Protein 1GXM (pdb70)

Secondary structure (DSSP, 8-state):
-BTTB---TT-HHHHHHHHHTTSS-GGGHHHHHHT--TTS---S---TTT--------SPEE-GGGTTHHHHHHHHHHHHHH--HHHHHHHHHHHHHHHHH--TTS--BSEES--SGGGGSEE-GGGHHHHHHHHHHHHHTT-TTS-STTS-HHHHHHHHHHHHHHHHHHHHHS-EETTEE----SEE-TTT--B---STT--SSEETTTHHHHHHHHTTS---HHHHHHHHHHHHHHT-TTTSEEEEEE-GGGTTT--EEEEEEEEEEESEE-TTT--B-EE-TT--EES-GGGS-HHHHHHS--EESHHHHHHHHHHHHT--/-PPPTTTT-BTTB---TT-HHHHHHHHHTTSS-GGGHHHHHHT--TTSS-SS---TTT-------SSPEE-GGGTTHHHHHHHHHHHHHH--HHHHHHHHHHHHHHHHH--TTS--BSEES--SGGGGSEE-GGGHHHHHHHHHHHHHTT-TTS-STTS-HHHHHHHHHHHHHHHHHHHHHS-EETTEE----SEE-TTT--B---STT--SSEETTTHHHHHHHHHTS---HHHHHHHHHHHHHHT-TTTSEEEEEE-GGGTTT--EEEEEEEEEEESEE-TTT--B-B--TT--BBS-GGGS-HHHHHHS--EESHHHHHHHHHHHTT--

Solvent-accessible surface area: 25830 Å² total; per-residue (Å²): 90,112,65,105,77,9,61,52,97,32,0,24,0,2,75,50,0,65,103,1,48,102,118,28,73,76,91,54,3,60,9,0,37,20,33,18,7,86,44,0,0,0,33,77,105,56,83,8,102,80,47,51,99,26,82,28,26,123,113,11,0,0,4,18,90,19,4,0,2,11,7,1,0,3,0,2,33,18,17,81,88,64,47,68,76,82,19,60,75,3,0,81,96,0,1,59,4,0,20,69,7,19,42,98,23,0,0,1,4,9,42,64,71,76,135,39,61,77,14,32,35,0,5,1,24,59,38,0,0,1,19,0,0,0,0,0,6,6,1,18,76,103,48,30,0,0,65,34,96,0,9,53,104,124,30,28,87,91,7,139,72,1,4,78,68,0,9,58,0,0,30,118,3,8,33,108,8,83,59,86,42,0,0,1,0,9,4,0,4,8,122,42,55,32,10,5,32,20,99,49,16,6,4,24,1,0,1,0,26,15,0,16,1,0,0,0,0,0,0,2,12,72,0,69,88,99,11,34,108,1,0,91,21,0,0,59,5,0,49,18,102,115,4,24,48,101,22,80,30,30,48,77,94,80,3,62,103,51,0,25,31,106,149,106,79,18,70,1,4,35,43,7,2,2,26,20,77,6,127,9,0,4,0,18,136,83,10,9,25,10,38,69,4,75,105,8,48,107,86,16,18,73,48,26,49,0,3,13,93,43,0,56,57,0,16,90,8,0,114,110,19,45,6,104,131,169,127,96,178,20,57,89,33,105,64,104,67,8,28,51,104,30,0,21,0,3,83,51,0,65,92,0,46,97,113,26,68,64,97,87,2,73,18,0,39,23,37,19,5,92,45,0,0,0,32,115,62,19,76,1,88,87,49,52,124,19,79,31,29,126,124,20,0,1,4,44,76,19,1,0,1,11,4,1,0,2,0,1,27,15,22,83,92,63,46,70,59,89,20,44,63,4,0,89,96,0,0,60,5,1,29,76,8,22,41,99,26,0,0,1,4,15,31,62,69,81,128,37,59,79,11,31,36,0,6,0,19,47,39,0,0,1,18,0,0,0,1,0,7,6,2,19,78,100,47,29,0,0,65,37,78,0,9,57,106,101,27,28,85,84,2,140,70,2,5,79,71,0,10,59,0,0,30,115,3,9,35,116,25,80,63,97,34,4,0,1,0,10,6,0,4,8,127,40,55,32,9,7,36,20,98,54,13,6,10,27,1,0,2,0,26,12,0,15,1,0,0,0,0,0,1,2,13,71,0,68,88,103,10,39,108,2,0,90,21,0,0,54,14,0,52,29,98,209,5,33,50,110,12,74,18,31,35,72,97,82,5,62,100,51,0,22,26,100,129,104,76,25,80,1,3,35,38,6,1,1,22,17,76,19,130,8,0,5,0,15,137,79,11,8,20,12,39,65,4,76,111,8,49,110,88,16,18,74,48,26,46,0,3,10,100,45,0,56,54,0,24,90,6,0,114,80,6,39,7,90

Sequence (656 aa):
MTGRMLTLDGNPAANWLNNARTKWSASRADVVLSYQQNNGGWPKNLDYNSVGNGGGGNESGTIDNGATITEMVFLAEVYKSGGNTKYRDAVRKAANFLVNSQYSTGALPQFYPLKGGYSDHATFNDNGMAYALTVLDFAANKRAPFDTDVFSDNDRTRFKTAVTKGTDYILKAQWKQNGVLTVWCAQHGALDYQPKKARAYELESLSGSESVGVLAFLMTQPQTAEIEQAVRAGVAWFNSPRTYLEGYTYDSSLAATNPIVPRAGSKMWYRFYDLNTNRGFFSDRDGSKFYDITQMSLERRTGYSWGGNYGTSIINFAQKVGYLGLVPRGSHMTGRMLTLDGNPAANWLNNARTKWSASRADVVLSYQQNNGGWPKNLDYNSVGNGGGGNESGTIDNGATITEMVFLAEVYKSGGNTKYRDAVRKAANFLVNSQYSTGALPQFYPLKGGYSDHATFNDNGMAYALTVLDFAANKRAPFDTDVFSDNDRTRFKTAVTKGTDYILKAQWKQNGVLTVWCAQHGALDYQPKKARAYELESLSGSESVGVLAFLMTQPQTAEIEQAVRAGVAWFNSPRTYLEGYTYDSSLAATNPIVPRAGSKMWYRFYDLNTNRGFFSDRDGSKFYDITQMSLERRTGYSWGGNYGTSIINFAQKVGYL

CATH classification: 1.50.10.20

Organism: Cellvibrio japonicus (NCBI:txid155077)

B-factor: mean 15.2, std 7.1, range [5.95, 46.82]

Nearest PDB structures (foldseek):
  1gxn-assembly1_A  TM=9.942E-01  e=9.693E-61  Cellvibrio japonicus
  1gxo-assembly1_A  TM=9.937E-01  e=5.136E-59  Cellvibrio japonicus
  1r76-assembly1_A  TM=8.063E-01  e=4.158E-24  Niveispirillum irakense
  5jtw-assembly2_E  TM=4.139E-01  e=9.858E-03  Homo sapiens
  7b2m-assembly1_B  TM=4.832E-01  e=9.677E-02  Homo sapiens

Radius of gyration: 29.23 Å; Cα contacts (8 Å, |Δi|>4): 1360; chains: 2; bounding box: 51×93×78 Å

InterPro domains:
  IPR001919 Carbohydrate-binding type-2 domain [PF00553] (32-124)
  IPR001919 Carbohydrate-binding type-2 domain [PS51173] (26-127)
  IPR001919 Carbohydrate-binding type-2 domain [SM00637] (31-124)
  IPR005084 Carbohydrate binding module family 6 [PF03422] (188-291)
  IPR005084 Carbohydrate binding module family 6 [PS51175] (164-291)
  IPR008965 CBM2/CBM3, carbohydrate-binding domain superfamily [SSF49384] (28-121)
  IPR008979 Galactose-binding-like domain superfamily [SSF49785] (171-291)
  IPR012291 CBM2, carbohydrate-binding domain superfamily [G3DSA:2.60.40.290] (30-128)
  IPR012669 Pectic acid lyase [PF09492] (361-640)
  IPR012669 Pectic acid lyase [TIGR02474] (361-639)
  IPR018366 Carbohydrate-binding type-2, conserved site [PS00561] (94-107)

Structure (mmCIF, N/CA/C/O backbone):
data_1GXM
#
_entry.id   1GXM
#
_cell.length_a   47.670
_cell.length_b   106.113
_cell.length_c   55.365
_cell.angle_alpha   90.00
_cell.angle_beta   91.95
_cell.angle_gamma   90.00
#
_symmetry.space_group_name_H-M   'P 1 21 1'
#
loop_
_entity.id
_entity.type
_entity.pdbx_description
1 polymer 'PECTATE LYASE'
2 non-polymer GLYCEROL
3 water water
#
loop_
_atom_site.group_PDB
_atom_site.id
_atom_site.type_symbol
_atom_site.label_atom_id
_atom_site.label_alt_id
_atom_site.label_comp_id
_atom_site.label_asym_id
_atom_site.label_entity_id
_atom_site.label_seq_id
_atom_site.pdbx_PDB_ins_code
_atom_site.Cartn_x
_atom_site.Cartn_y
_atom_site.Cartn_z
_atom_site.occupancy
_atom_site.B_iso_or_equiv
_atom_site.auth_seq_id
_atom_site.auth_comp_id
_atom_site.auth_asym_id
_atom_site.auth_atom_id
_atom_site.pdbx_PDB_model_num
ATOM 1 N N . MET A 1 9 ? 43.664 58.597 71.732 1.00 37.69 326 MET A N 1
ATOM 2 C CA . MET A 1 9 ? 44.478 57.863 70.734 1.00 37.77 326 MET A CA 1
ATOM 3 C C . MET A 1 9 ? 45.625 57.173 71.411 1.00 36.90 326 MET A C 1
ATOM 4 O O . MET A 1 9 ? 45.887 57.345 72.608 1.00 37.27 326 MET A O 1
ATOM 9 N N . THR A 1 10 ? 46.280 56.334 70.634 1.00 35.67 327 THR A N 1
ATOM 10 C CA . THR A 1 10 ? 47.550 55.798 71.056 1.00 34.63 327 THR A CA 1
ATOM 11 C C . THR A 1 10 ? 48.534 55.799 69.927 1.00 32.96 327 THR A C 1
ATOM 12 O O . THR A 1 10 ? 48.414 55.044 68.947 1.00 32.17 327 THR A O 1
ATOM 16 N N . GLY A 1 11 ? 49.548 56.629 70.118 1.00 31.25 328 GLY A N 1
ATOM 17 C CA . GLY A 1 11 ? 50.390 57.034 69.028 1.00 29.89 328 GLY A CA 1
ATOM 18 C C . GLY A 1 11 ? 49.427 57.852 68.194 1.00 28.51 328 GLY A C 1
ATOM 19 O O . GLY A 1 11 ? 48.810 58.811 68.685 1.00 29.29 328 GLY A O 1
ATOM 20 N N . ARG A 1 12 ? 49.244 57.433 66.953 1.00 26.15 329 ARG A N 1
ATOM 21 C CA . ARG A 1 12 ? 48.263 58.059 66.086 1.00 24.17 329 ARG A CA 1
ATOM 22 C C . ARG A 1 12 ? 47.129 57.065 65.726 1.00 22.79 329 ARG A C 1
ATOM 23 O O . ARG A 1 12 ? 46.466 57.252 64.723 1.00 22.94 329 ARG A O 1
ATOM 34 N N . MET A 1 13 ? 46.901 56.026 66.535 1.00 20.51 330 MET A N 1
ATOM 35 C CA . MET A 1 13 ? 45.873 55.010 66.233 1.00 20.00 330 MET A CA 1
ATOM 36 C C . MET A 1 13 ? 44.702 55.076 67.203 1.00 19.19 330 MET A C 1
ATOM 37 O O . MET A 1 13 ? 44.871 54.976 68.408 1.00 20.08 330 MET A O 1
ATOM 42 N N . LEU A 1 14 ? 43.502 55.211 66.659 1.00 17.39 331 LEU A N 1
ATOM 43 C CA . LEU A 1 14 ? 42.291 55.245 67.464 1.00 17.16 331 LEU A CA 1
ATOM 44 C C . LEU A 1 14 ? 41.814 53.841 67.740 1.00 17.10 331 LEU A C 1
ATOM 45 O O . LEU A 1 14 ? 42.068 52.917 66.963 1.00 17.97 331 LEU A O 1
ATOM 50 N N . THR A 1 15 ? 41.085 53.683 68.837 1.00 17.47 332 THR A N 1
ATOM 51 C CA . THR A 1 15 ? 40.453 52.410 69.129 1.00 18.17 332 THR A CA 1
ATOM 52 C C . THR A 1 15 ? 39.491 52.005 68.020 1.00 17.67 332 THR A C 1
ATOM 53 O O . THR A 1 15 ? 38.856 52.846 67.389 1.00 16.67 332 THR A O 1
ATOM 57 N N . LEU A 1 16 ? 39.402 50.708 67.789 1.00 17.73 333 LEU A N 1
ATOM 58 C CA . LEU A 1 16 ? 38.414 50.160 66.882 1.00 18.29 333 LEU A CA 1
ATOM 59 C C . LEU A 1 16 ? 37.130 49.807 67.627 1.00 19.15 333 LEU A C 1
ATOM 60 O O . LEU A 1 16 ? 36.127 49.465 67.007 1.00 18.81 333 LEU A O 1
ATOM 65 N N . ASP A 1 17 ? 37.168 49.888 68.954 1.00 20.31 334 ASP A N 1
ATOM 66 C CA . ASP A 1 17 ? 35.988 49.631 69.770 1.00 21.14 334 ASP A CA 1
ATOM 67 C C . ASP A 1 17 ? 34.951 50.734 69.578 1.00 20.14 334 ASP A C 1
ATOM 68 O O . ASP A 1 17 ? 35.175 51.876 69.961 1.00 20.88 334 ASP A O 1
ATOM 73 N N . GLY A 1 18 ? 33.813 50.365 69.002 1.00 18.80 335 GLY A N 1
ATOM 74 C CA . GLY A 1 18 ? 32.757 51.301 68.653 1.00 18.20 335 GLY A CA 1
ATOM 75 C C . GLY A 1 18 ? 32.829 51.864 67.237 1.00 16.47 335 GLY A C 1
ATOM 76 O O . GLY A 1 18 ? 31.994 52.648 66.834 1.00 16.20 335 GLY A O 1
ATOM 77 N N . ASN A 1 19 ? 33.846 51.480 66.483 1.00 14.96 336 ASN A N 1
ATOM 78 C CA . ASN A 1 19 ? 33.992 52.005 65.137 1.00 13.72 336 ASN A CA 1
ATOM 79 C C . ASN A 1 19 ? 32.985 51.316 64.227 1.00 13.29 336 ASN A C 1
ATOM 80 O O . ASN A 1 19 ? 32.989 50.095 64.123 1.00 13.22 336 ASN A O 1
ATOM 85 N N . PRO A 1 20 ? 32.090 52.070 63.603 1.00 13.61 337 PRO A N 1
ATOM 86 C CA . PRO A 1 20 ? 31.027 51.458 62.798 1.00 14.05 337 PRO A CA 1
ATOM 87 C C . PRO A 1 20 ? 31.510 50.509 61.705 1.00 13.45 337 PRO A C 1
ATOM 88 O O . PRO A 1 20 ? 30.870 49.498 61.413 1.00 13.77 337 PRO A O 1
ATOM 92 N N . ALA A 1 21 ? 32.611 50.863 61.054 1.00 12.26 338 ALA A N 1
ATOM 93 C CA . ALA A 1 21 ? 33.156 50.028 59.990 1.00 12.19 338 ALA A CA 1
ATOM 94 C C . ALA A 1 21 ? 33.721 48.719 60.542 1.00 12.14 338 ALA A C 1
ATOM 95 O O . ALA A 1 21 ? 33.529 47.658 59.970 1.00 11.67 338 ALA A O 1
ATOM 97 N N . ALA A 1 22 ? 34.418 48.801 61.660 1.00 12.48 339 ALA A N 1
ATOM 98 C CA . ALA A 1 22 ? 34.929 47.621 62.323 1.00 12.83 339 ALA A CA 1
ATOM 99 C C . ALA A 1 22 ? 33.773 46.745 62.814 1.00 12.98 339 ALA A C 1
ATOM 100 O O . ALA A 1 22 ? 33.836 45.513 62.737 1.00 13.50 339 ALA A O 1
ATOM 102 N N . ASN A 1 23 ? 32.717 47.371 63.318 1.00 12.99 340 ASN A N 1
ATOM 103 C CA . ASN A 1 23 ? 31.554 46.622 63.776 1.00 14.23 340 ASN A CA 1
ATOM 104 C C . ASN A 1 23 ? 30.928 45.885 62.589 1.00 13.92 340 ASN A C 1
ATOM 105 O O . ASN A 1 23 ? 30.539 44.715 62.683 1.00 14.64 340 ASN A O 1
ATOM 110 N N . TRP A 1 24 ? 30.817 46.565 61.457 1.00 13.32 341 TRP A N 1
ATOM 111 C CA . TRP A 1 24 ? 30.281 45.928 60.271 1.00 12.49 341 TRP A CA 1
ATOM 112 C C . TRP A 1 24 ? 31.118 44.698 59.897 1.00 12.31 341 TRP A C 1
ATOM 113 O O . TRP A 1 24 ? 30.595 43.620 59.591 1.00 12.64 341 TRP A O 1
ATOM 124 N N . LEU A 1 25 ? 32.430 44.852 59.903 1.00 12.03 342 LEU A N 1
ATOM 125 C CA . LEU A 1 25 ? 33.309 43.784 59.438 1.00 12.77 342 LEU A CA 1
ATOM 126 C C . LEU A 1 25 ? 33.205 42.591 60.385 1.00 13.40 342 LEU A C 1
ATOM 127 O O . LEU A 1 25 ? 33.080 41.440 59.978 1.00 13.53 342 LEU A O 1
ATOM 132 N N . ASN A 1 26 ? 33.271 42.868 61.666 1.00 13.94 343 ASN A N 1
ATOM 133 C CA . ASN A 1 26 ? 33.221 41.767 62.611 1.00 14.80 343 ASN A CA 1
ATOM 134 C C . ASN A 1 26 ? 31.898 41.035 62.540 1.00 15.46 343 ASN A C 1
ATOM 135 O O . ASN A 1 26 ? 31.865 39.811 62.652 1.00 16.29 343 ASN A O 1
ATOM 140 N N . ASN A 1 27 ? 30.810 41.758 62.312 1.00 15.69 344 ASN A N 1
ATOM 141 C CA . ASN A 1 27 ? 29.515 41.117 62.091 1.00 16.34 344 ASN A CA 1
ATOM 142 C C . ASN A 1 27 ? 29.502 40.250 60.843 1.00 15.88 344 ASN A C 1
ATOM 143 O O . ASN A 1 27 ? 28.896 39.175 60.826 1.00 16.63 344 ASN A O 1
ATOM 151 N N . ALA A 1 28 ? 30.163 40.710 59.789 1.00 14.93 345 ALA A N 1
ATOM 152 C CA . ALA A 1 28 ? 30.173 39.984 58.517 1.00 14.99 345 ALA A CA 1
ATOM 153 C C . ALA A 1 28 ? 30.840 38.616 58.645 1.00 14.75 345 ALA A C 1
ATOM 154 O O . ALA A 1 28 ? 30.595 37.716 57.862 1.00 15.38 345 ALA A O 1
ATOM 156 N N . ARG A 1 29 ? 31.727 38.482 59.621 1.00 14.96 346 ARG A N 1
ATOM 157 C CA . ARG A 1 29 ? 32.429 37.225 59.844 1.00 15.14 346 ARG A CA 1
ATOM 158 C C . ARG A 1 29 ? 31.484 36.048 60.029 1.00 15.89 346 ARG A C 1
ATOM 159 O O . ARG A 1 29 ? 31.825 34.918 59.649 1.00 16.43 346 ARG A O 1
ATOM 167 N N . THR A 1 30 ? 30.313 36.333 60.583 1.00 15.81 347 THR A N 1
ATOM 168 C CA . THR A 1 30 ? 29.262 35.343 60.787 1.00 17.36 347 THR A CA 1
ATOM 169 C C . THR A 1 30 ? 27.950 35.756 60.143 1.00 17.90 347 THR A C 1
ATOM 170 O O . THR A 1 30 ? 26.882 35.511 60.689 1.00 18.41 347 THR A O 1
ATOM 174 N N . LYS A 1 31 ? 28.017 36.381 58.967 1.00 17.79 348 LYS A N 1
ATOM 175 C CA . LYS A 1 31 ? 26.803 36.883 58.320 1.00 18.61 348 LYS A CA 1
ATOM 176 C C . LYS A 1 31 ? 25.818 35.751 58.057 1.00 17.94 348 LYS A C 1
ATOM 177 O O . LYS A 1 31 ? 24.618 35.927 58.234 1.00 18.74 348 LYS A O 1
ATOM 187 N N . TRP A 1 32 ? 26.338 34.619 57.601 1.00 17.08 349 TRP A N 1
ATOM 188 C CA . TRP A 1 32 ? 25.519 33.440 57.349 1.00 17.63 349 TRP A CA 1
ATOM 189 C C . TRP A 1 32 ? 26.049 32.317 58.201 1.00 18.72 349 TRP A C 1
ATOM 190 O O . TRP A 1 32 ? 27.183 32.345 58.662 1.00 18.17 349 TRP A O 1
ATOM 201 N N . SER A 1 33 ? 25.226 31.300 58.377 1.00 19.52 350 SER A N 1
ATOM 202 C CA . SER A 1 33 ? 25.661 30.097 59.060 1.00 21.16 350 SER A CA 1
ATOM 203 C C . SER A 1 33 ? 26.806 29.483 58.268 1.00 21.96 350 SER A C 1
ATOM 204 O O . SER A 1 33 ? 26.858 29.563 57.039 1.00 21.01 350 SER A O 1
ATOM 207 N N . ALA A 1 34 ? 27.761 28.883 58.956 1.00 22.79 351 ALA A N 1
ATOM 208 C CA . ALA A 1 34 ? 28.870 28.227 58.262 1.00 23.65 351 ALA A CA 1
ATOM 209 C C . ALA A 1 34 ? 28.387 27.142 57.287 1.00 24.03 351 ALA A C 1
ATOM 210 O O . ALA A 1 34 ? 29.097 26.781 56.341 1.00 24.36 351 ALA A O 1
ATOM 212 N N . SER A 1 35 ? 27.179 26.642 57.505 1.00 24.03 352 SER A N 1
ATOM 213 C CA . SER A 1 35 ? 26.548 25.666 56.613 1.00 24.58 352 SER A CA 1
ATOM 214 C C . SER A 1 35 ? 26.322 26.219 55.198 1.00 23.64 352 SER A C 1
ATOM 215 O O . SER A 1 35 ? 26.086 25.459 54.258 1.00 24.87 352 SER A O 1
ATOM 218 N N . ARG A 1 36 ? 26.386 27.545 55.067 1.00 21.65 353 ARG A N 1
ATOM 219 C CA . ARG A 1 36 ? 26.177 28.224 53.785 1.00 19.81 353 ARG A CA 1
ATOM 220 C C . ARG A 1 36 ? 27.468 28.547 53.075 1.00 18.13 353 ARG A C 1
ATOM 221 O O . ARG A 1 36 ? 27.427 29.106 52.005 1.00 16.30 353 ARG A O 1
ATOM 229 N N . ALA A 1 37 ? 28.610 28.196 53.640 1.00 16.35 354 ALA A N 1
ATOM 230 C CA . ALA A 1 37 ? 29.888 28.568 53.054 1.00 16.60 354 ALA A CA 1
ATOM 231 C C . ALA A 1 37 ? 30.042 28.086 51.626 1.00 15.36 354 ALA A C 1
ATOM 232 O O . ALA A 1 37 ? 30.576 28.798 50.788 1.00 14.91 354 ALA A O 1
ATOM 234 N N . ASP A 1 38 ? 29.645 26.843 51.352 1.00 15.10 355 ASP A N 1
ATOM 235 C CA . ASP A 1 38 ? 29.804 26.303 50.000 1.00 15.16 355 ASP A CA 1
ATOM 236 C C . ASP A 1 38 ? 28.866 26.999 49.030 1.00 13.97 355 ASP A C 1
ATOM 237 O O . ASP A 1 38 ? 29.226 27.233 47.880 1.00 13.63 355 ASP A O 1
ATOM 242 N N . VAL A 1 39 ? 27.664 27.310 49.486 1.00 13.18 356 VAL A N 1
ATOM 243 C CA . VAL A 1 39 ? 26.725 28.062 48.664 1.00 13.35 356 VAL A CA 1
ATOM 244 C C . VAL A 1 39 ? 27.332 29.421 48.330 1.00 13.21 356 VAL A C 1
ATOM 245 O O . VAL A 1 39 ? 27.440 29.783 47.165 1.00 13.30 356 VAL A O 1
ATOM 249 N N . VAL A 1 40 ? 27.766 30.150 49.345 1.00 12.68 357 VAL A N 1
ATOM 250 C CA . VAL A 1 40 ? 28.392 31.451 49.101 1.00 12.53 357 VAL A CA 1
ATOM 251 C C . VAL A 1 40 ? 29.551 31.329 48.142 1.00 12.88 357 VAL A C 1
ATOM 252 O O . VAL A 1 40 ? 29.668 32.073 47.184 1.00 13.18 357 VAL A O 1
ATOM 256 N N . LEU A 1 41 ? 30.411 30.362 48.399 1.00 11.70 358 LEU A N 1
ATOM 257 C CA . LEU A 1 41 ? 31.587 30.151 47.585 1.00 12.49 358 LEU A CA 1
ATOM 258 C C . LEU A 1 41 ? 31.199 29.964 46.110 1.00 11.90 358 LEU A C 1
ATOM 259 O O . LEU A 1 41 ? 31.854 30.459 45.194 1.00 12.14 358 LEU A O 1
ATOM 264 N N . SER A 1 42 ? 30.122 29.221 45.906 1.00 12.29 359 SER A N 1
ATOM 265 C CA . SER A 1 42 ? 29.722 28.778 44.580 1.00 11.87 359 SER A CA 1
ATOM 266 C C . SER A 1 42 ? 29.187 29.897 43.694 1.00 11.87 359 SER A C 1
ATOM 267 O O . SER A 1 42 ? 29.061 29.684 42.498 1.00 12.90 359 SER A O 1
ATOM 270 N N . TYR A 1 43 ? 28.917 31.072 44.261 1.00 11.42 360 TYR A N 1
ATOM 271 C CA . TYR A 1 43 ? 28.483 32.222 43.462 1.00 11.46 360 TYR A CA 1
ATOM 272 C C . TYR A 1 43 ? 29.587 33.221 43.166 1.00 11.28 360 TYR A C 1
ATOM 273 O O . TYR A 1 43 ? 29.357 34.196 42.482 1.00 11.11 360 TYR A O 1
ATOM 282 N N . GLN A 1 44 ? 30.789 32.985 43.665 1.00 11.12 361 GLN A N 1
ATOM 283 C CA . GLN A 1 44 ? 31.895 33.855 43.339 1.00 10.81 361 GLN A CA 1
ATOM 284 C C . GLN A 1 44 ? 32.142 33.818 41.846 1.00 10.65 361 GLN A C 1
ATOM 285 O O . GLN A 1 44 ? 32.196 32.756 41.227 1.00 11.74 361 GLN A O 1
ATOM 291 N N . GLN A 1 45 ? 32.267 34.975 41.246 1.00 10.92 362 GLN A N 1
ATOM 292 C CA . GLN A 1 45 ? 32.543 35.093 39.832 1.00 11.24 362 GLN A CA 1
ATOM 293 C C . GLN A 1 45 ? 34.003 34.801 39.575 1.00 11.33 362 GLN A C 1
ATOM 294 O O . GLN A 1 45 ? 34.829 34.792 40.486 1.00 11.50 362 GLN A O 1
ATOM 300 N N . ASN A 1 46 ? 34.325 34.569 38.312 1.00 11.63 363 ASN A N 1
ATOM 301 C CA . ASN A 1 46 ? 35.697 34.265 37.914 1.00 12.30 363 ASN A CA 1
ATOM 302 C C . ASN A 1 46 ? 36.655 35.357 38.321 1.00 12.43 363 ASN A C 1
ATOM 303 O O . ASN A 1 46 ? 37.803 35.104 38.691 1.00 12.19 363 ASN A O 1
ATOM 308 N N . ASN A 1 47 ? 36.175 36.597 38.280 1.00 12.04 364 ASN A N 1
ATOM 309 C CA . ASN A 1 47 ? 37.017 37.742 38.629 1.00 11.87 364 ASN A CA 1
ATOM 310 C C . ASN A 1 47 ? 37.301 37.903 40.120 1.00 12.10 364 ASN A C 1
ATOM 311 O O . ASN A 1 47 ? 38.102 38.728 40.497 1.00 11.23 364 ASN A O 1
ATOM 316 N N . GLY A 1 48 ? 36.636 37.104 40.937 1.00 11.00 365 GLY A N 1
ATOM 317 C CA . GLY A 1 48 ? 36.779 37.119 42.381 1.00 10.89 365 GLY A CA 1
ATOM 318 C C . GLY A 1 48 ? 35.720 37.885 43.138 1.00 10.93 365 GLY A C 1
ATOM 319 O O . GLY A 1 48 ? 35.641 37.790 44.351 1.00 10.98 365 GLY A O 1
ATOM 320 N N . GLY A 1 49 ? 34.937 38.681 42.426 1.00 10.47 366 GLY A N 1
ATOM 321 C CA . GLY A 1 49 ? 33.832 39.398 43.041 1.00 10.23 366 GLY A CA 1
ATOM 322 C C . GLY A 1 49 ? 32.581 38.545 43.085 1.00 10.43 366 GLY A C 1
ATOM 323 O O . GLY A 1 49 ? 32.499 37.486 42.465 1.00 11.51 366 GLY A O 1
ATOM 324 N N . TRP A 1 50 ? 31.577 39.042 43.780 1.00 10.50 367 TRP A N 1
ATOM 325 C CA . TRP A 1 50 ? 30.263 38.443 43.789 1.00 10.47 367 TRP A CA 1
ATOM 326 C C . TRP A 1 50 ? 29.240 39.364 43.167 1.00 10.73 367 TRP A C 1
ATOM 327 O O . TRP A 1 50 ? 29.380 40.583 43.216 1.00 10.04 367 TRP A O 1
ATOM 338 N N . PRO A 1 51 ? 28.185 38.778 42.625 1.00 11.23 368 PRO A N 1
ATOM 339 C CA . PRO A 1 51 ? 27.030 39.567 42.203 1.00 12.62 368 PRO A CA 1
ATOM 340 C C . PRO A 1 51 ? 26.256 39.933 43.461 1.00 13.24 368 PRO A C 1
ATOM 341 O O . PRO A 1 51 ? 26.460 39.340 44.524 1.00 13.85 368 PRO A O 1
ATOM 345 N N . LYS A 1 52 ? 25.366 40.902 43.356 1.00 13.94 369 LYS A N 1
ATOM 346 C CA . LYS A 1 52 ? 24.552 41.269 44.510 1.00 14.84 369 LYS A CA 1
ATOM 347 C C . LYS A 1 52 ? 23.238 40.508 44.568 1.00 15.34 369 LYS A C 1
ATOM 348 O O . LYS A 1 52 ? 22.830 39.869 43.595 1.00 15.20 369 LYS A O 1
ATOM 354 N N . ASN A 1 53 ? 22.611 40.574 45.735 1.00 16.96 370 ASN A N 1
ATOM 355 C CA . ASN A 1 53 ? 21.205 40.209 45.935 1.00 18.46 370 ASN A CA 1
ATOM 356 C C . ASN A 1 53 ? 20.905 38.718 45.833 1.00 19.53 370 ASN A C 1
ATOM 357 O O . ASN A 1 53 ? 19.760 38.331 45.630 1.00 20.96 370 ASN A O 1
ATOM 362 N N . LEU A 1 54 ? 21.918 37.879 45.980 1.00 19.92 371 LEU A N 1
ATOM 363 C CA . LEU A 1 54 ? 21.688 36.436 46.008 1.00 20.67 371 LEU A CA 1
ATOM 364 C C . LEU A 1 54 ? 21.208 36.012 47.394 1.00 20.96 371 LEU A C 1
ATOM 365 O O . LEU A 1 54 ? 21.770 36.426 48.404 1.00 21.04 371 LEU A O 1
ATOM 370 N N . ASP A 1 55 ? 20.173 35.177 47.422 1.00 21.23 372 ASP A N 1
ATOM 371 C CA . ASP A 1 55 ? 19.570 34.728 48.679 1.00 21.52 372 ASP A CA 1
ATOM 372 C C . ASP A 1 55 ? 20.275 33.461 49.159 1.00 20.09 372 ASP A C 1
ATOM 373 O O . ASP A 1 55 ? 19.767 32.357 48.987 1.00 19.32 372 ASP A O 1
ATOM 378 N N . TYR A 1 56 ? 21.447 33.625 49.772 1.00 18.93 373 TYR A N 1
ATOM 379 C CA . TYR A 1 56 ? 22.288 32.471 50.110 1.00 18.38 373 TYR A CA 1
ATOM 380 C C . TYR A 1 56 ? 21.648 31.534 51.102 1.00 18.76 373 TYR A C 1
ATOM 381 O O . TYR A 1 56 ? 21.996 30.369 51.129 1.00 18.87 373 TYR A O 1
ATOM 390 N N . ASN A 1 57 ? 20.742 32.047 51.920 1.00 19.58 374 ASN A N 1
ATOM 391 C CA . ASN A 1 57 ? 20.038 31.221 52.889 1.00 19.92 374 ASN A CA 1
ATOM 392 C C . ASN A 1 57 ? 18.984 30.318 52.279 1.00 20.66 374 ASN A C 1
ATOM 393 O O . ASN A 1 57 ? 18.537 29.376 52.935 1.00 21.26 374 ASN A O 1
ATOM 398 N N . SER A 1 58 ? 18.587 30.582 51.036 1.00 20.55 375 SER A N 1
ATOM 399 C CA . SER A 1 58 ? 17.577 29.743 50.381 1.00 21.08 375 SER A CA 1
ATOM 400 C C . SER A 1 58 ? 18.084 28.955 49.166 1.00 20.39 375 SER A C 1
ATOM 401 O O . SER A 1 58 ? 17.641 27.835 48.925 1.00 21.54 375 SER A O 1
ATOM 404 N N . VAL A 1 59 ? 19.023 29.517 48.418 1.00 18.80 376 VAL A N 1
ATOM 405 C CA . VAL A 1 59 ? 19.425 28.905 47.163 1.00 18.14 376 VAL A CA 1
ATOM 406 C C . VAL A 1 59 ? 20.436 27.781 47.351 1.00 17.52 376 VAL A C 1
ATOM 407 O O . VAL A 1 59 ? 21.192 27.746 48.321 1.00 18.25 376 VAL A O 1
ATOM 411 N N . GLY A 1 60 ? 20.444 26.875 46.381 1.00 16.89 377 GLY A N 1
ATOM 412 C CA . GLY A 1 60 ? 21.457 25.864 46.247 1.00 16.52 377 GLY A CA 1
ATOM 413 C C . GLY A 1 60 ? 22.679 26.476 45.589 1.00 15.66 377 GLY A C 1
ATOM 414 O O . GLY A 1 60 ? 22.728 27.669 45.276 1.00 14.89 377 GLY A O 1
ATOM 415 N N . ASN A 1 61 ? 23.687 25.643 45.387 1.00 15.15 378 ASN A N 1
ATOM 416 C CA . ASN A 1 61 ? 24.940 26.116 44.836 1.00 14.67 378 ASN A CA 1
ATOM 417 C C . ASN A 1 61 ? 24.738 26.705 43.458 1.00 14.56 378 ASN A C 1
ATOM 418 O O . ASN A 1 61 ? 23.902 26.246 42.676 1.00 14.89 378 ASN A O 1
ATOM 423 N N . GLY A 1 62 ? 25.555 27.698 43.165 1.00 14.58 379 GLY A N 1
ATOM 424 C CA . GLY A 1 62 ? 25.585 28.335 41.871 1.00 14.47 379 GLY A CA 1
ATOM 425 C C . GLY A 1 62 ? 26.611 27.699 40.966 1.00 14.48 379 GLY A C 1
ATOM 426 O O . GLY A 1 62 ? 27.160 26.627 41.239 1.00 14.97 379 GLY A O 1
ATOM 427 N N . GLY A 1 63 ? 26.861 28.364 39.858 1.00 13.98 380 GLY A N 1
ATOM 428 C CA . GLY A 1 63 ? 27.818 27.912 38.869 1.00 14.26 380 GLY A CA 1
ATOM 429 C C . GLY A 1 63 ? 28.884 28.945 38.594 1.00 13.77 380 GLY A C 1
ATOM 430 O O . GLY A 1 63 ? 29.476 28.983 37.513 1.00 14.36 380 GLY A O 1
ATOM 431 N N . GLY A 1 64 ? 29.163 29.756 39.609 1.00 14.13 381 GLY A N 1
ATOM 432 C CA . GLY A 1 64 ? 30.136 30.799 39.482 1.00 13.70 381 GLY A CA 1
ATOM 433 C C . GLY A 1 64 ? 29.577 31.842 38.543 1.00 13.06 381 GLY A C 1
ATOM 434 O O . GLY A 1 64 ? 28.453 32.308 38.701 1.00 14.83 381 GLY A O 1
ATOM 435 N N . GLY A 1 65 ? 30.360 32.185 37.549 1.00 12.79 382 GLY A N 1
ATOM 436 C CA . GLY A 1 65 ? 29.923 33.126 36.545 1.00 12.27 382 GLY A CA 1
ATOM 437 C C . GLY A 1 65 ? 31.024 34.026 36.077 1.00 12.22 382 GLY A C 1
ATOM 438 O O . GLY A 1 65 ? 32.105 34.063 36.662 1.00 12.33 382 GLY A O 1
ATOM 439 N N . ASN A 1 66 ? 30.748 34.796 35.038 1.00 12.73 383 ASN A N 1
ATOM 440 C CA . ASN A 1 66 ? 31.746 35.657 34.442 1.00 13.57 383 ASN A CA 1
ATOM 441 C C . ASN A 1 66 ? 31.288 37.101 34.395 1.00 13.57 383 ASN A C 1
ATOM 442 O O . ASN A 1 66 ? 31.743 37.886 33.556 1.00 15.36 383 ASN A O 1
ATOM 447 N N . GLU A 1 67 ? 30.373 37.437 35.289 1.00 13.87 384 GLU A N 1
ATOM 448 C CA . GLU A 1 67 ? 29.820 38.779 35.317 1.00 13.84 384 GLU A CA 1
ATOM 449 C C . GLU A 1 67 ? 30.703 39.668 36.167 1.00 13.33 384 GLU A C 1
ATOM 450 O O . GLU A 1 67 ? 31.614 39.218 36.867 1.00 12.80 384 GLU A O 1
ATOM 456 N N . SER A 1 68 ? 30.452 40.961 36.072 1.00 12.66 385 SER A N 1
ATOM 457 C CA . SER A 1 68 ? 31.123 41.898 36.949 1.00 12.13 385 SER A CA 1
ATOM 458 C C . SER A 1 68 ? 30.776 41.593 38.398 1.00 11.29 385 SER A C 1
ATOM 459 O O . SER A 1 68 ? 29.673 41.167 38.722 1.00 12.79 385 SER A O 1
ATOM 462 N N . GLY A 1 69 ? 31.765 41.763 39.255 1.00 10.81 386 GLY A N 1
ATOM 463 C CA . GLY A 1 69 ? 31.544 41.777 40.682 1.00 11.03 386 GLY A CA 1
ATOM 464 C C . GLY A 1 69 ? 31.039 43.135 41.107 1.00 9.86 386 GLY A C 1
ATOM 465 O O . GLY A 1 69 ? 31.152 44.103 40.383 1.00 10.55 386 GLY A O 1
ATOM 466 N N . THR A 1 70 ? 30.485 43.184 42.298 1.00 10.01 387 THR A N 1
ATOM 467 C CA . THR A 1 70 ? 29.983 44.420 42.830 1.00 9.91 387 THR A CA 1
ATOM 468 C C . THR A 1 70 ? 30.229 44.534 44.309 1.00 10.00 387 THR A C 1
ATOM 469 O O . THR A 1 70 ? 30.356 43.547 45.016 1.00 10.46 387 THR A O 1
ATOM 473 N N . ILE A 1 71 ? 30.318 45.782 44.761 1.00 9.47 388 ILE A N 1
ATOM 474 C CA . ILE A 1 71 ? 30.344 46.097 46.184 1.00 9.90 388 ILE A CA 1
ATOM 475 C C . ILE A 1 71 ? 29.050 46.780 46.627 1.00 9.93 388 ILE A C 1
ATOM 476 O O . ILE A 1 71 ? 28.966 47.316 47.728 1.00 11.99 388 ILE A O 1
ATOM 481 N N . ASP A 1 72 ? 28.032 46.729 45.789 1.00 10.61 389 ASP A N 1
ATOM 482 C CA . ASP A 1 72 ? 26.730 47.234 46.182 1.00 10.92 389 ASP A CA 1
ATOM 483 C C . ASP A 1 72 ? 26.028 46.245 47.096 1.00 11.95 389 ASP A C 1
ATOM 484 O O . ASP A 1 72 ? 26.225 45.040 47.008 1.00 11.59 389 ASP A O 1
ATOM 489 N N . ASN A 1 73 ? 25.193 46.775 47.980 1.00 13.06 390 ASN A N 1
ATOM 490 C CA . ASN A 1 73 ? 24.389 45.929 48.868 1.00 14.31 390 ASN A CA 1
ATOM 491 C C . ASN A 1 73 ? 25.229 44.891 49.618 1.00 13.51 390 ASN A C 1
ATOM 492 O O . ASN A 1 73 ? 24.806 43.743 49.779 1.00 14.33 390 ASN A O 1
ATOM 497 N N . GLY A 1 74 ? 26.417 45.308 50.046 1.00 12.49 391 GLY A N 1
ATOM 498 C CA . GLY A 1 74 ? 27.322 44.484 50.835 1.00 12.61 391 GLY A CA 1
ATOM 499 C C . GLY A 1 74 ? 28.004 43.384 50.060 1.00 12.23 391 GLY A C 1
ATOM 500 O O . GLY A 1 74 ? 28.738 42.589 50.631 1.00 12.66 391 GLY A O 1
ATOM 501 N N . ALA A 1 75 ? 27.768 43.307 48.762 1.00 11.00 392 ALA A N 1
ATOM 502 C CA . ALA A 1 75 ? 28.334 42.228 47.977 1.00 10.82 392 ALA A CA 1
ATOM 503 C C . ALA A 1 75 ? 29.854 42.310 47.957 1.00 10.67 392 ALA A C 1
ATOM 504 O O . ALA A 1 75 ? 30.441 43.385 48.068 1.00 10.64 392 ALA A O 1
ATOM 506 N N . THR A 1 76 ? 30.448 41.127 47.812 1.00 10.89 393 THR A N 1
ATOM 507 C CA . THR A 1 76 ? 31.875 40.883 47.734 1.00 11.09 393 THR A CA 1
ATOM 508 C C . THR A 1 76 ? 32.530 41.080 49.088 1.00 11.09 393 THR A C 1
ATOM 509 O O . THR A 1 76 ? 33.155 40.162 49.628 1.00 11.47 393 THR A O 1
ATOM 513 N N . ILE A 1 77 ? 32.369 42.263 49.653 1.00 11.23 394 ILE A N 1
ATOM 514 C CA . ILE A 1 77 ? 33.006 42.587 50.914 1.00 11.77 394 ILE A CA 1
ATOM 515 C C . ILE A 1 77 ? 32.481 41.715 52.047 1.00 11.88 394 ILE A C 1
ATOM 516 O O . ILE A 1 77 ? 33.257 41.283 52.899 1.00 13.23 394 ILE A O 1
ATOM 521 N N . THR A 1 78 ? 31.198 41.404 52.041 1.00 11.48 395 THR A N 1
ATOM 522 C CA . THR A 1 78 ? 30.636 40.575 53.095 1.00 11.86 395 THR A CA 1
ATOM 523 C C . THR A 1 78 ? 31.060 39.132 52.885 1.00 12.45 395 THR A C 1
ATOM 524 O O . THR A 1 78 ? 31.538 38.486 53.802 1.00 12.98 395 THR A O 1
ATOM 528 N N . GLU A 1 79 ? 30.875 38.630 51.673 1.00 12.28 396 GLU A N 1
ATOM 529 C CA . GLU A 1 79 ? 31.236 37.250 51.354 1.00 12.63 396 GLU A CA 1
ATOM 530 C C . GLU A 1 79 ? 32.691 36.962 51.671 1.00 13.04 396 GLU A C 1
ATOM 531 O O . GLU A 1 79 ? 33.023 35.901 52.215 1.00 12.92 396 GLU A O 1
ATOM 537 N N . MET A 1 80 ? 33.579 37.888 51.362 1.00 12.98 397 MET A N 1
ATOM 538 C CA . MET A 1 80 ? 35.005 37.606 51.541 1.00 13.65 397 MET A CA 1
ATOM 539 C C . MET A 1 80 ? 35.381 37.579 53.019 1.00 13.37 397 MET A C 1
ATOM 540 O O . MET A 1 80 ? 36.241 36.786 53.416 1.00 14.16 397 MET A O 1
ATOM 548 N N . VAL A 1 81 ? 34.744 38.418 53.833 1.00 12.82 398 VAL A N 1
ATOM 549 C CA . VAL A 1 81 ? 35.043 38.444 55.253 1.00 12.89 398 VAL A CA 1
ATOM 550 C C . VAL A 1 81 ? 34.528 37.140 55.855 1.00 12.71 398 VAL A C 1
ATOM 551 O O . VAL A 1 81 ? 35.211 36.468 56.626 1.00 13.50 398 VAL A O 1
ATOM 555 N N . PHE A 1 82 ? 33.303 36.785 55.495 1.00 12.30 399 PHE A N 1
ATOM 556 C CA . PHE A 1 82 ? 32.696 35.539 55.914 1.00 13.16 399 PHE A CA 1
ATOM 557 C C . PHE A 1 82 ? 33.547 34.334 55.562 1.00 12.78 399 PHE A C 1
ATOM 558 O O . PHE A 1 82 ? 33.846 33.498 56.422 1.00 13.24 399 PHE A O 1
ATOM 566 N N . LEU A 1 83 ? 34.000 34.242 54.326 1.00 12.81 400 LEU A N 1
ATOM 567 C CA . LEU A 1 83 ? 34.760 33.058 53.932 1.00 13.14 400 LEU A CA 1
ATOM 568 C C . LEU A 1 83 ? 36.149 33.073 54.552 1.00 13.40 400 LEU A C 1
ATOM 569 O O . LEU A 1 83 ? 36.739 32.027 54.775 1.00 13.77 400 LEU A O 1
ATOM 574 N N . ALA A 1 84 ? 36.680 34.246 54.867 1.00 13.49 401 ALA A N 1
ATOM 575 C CA . ALA A 1 84 ? 37.959 34.307 55.561 1.00 13.86 401 ALA A CA 1
ATOM 576 C C . ALA A 1 84 ? 37.814 33.713 56.943 1.00 14.19 401 ALA A C 1
ATOM 577 O O . ALA A 1 84 ? 38.711 33.017 57.433 1.00 14.24 401 ALA A O 1
ATOM 579 N N . GLU A 1 85 ? 36.692 34.013 57.584 1.00 14.05 402 GLU A N 1
ATOM 580 C CA . GLU A 1 85 ? 36.388 33.476 58.903 1.00 15.50 402 GLU A CA 1
ATOM 581 C C . GLU A 1 85 ? 36.197 31.968 58.807 1.00 15.31 402 GLU A C 1
ATOM 582 O O . GLU A 1 85 ? 36.694 31.231 59.623 1.00 15.63 402 GLU A O 1
ATOM 588 N N . VAL A 1 86 ? 35.492 31.506 57.789 1.00 15.11 403 VAL A N 1
ATOM 589 C CA . VAL A 1 86 ? 35.325 30.072 57.583 1.00 15.84 403 VAL A CA 1
ATOM 590 C C . VAL A 1 86 ? 36.667 29.399 57.389 1.00 15.85 403 VAL A C 1
ATOM 591 O O . VAL A 1 86 ? 36.895 28.323 57.946 1.00 16.57 403 VAL A O 1
ATOM 595 N N . TYR A 1 87 ? 37.558 30.005 56.618 1.00 16.23 404 TYR A N 1
ATOM 596 C CA . TYR A 1 87 ? 38.898 29.479 56.450 1.00 16.28 404 TYR A CA 1
ATOM 597 C C . TYR A 1 87 ? 39.645 29.423 57.781 1.00 17.16 404 TYR A C 1
ATOM 598 O O . TYR A 1 87 ? 40.307 28.423 58.104 1.00 17.10 404 TYR A O 1
ATOM 607 N N . LYS A 1 88 ? 39.530 30.489 58.557 1.00 17.37 405 LYS A N 1
ATOM 608 C CA . LYS A 1 88 ? 40.181 30.580 59.853 1.00 18.58 405 LYS A CA 1
ATOM 609 C C . LYS A 1 88 ? 39.659 29.487 60.771 1.00 19.38 405 LYS A C 1
ATOM 610 O O . LYS A 1 88 ? 40.446 28.856 61.486 1.00 19.93 405 LYS A O 1
ATOM 616 N N . SER A 1 89 ? 38.351 29.225 60.738 1.00 20.29 406 SER A N 1
ATOM 617 C CA . SER A 1 89 ? 37.736 28.222 61.626 1.00 21.02 406 SER A CA 1
ATOM 618 C C . SER A 1 89 ? 38.042 26.783 61.229 1.00 20.81 406 SER A C 1
ATOM 619 O O . SER A 1 89 ? 38.335 25.948 62.086 1.00 21.02 406 SER A O 1
ATOM 623 N N . GLY A 1 90 ? 37.905 26.478 59.945 1.00 20.51 407 GLY A N 1
ATOM 624 C CA . GLY A 1 90 ? 37.911 25.105 59.466 1.00 20.42 407 GLY A CA 1
ATOM 625 C C . GLY A 1 90 ? 39.120 24.666 58.663 1.00 20.26 407 GLY A C 1
ATOM 626 O O . GLY A 1 90 ? 39.315 23.467 58.441 1.00 21.83 407 GLY A O 1
ATOM 627 N N . GLY A 1 91 ? 39.918 25.613 58.197 1.00 20.09 408 GLY A N 1
ATOM 628 C CA . GLY A 1 91 ? 41.163 25.332 57.501 1.00 19.74 408 GLY A CA 1
ATOM 629 C C . GLY A 1 91 ? 41.059 24.831 56.074 1.00 19.41 408 GLY A C 1
ATOM 630 O O . GLY A 1 91 ? 42.057 24.427 55.487 1.00 20.21 408 GLY A O 1
ATOM 631 N N . ASN A 1 92 ? 39.869 24.888 55.497 1.00 18.65 409 ASN A N 1
ATOM 632 C CA . ASN A 1 92 ? 39.686 24.407 54.130 1.00 17.97 409 ASN A CA 1
ATOM 633 C C . ASN A 1 92 ? 40.182 25.429 53.121 1.00 17.71 409 ASN A C 1
ATOM 634 O O . ASN A 1 92 ? 39.592 26.496 52.982 1.00 17.65 409 ASN A O 1
ATOM 639 N N . THR A 1 93 ? 41.271 25.119 52.423 1.00 17.81 410 THR A N 1
ATOM 640 C CA . THR A 1 93 ? 41.926 26.094 51.556 1.00 18.19 410 THR A CA 1
ATOM 641 C C . THR A 1 93 ? 41.112 26.539 50.347 1.00 16.93 410 THR A C 1
ATOM 642 O O . THR A 1 93 ? 41.487 27.523 49.710 1.00 16.61 410 THR A O 1
ATOM 646 N N . LYS A 1 94 ? 40.022 25.844 50.011 1.00 15.72 411 LYS A N 1
ATOM 647 C CA . LYS A 1 94 ? 39.162 26.344 48.930 1.00 15.37 411 LYS A CA 1
ATOM 648 C C . LYS A 1 94 ? 38.611 27.729 49.309 1.00 15.07 411 LYS A C 1
ATOM 649 O O . LYS A 1 94 ? 38.388 28.589 48.459 1.00 15.30 411 LYS A O 1
ATOM 655 N N . TYR A 1 95 ? 38.439 27.955 50.597 1.00 14.86 412 TYR A N 1
ATOM 656 C CA . TYR A 1 95 ? 37.946 29.258 51.064 1.00 14.61 412 TYR A CA 1
ATOM 657 C C . TYR A 1 95 ? 39.044 30.296 51.075 1.00 14.69 412 TYR A C 1
ATOM 658 O O . TYR A 1 95 ? 38.810 31.450 50.742 1.00 15.08 412 TYR A O 1
ATOM 667 N N . ARG A 1 96 ? 40.243 29.903 51.479 1.00 14.93 413 ARG A N 1
ATOM 668 C CA . ARG A 1 96 ? 41.428 30.748 51.343 1.00 14.88 413 ARG A CA 1
ATOM 669 C C . ARG A 1 96 ? 41.577 31.229 49.911 1.00 14.51 413 ARG A C 1
ATOM 670 O O . ARG A 1 96 ? 41.837 32.405 49.657 1.00 14.52 413 ARG A O 1
ATOM 678 N N . ASP A 1 97 ? 41.421 30.317 48.968 1.00 14.13 414 ASP A N 1
ATOM 679 C CA . ASP A 1 97 ? 41.583 30.647 47.558 1.00 14.42 414 ASP A CA 1
ATOM 680 C C . ASP A 1 97 ? 40.562 31.703 47.157 1.00 13.68 414 ASP A C 1
ATOM 681 O O . ASP A 1 97 ? 40.860 32.611 46.405 1.00 14.29 414 ASP A O 1
ATOM 686 N N . ALA A 1 98 ? 39.351 31.551 47.642 1.00 12.75 415 ALA A N 1
ATOM 687 C CA . ALA A 1 98 ? 38.281 32.479 47.286 1.00 12.30 415 ALA A CA 1
ATOM 688 C C . ALA A 1 98 ? 38.542 33.854 47.862 1.00 12.08 415 ALA A C 1
ATOM 689 O O . ALA A 1 98 ? 38.351 34.857 47.200 1.00 11.87 415 ALA A O 1
ATOM 691 N N . VAL A 1 99 ? 38.973 33.897 49.110 1.00 11.61 416 VAL A N 1
ATOM 692 C CA . VAL A 1 99 ? 39.302 35.161 49.742 1.00 12.07 416 VAL A CA 1
ATOM 693 C C . VAL A 1 99 ? 40.418 35.861 48.987 1.00 12.35 416 VAL A C 1
ATOM 694 O O . VAL A 1 99 ? 40.372 37.060 48.793 1.00 11.97 416 VAL A O 1
ATOM 698 N N . ARG A 1 100 ? 41.440 35.127 48.565 1.00 11.60 417 ARG A N 1
ATOM 699 C CA . ARG A 1 100 ? 42.504 35.720 47.769 1.00 12.31 417 ARG A CA 1
ATOM 700 C C . ARG A 1 100 ? 41.996 36.301 46.454 1.00 11.91 417 ARG A C 1
ATOM 701 O O . ARG A 1 100 ? 42.446 37.354 46.018 1.00 12.51 417 ARG A O 1
ATOM 709 N N . LYS A 1 101 ? 41.080 35.593 45.798 1.00 12.15 418 LYS A N 1
ATOM 710 C CA . LYS A 1 101 ? 40.520 36.090 44.538 1.00 11.37 418 LYS A CA 1
ATOM 711 C C . LYS A 1 101 ? 39.682 37.346 44.771 1.00 10.61 418 LYS A C 1
ATOM 712 O O . LYS A 1 101 ? 39.720 38.255 43.971 1.00 11.06 418 LYS A O 1
ATOM 718 N N . ALA A 1 102 ? 38.996 37.374 45.900 1.00 10.55 419 ALA A N 1
ATOM 719 C CA . ALA A 1 102 ? 38.145 38.524 46.256 1.00 10.65 419 ALA A CA 1
ATOM 720 C C . ALA A 1 102 ? 38.969 39.759 46.565 1.00 11.18 419 ALA A C 1
ATOM 721 O O . ALA A 1 102 ? 38.615 40.842 46.146 1.00 11.90 419 ALA A O 1
ATOM 723 N N . ALA A 1 103 ? 40.071 39.588 47.295 1.00 11.83 420 ALA A N 1
ATOM 724 C CA . ALA A 1 103 ? 40.946 40.717 47.590 1.00 11.37 420 ALA A CA 1
ATOM 725 C C . ALA A 1 103 ? 41.575 41.234 46.309 1.00 11.35 420 ALA A C 1
ATOM 726 O O . ALA A 1 103 ? 41.678 42.438 46.099 1.00 12.07 420 ALA A O 1
ATOM 728 N N . ASN A 1 104 ? 41.994 40.309 45.452 1.00 11.16 421 ASN A N 1
ATOM 729 C CA . ASN A 1 104 ? 42.555 40.664 44.168 1.00 12.30 421 ASN A CA 1
ATOM 730 C C . ASN A 1 104 ? 41.544 41.449 43.356 1.00 11.47 421 ASN A C 1
ATOM 731 O O . ASN A 1 104 ? 41.883 42.420 42.703 1.00 12.57 421 ASN A O 1
ATOM 736 N N . PHE A 1 105 ? 40.294 40.991 43.373 1.00 11.55 422 PHE A N 1
ATOM 737 C CA . PHE A 1 105 ? 39.214 41.679 42.690 1.00 10.82 422 PHE A CA 1
ATOM 738 C C . PHE A 1 105 ? 39.098 43.133 43.169 1.00 10.56 422 PHE A C 1
ATOM 739 O O . PHE A 1 105 ? 39.047 44.062 42.370 1.00 11.01 422 PHE A O 1
ATOM 747 N N . LEU A 1 106 ? 39.065 43.314 44.482 1.00 10.74 423 LEU A N 1
ATOM 748 C CA . LEU A 1 106 ? 38.922 44.660 45.018 1.00 10.56 423 LEU A CA 1
ATOM 749 C C . LEU A 1 106 ? 40.061 45.553 44.570 1.00 10.80 423 LEU A C 1
ATOM 750 O O . LEU A 1 106 ? 39.851 46.668 44.116 1.00 11.17 423 LEU A O 1
ATOM 755 N N . VAL A 1 107 ? 41.292 45.045 44.660 1.00 11.87 424 VAL A N 1
ATOM 756 C CA . VAL A 1 107 ? 42.423 45.848 44.237 1.00 12.44 424 VAL A CA 1
ATOM 757 C C . VAL A 1 107 ? 42.424 46.078 42.726 1.00 11.85 424 VAL A C 1
ATOM 758 O O . VAL A 1 107 ? 42.672 47.185 42.258 1.00 12.19 424 VAL A O 1
ATOM 762 N N . ASN A 1 108 ? 42.098 45.043 41.956 1.00 12.37 425 ASN A N 1
ATOM 763 C CA . ASN A 1 108 ? 42.015 45.186 40.504 1.00 12.67 425 ASN A CA 1
ATOM 764 C C . ASN A 1 108 ? 41.006 46.226 40.074 1.00 11.64 425 ASN A C 1
ATOM 765 O O . ASN A 1 108 ? 41.190 46.908 39.066 1.00 12.49 425 ASN A O 1
ATOM 770 N N . SER A 1 109 ? 39.934 46.359 40.867 1.00 11.45 426 SER A N 1
ATOM 771 C CA . SER A 1 109 ? 38.886 47.329 40.553 1.00 10.92 426 SER A CA 1
ATOM 772 C C . SER A 1 109 ? 39.289 48.761 40.802 1.00 10.60 426 SER A C 1
ATOM 773 O O . SER A 1 109 ? 38.635 49.670 40.335 1.00 11.50 426 SER A O 1
ATOM 776 N N . GLN A 1 110 ? 40.365 48.957 41.548 1.00 10.89 427 GLN A N 1
ATOM 777 C CA . GLN A 1 110 ? 40.729 50.271 42.008 1.00 11.38 427 GLN A CA 1
ATOM 778 C C . GLN A 1 110 ? 41.339 51.112 40.899 1.00 11.51 427 GLN A C 1
ATOM 779 O O . GLN A 1 110 ? 42.248 50.680 40.200 1.00 12.98 427 GLN A O 1
ATOM 785 N N . TYR A 1 111 ? 40.840 52.315 40.732 1.00 11.65 428 TYR A N 1
ATOM 786 C CA . TYR A 1 111 ? 41.423 53.236 39.802 1.00 11.59 428 TYR A CA 1
ATOM 787 C C . TYR A 1 111 ? 42.775 53.732 40.301 1.00 12.45 428 TYR A C 1
ATOM 788 O O . TYR A 1 111 ? 43.074 53.629 41.472 1.00 12.02 428 TYR A O 1
ATOM 797 N N . SER A 1 112 ? 43.531 54.370 39.416 1.00 12.92 429 SER A N 1
ATOM 798 C CA . SER A 1 112 ? 44.836 54.929 39.763 1.00 14.01 429 SER A CA 1
ATOM 799 C C . SER A 1 112 ? 44.732 55.942 40.895 1.00 13.30 429 SER A C 1
ATOM 800 O O . SER A 1 112 ? 45.671 56.112 41.663 1.00 14.20 429 SER A O 1
ATOM 803 N N . THR A 1 113 ? 43.577 56.581 41.003 1.00 12.34 430 THR A N 1
ATOM 804 C CA . THR A 1 113 ? 43.328 57.584 42.030 1.00 11.47 430 THR A CA 1
ATOM 805 C C . THR A 1 113 ? 42.979 57.006 43.394 1.00 10.87 430 THR A C 1
ATOM 806 O O . THR A 1 113 ? 42.879 57.727 44.363 1.00 11.81 430 THR A O 1
ATOM 810 N N . GLY A 1 114 ? 42.709 55.719 43.445 1.00 10.16 431 GLY A N 1
ATOM 811 C CA . GLY A 1 114 ? 42.256 55.060 44.655 1.00 10.01 431 GLY A CA 1
ATOM 812 C C . GLY A 1 114 ? 40.761 54.797 44.705 1.00 9.93 431 GLY A C 1
ATOM 813 O O . GLY A 1 114 ? 40.319 54.055 45.559 1.00 9.51 431 GLY A O 1
ATOM 814 N N . ALA A 1 115 ? 39.993 55.398 43.815 1.00 9.75 432 ALA A N 1
ATOM 815 C CA . ALA A 1 115 ? 38.554 55.197 43.782 1.00 9.33 432 ALA A CA 1
ATOM 816 C C . ALA A 1 115 ? 38.229 53.727 43.583 1.00 9.33 432 ALA A C 1
ATOM 817 O O . ALA A 1 115 ? 38.890 53.032 42.811 1.00 9.59 432 ALA A O 1
ATOM 819 N N . LEU A 1 116 ? 37.167 53.269 44.231 1.00 9.43 433 LEU A N 1
ATOM 820 C CA . LEU A 1 116 ? 36.580 51.958 43.971 1.00 9.65 433 LEU A CA 1
ATOM 821 C C . LEU A 1 116 ? 35.220 52.127 43.328 1.00 9.03 433 LEU A C 1
ATOM 822 O O . LEU A 1 116 ? 34.362 52.824 43.869 1.00 9.59 433 LEU A O 1
ATOM 827 N N . PRO A 1 117 ? 35.004 51.480 42.193 1.00 8.95 434 PRO A N 1
ATOM 828 C CA . PRO A 1 117 ? 33.720 51.535 41.505 1.00 9.23 434 PRO A CA 1
ATOM 829 C C . PRO A 1 117 ? 32.725 50.595 42.130 1.00 8.98 434 PRO A C 1
ATOM 830 O O . PRO A 1 117 ? 33.059 49.694 42.883 1.00 9.74 434 PRO A O 1
ATOM 834 N N . GLN A 1 118 ? 31.466 50.807 41.810 1.00 8.89 435 GLN A N 1
ATOM 835 C CA . GLN A 1 118 ? 30.403 49.959 42.298 1.00 8.94 435 GLN A CA 1
ATOM 836 C C . GLN A 1 118 ? 30.429 48.565 41.682 1.00 9.11 435 GLN A C 1
ATOM 837 O O . GLN A 1 118 ? 30.152 47.595 42.355 1.00 9.02 435 GLN A O 1
ATOM 843 N N . PHE A 1 119 ? 30.682 48.503 40.387 1.00 8.97 436 PHE A N 1
ATOM 844 C CA . PHE A 1 119 ? 30.781 47.263 39.644 1.00 8.91 436 PHE A CA 1
ATOM 845 C C . PHE A 1 119 ? 32.099 47.262 38.901 1.00 9.13 436 PHE A C 1
ATOM 846 O O . PHE A 1 119 ? 32.525 48.296 38.377 1.00 9.90 436 PHE A O 1
ATOM 854 N N . TYR A 1 120 ? 32.694 46.083 38.787 1.00 9.99 437 TYR A N 1
ATOM 855 C CA . TYR A 1 120 ? 33.944 45.935 38.075 1.00 10.46 437 TYR A CA 1
ATOM 856 C C . TYR A 1 120 ? 34.013 44.532 37.489 1.00 11.31 437 TYR A C 1
ATOM 857 O O . TYR A 1 120 ? 33.699 43.602 38.205 1.00 11.05 437 TYR A O 1
ATOM 866 N N . PRO A 1 121 ? 34.462 44.328 36.239 1.00 11.13 438 PRO A N 1
ATOM 867 C CA . PRO A 1 121 ? 34.800 45.349 35.254 1.00 12.03 438 PRO A CA 1
ATOM 868 C C . PRO A 1 121 ? 33.702 46.384 35.093 1.00 11.59 438 PRO A C 1
ATOM 869 O O . PRO A 1 121 ? 32.524 46.116 35.324 1.00 11.57 438 PRO A O 1
ATOM 873 N N . LEU A 1 122 ? 34.123 47.564 34.696 1.00 12.09 439 LEU A N 1
ATOM 874 C CA . LEU A 1 122 ? 33.232 48.700 34.599 1.00 12.46 439 LEU A CA 1
ATOM 875 C C . LEU A 1 122 ? 32.096 48.437 33.653 1.00 13.57 439 LEU A C 1
ATOM 876 O O . LEU A 1 122 ? 32.283 47.912 32.553 1.00 14.12 439 LEU A O 1
ATOM 881 N N . LYS A 1 123 ? 30.903 48.795 34.095 1.00 14.29 440 LYS A N 1
ATOM 882 C CA . LYS A 1 123 ? 29.692 48.605 33.321 1.00 15.49 440 LYS A CA 1
ATOM 883 C C . LYS A 1 123 ? 29.206 49.878 32.643 1.00 15.29 440 LYS A C 1
ATOM 884 O O . LYS A 1 123 ? 28.306 49.822 31.803 1.00 16.67 440 LYS A O 1
ATOM 894 N N . GLY A 1 124 ? 29.818 51.007 32.976 1.00 14.19 441 GLY A N 1
ATOM 895 C CA . GLY A 1 124 ? 29.399 52.283 32.439 1.00 14.23 441 GLY A CA 1
ATOM 896 C C . GLY A 1 124 ? 28.343 52.912 33.319 1.00 13.53 441 GLY A C 1
ATOM 897 O O . GLY A 1 124 ? 27.704 52.267 34.145 1.00 14.87 441 GLY A O 1
ATOM 898 N N . GLY A 1 125 ? 28.149 54.199 33.112 1.00 12.29 442 GLY A N 1
ATOM 899 C CA . GLY A 1 125 ? 27.227 54.976 33.897 1.00 11.78 442 GLY A CA 1
ATOM 900 C C . GLY A 1 125 ? 27.726 55.178 35.307 1.00 10.49 442 GLY A C 1
ATOM 901 O O . GLY A 1 125 ? 28.920 55.054 35.598 1.00 11.13 442 GLY A O 1
ATOM 902 N N . TYR A 1 126 ? 26.791 55.453 36.210 1.00 10.15 443 TYR A N 1
ATOM 903 C CA . TYR A 1 126 ? 27.170 55.909 37.532 1.00 9.70 443 TYR A CA 1
ATOM 904 C C . TYR A 1 126 ? 27.866 54.835 38.341 1.00 8.78 443 TYR A C 1
ATOM 905 O O . TYR A 1 126 ? 28.574 55.131 39.258 1.00 8.88 443 TYR A O 1
ATOM 914 N N . SER A 1 127 ? 27.667 53.578 37.977 1.00 8.83 444 SER A N 1
ATOM 915 C CA . SER A 1 127 ? 28.361 52.483 38.625 1.00 9.93 444 SER A CA 1
ATOM 916 C C . SER A 1 127 ? 29.875 52.581 38.548 1.00 9.02 444 SER A C 1
ATOM 917 O O . SER A 1 127 ? 30.550 51.979 39.348 1.00 9.75 444 SER A O 1
ATOM 921 N N . ASP A 1 128 ? 30.393 53.319 37.577 1.00 8.71 445 ASP A N 1
ATOM 922 C CA . ASP A 1 128 ? 31.842 53.476 37.426 1.00 8.76 445 ASP A CA 1
ATOM 923 C C . ASP A 1 128 ? 32.423 54.454 38.439 1.00 9.37 445 ASP A C 1
ATOM 924 O O . ASP A 1 128 ? 33.635 54.496 38.634 1.00 9.69 445 ASP A O 1
ATOM 929 N N . HIS A 1 129 ? 31.577 55.299 39.025 1.00 9.51 446 HIS A N 1
ATOM 930 C CA . HIS A 1 129 ? 32.059 56.316 39.933 1.00 8.99 446 HIS A CA 1
ATOM 931 C C . HIS A 1 129 ? 32.647 55.704 41.189 1.00 8.37 446 HIS A C 1
ATOM 932 O O . HIS A 1 129 ? 32.329 54.571 41.539 1.00 8.91 446 HIS A O 1
ATOM 939 N N . ALA A 1 130 ? 33.505 56.458 41.867 1.00 8.70 447 ALA A N 1
ATOM 940 C CA . ALA A 1 130 ? 33.892 56.133 43.231 1.00 8.47 447 ALA A CA 1
ATOM 941 C C . ALA A 1 130 ? 32.600 56.057 44.038 1.00 8.29 447 ALA A C 1
ATOM 942 O O . ALA A 1 130 ? 31.855 57.033 44.139 1.00 9.57 447 ALA A O 1
ATOM 944 N N . THR A 1 131 ? 32.325 54.889 44.603 1.00 8.20 448 THR A N 1
ATOM 945 C CA . THR A 1 131 ? 31.000 54.600 45.152 1.00 8.71 448 THR A CA 1
ATOM 946 C C . THR A 1 131 ? 31.049 54.458 46.643 1.00 8.50 448 THR A C 1
ATOM 947 O O . THR A 1 131 ? 31.408 53.429 47.177 1.00 8.99 448 THR A O 1
ATOM 951 N N . PHE A 1 132 ? 30.655 55.519 47.324 1.00 8.10 449 PHE A N 1
ATOM 952 C CA . PHE A 1 132 ? 30.488 55.456 48.760 1.00 8.52 449 PHE A CA 1
ATOM 953 C C . PHE A 1 132 ? 29.145 54.891 49.149 1.00 8.80 449 PHE A C 1
ATOM 954 O O . PHE A 1 132 ? 28.988 54.382 50.236 1.00 9.46 449 PHE A O 1
ATOM 962 N N . ASN A 1 133 ? 28.201 54.930 48.226 1.00 9.34 450 ASN A N 1
ATOM 963 C CA . ASN A 1 133 ? 26.876 54.387 48.397 1.00 9.88 450 ASN A CA 1
ATOM 964 C C . ASN A 1 133 ? 26.891 53.025 49.029 1.00 10.36 450 ASN A C 1
ATOM 965 O O . ASN A 1 133 ? 27.680 52.169 48.665 1.00 10.11 450 ASN A O 1
ATOM 970 N N . ASP A 1 134 ? 25.978 52.831 49.975 1.00 10.63 451 ASP A N 1
ATOM 971 C CA . ASP A 1 134 ? 25.845 51.576 50.709 1.00 11.31 451 ASP A CA 1
ATOM 972 C C . ASP A 1 134 ? 27.143 51.149 51.370 1.00 10.24 451 ASP A C 1
ATOM 973 O O . ASP A 1 134 ? 27.449 49.973 51.492 1.00 10.66 451 ASP A O 1
ATOM 981 N N . ASN A 1 135 ? 27.909 52.128 51.812 1.00 9.31 452 ASN A N 1
ATOM 982 C CA . ASN A 1 135 ? 29.191 51.920 52.462 1.00 8.98 452 ASN A CA 1
ATOM 983 C C . ASN A 1 135 ? 30.187 51.140 51.615 1.00 9.23 452 ASN A C 1
ATOM 984 O O . ASN A 1 135 ? 31.126 50.580 52.144 1.00 10.36 452 ASN A O 1
ATOM 989 N N . GLY A 1 136 ? 30.017 51.153 50.302 1.00 9.36 453 GLY A N 1
ATOM 990 C CA . GLY A 1 136 ? 30.807 50.279 49.458 1.00 8.85 453 GLY A CA 1
ATOM 991 C C . GLY A 1 136 ? 32.300 50.550 49.534 1.00 9.45 453 GLY A C 1
ATOM 992 O O . GLY A 1 136 ? 33.089 49.718 49.960 1.00 9.61 453 GLY A O 1
ATOM 993 N N . MET A 1 137 ? 32.707 51.734 49.106 1.00 8.81 454 MET A N 1
ATOM 994 C CA . MET A 1 137 ? 34.120 52.022 49.079 1.00 9.13 454 MET A CA 1
ATOM 995 C C . MET A 1 137 ? 34.718 52.012 50.481 1.00 8.61 454 MET A C 1
ATOM 996 O O . MET A 1 137 ? 35.798 51.479 50.693 1.00 9.41 454 MET A O 1
ATOM 1001 N N . ALA A 1 138 ? 34.047 52.636 51.435 1.00 8.52 455 ALA A N 1
ATOM 1002 C CA . ALA A 1 138 ? 34.604 52.735 52.764 1.00 8.60 455 ALA A CA 1
ATOM 1003 C C . ALA A 1 138 ? 34.772 51.365 53.389 1.00 8.74 455 ALA A C 1
ATOM 1004 O O . ALA A 1 138 ? 35.782 51.095 54.027 1.00 9.69 455 ALA A O 1
ATOM 1006 N N . TYR A 1 139 ? 33.801 50.480 53.224 1.00 9.20 456 TYR A N 1
ATOM 1007 C CA . TYR A 1 139 ? 33.880 49.195 53.902 1.00 9.45 456 TYR A CA 1
ATOM 1008 C C . TYR A 1 139 ? 34.787 48.260 53.121 1.00 9.71 456 TYR A C 1
ATOM 1009 O O . TYR A 1 139 ? 35.440 47.435 53.722 1.00 9.95 456 TYR A O 1
ATOM 1018 N N . ALA A 1 140 ? 34.869 48.415 51.804 1.00 9.04 457 ALA A N 1
ATOM 1019 C CA . ALA A 1 140 ? 35.862 47.667 51.019 1.00 8.99 457 ALA A CA 1
ATOM 1020 C C . ALA A 1 140 ? 37.273 48.019 51.471 1.00 9.46 457 ALA A C 1
ATOM 1021 O O . ALA A 1 140 ? 38.123 47.153 51.622 1.00 9.78 457 ALA A O 1
ATOM 1023 N N . LEU A 1 141 ? 37.527 49.302 51.667 1.00 9.15 458 LEU A N 1
ATOM 1024 C CA . LEU A 1 141 ? 38.830 49.727 52.149 1.00 9.69 458 LEU A CA 1
ATOM 1025 C C . LEU A 1 141 ? 39.086 49.211 53.542 1.00 9.81 458 LEU A C 1
ATOM 1026 O O . LEU A 1 141 ? 40.213 48.909 53.892 1.00 11.06 458 LEU A O 1
ATOM 1031 N N . THR A 1 142 ? 38.048 49.138 54.361 1.00 9.87 459 THR A N 1
ATOM 1032 C CA . THR A 1 142 ? 38.170 48.608 55.711 1.00 10.03 459 THR A CA 1
ATOM 1033 C C . THR A 1 142 ? 38.592 47.144 55.653 1.00 10.41 459 THR A C 1
ATOM 1034 O O . THR A 1 142 ? 39.481 46.710 56.386 1.00 10.88 459 THR A O 1
ATOM 1038 N N . VAL A 1 143 ? 37.970 46.376 54.772 1.00 10.17 460 VAL A N 1
ATOM 1039 C CA . VAL A 1 143 ? 38.346 44.970 54.608 1.00 10.52 460 VAL A CA 1
ATOM 1040 C C . VAL A 1 143 ? 39.819 44.886 54.218 1.00 10.78 460 VAL A C 1
ATOM 1041 O O . VAL A 1 143 ? 40.592 44.107 54.801 1.00 11.37 460 VAL A O 1
ATOM 1045 N N . LEU A 1 144 ? 40.206 45.654 53.214 1.00 10.96 461 LEU A N 1
ATOM 1046 C CA . LEU A 1 144 ? 41.598 45.620 52.752 1.00 11.48 461 LEU A CA 1
ATOM 1047 C C . LEU A 1 144 ? 42.548 46.055 53.857 1.00 11.98 461 LEU A C 1
ATOM 1048 O O . LEU A 1 144 ? 43.635 45.520 53.984 1.00 12.41 461 LEU A O 1
ATOM 1053 N N . ASP A 1 145 ? 42.141 47.032 54.651 1.00 11.85 462 ASP A N 1
ATOM 1054 C CA . ASP A 1 145 ? 42.961 47.487 55.767 1.00 12.51 462 ASP A CA 1
ATOM 1055 C C . ASP A 1 145 ? 43.089 46.425 56.841 1.00 12.19 462 ASP A C 1
ATOM 1056 O O . ASP A 1 145 ? 44.158 46.236 57.386 1.00 12.15 462 ASP A O 1
ATOM 1061 N N . PHE A 1 146 ? 42.012 45.728 57.154 1.00 12.00 463 PHE A N 1
ATOM 1062 C CA . PHE A 1 146 ? 42.099 44.638 58.101 1.00 12.71 463 PHE A CA 1
ATOM 1063 C C . PHE A 1 146 ? 43.035 43.554 57.546 1.00 13.06 463 PHE A C 1
ATOM 1064 O O 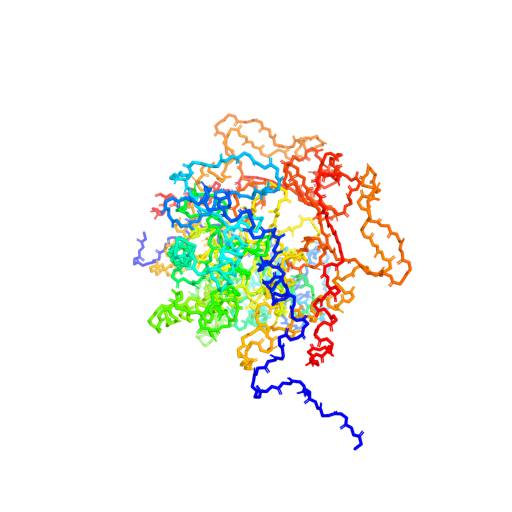. PHE A 1 146 ? 43.869 43.012 58.276 1.00 14.06 463 PHE A O 1
ATOM 1072 N N . ALA A 1 147 ? 42.931 43.264 56.250 1.00 13.13 464 ALA A N 1
ATOM 1073 C CA . ALA A 1 147 ? 43.790 42.266 55.628 1.00 14.05 464 ALA A CA 1
ATOM 1074 C C . ALA A 1 147 ? 45.234 42.744 55.720 1.00 14.12 464 ALA A C 1
ATOM 1075 O O . ALA A 1 147 ? 46.134 41.989 56.123 1.00 14.82 464 ALA A O 1
ATOM 1077 N N . ALA A 1 148 ? 45.468 44.009 55.388 1.00 14.07 465 ALA A N 1
ATOM 1078 C CA . ALA A 1 148 ? 46.826 44.569 55.370 1.00 14.51 465 ALA A CA 1
ATOM 1079 C C . ALA A 1 148 ? 47.487 44.515 56.731 1.00 15.43 465 ALA A C 1
ATOM 1080 O O . ALA A 1 148 ? 48.723 44.420 56.835 1.00 16.14 465 ALA A O 1
ATOM 1082 N N . ASN A 1 149 ? 46.669 44.618 57.770 1.00 15.15 466 ASN A N 1
ATOM 1083 C CA . ASN A 1 149 ? 47.154 44.696 59.144 1.00 15.94 466 ASN A CA 1
ATOM 1084 C C . ASN A 1 149 ? 47.049 43.391 59.902 1.00 16.25 466 ASN A C 1
ATOM 1085 O O . ASN A 1 149 ? 47.236 43.342 61.115 1.00 16.60 466 ASN A O 1
ATOM 1090 N N . LYS A 1 150 ? 46.774 42.328 59.166 1.00 16.61 467 LYS A N 1
ATOM 1091 C CA . LYS A 1 150 ? 46.679 41.001 59.752 1.00 17.93 467 LYS A CA 1
ATOM 1092 C C . LYS A 1 150 ? 45.655 40.945 60.880 1.00 17.61 467 LYS A C 1
ATOM 1093 O O . LYS A 1 150 ? 45.830 40.244 61.865 1.00 18.91 467 LYS A O 1
ATOM 1099 N N . ARG A 1 151 ? 44.566 41.691 60.751 1.00 16.69 468 ARG A N 1
ATOM 1100 C CA . ARG A 1 151 ? 43.500 41.624 61.740 1.00 16.12 468 ARG A CA 1
ATOM 1101 C C . ARG A 1 151 ? 42.571 40.500 61.398 1.00 16.27 468 ARG A C 1
ATOM 1102 O O . ARG A 1 151 ? 42.324 40.234 60.231 1.00 16.10 468 ARG A O 1
ATOM 1110 N N . ALA A 1 152 ? 42.039 39.856 62.426 1.00 16.27 469 ALA A N 1
ATOM 1111 C CA . ALA A 1 152 ? 41.045 38.812 62.275 1.00 16.77 469 ALA A CA 1
ATOM 1112 C C . ALA A 1 152 ? 39.922 39.303 61.370 1.00 16.58 469 ALA A C 1
ATOM 1113 O O . ALA A 1 152 ? 39.417 40.406 61.553 1.00 16.79 469 ALA A O 1
ATOM 1115 N N . PRO A 1 153 ? 39.448 38.481 60.445 1.00 16.35 470 PRO A N 1
ATOM 1116 C CA . PRO A 1 153 ? 39.820 37.066 60.248 1.00 16.49 470 PRO A CA 1
ATOM 1117 C C . PRO A 1 153 ? 41.014 36.800 59.340 1.00 16.93 470 PRO A C 1
ATOM 1118 O O . PRO A 1 153 ? 41.197 35.642 58.938 1.00 17.46 470 PRO A O 1
ATOM 1122 N N . PHE A 1 154 ? 41.807 37.818 59.036 1.00 16.24 471 PHE A N 1
ATOM 1123 C CA . PHE A 1 154 ? 42.899 37.719 58.067 1.00 17.00 471 PHE A CA 1
ATOM 1124 C C . PHE A 1 154 ? 44.239 37.496 58.755 1.00 17.44 471 PHE A C 1
ATOM 1125 O O . PHE A 1 154 ? 45.303 37.719 58.164 1.00 18.19 471 PHE A O 1
ATOM 1133 N N . ASP A 1 155 ? 44.175 37.024 59.993 1.00 18.75 472 ASP A N 1
ATOM 1134 C CA . ASP A 1 155 ? 45.403 36.687 60.754 1.00 19.55 472 ASP A CA 1
ATOM 1135 C C . ASP A 1 155 ? 45.704 35.190 60.628 1.00 20.23 472 ASP A C 1
ATOM 1136 O O . ASP A 1 155 ? 46.018 34.500 61.604 1.00 21.63 472 ASP A O 1
ATOM 1141 N N . THR A 1 156 ? 45.601 34.710 59.398 1.00 20.18 473 THR A N 1
ATOM 1142 C CA . THR A 1 156 ? 45.904 33.339 59.030 1.00 19.78 473 THR A CA 1
ATOM 1143 C C . THR A 1 156 ? 46.914 33.398 57.908 1.00 19.62 473 THR A C 1
ATOM 1144 O O . THR A 1 156 ? 47.426 34.453 57.558 1.00 21.09 473 THR A O 1
ATOM 1148 N N . ASP A 1 157 ? 47.174 32.264 57.288 1.00 18.85 474 ASP A N 1
ATOM 1149 C CA . ASP A 1 157 ? 48.093 32.245 56.161 1.00 18.69 474 ASP A CA 1
ATOM 1150 C C . ASP A 1 157 ? 47.412 32.587 54.829 1.00 18.07 474 ASP A C 1
ATOM 1151 O O . ASP A 1 157 ? 47.987 32.365 53.756 1.00 17.89 474 ASP A O 1
ATOM 1156 N N . VAL A 1 158 ? 46.201 33.144 54.897 1.00 17.64 475 VAL A N 1
ATOM 1157 C CA . VAL A 1 158 ? 45.475 33.574 53.705 1.00 16.98 475 VAL A CA 1
ATOM 1158 C C . VAL A 1 158 ? 46.315 34.519 52.859 1.00 16.85 475 VAL A C 1
ATOM 1159 O O . VAL A 1 158 ? 46.318 34.420 51.649 1.00 17.76 475 VAL A O 1
ATOM 1163 N N . PHE A 1 159 ? 47.041 35.418 53.513 1.00 15.91 476 PHE A N 1
ATOM 1164 C CA . PHE A 1 159 ? 47.853 36.394 52.828 1.00 16.69 476 PHE A CA 1
ATOM 1165 C C . PHE A 1 159 ? 49.278 36.352 53.293 1.00 17.33 476 PHE A C 1
ATOM 1166 O O . PHE A 1 159 ? 49.553 36.045 54.451 1.00 17.94 476 PHE A O 1
ATOM 1174 N N . SER A 1 160 ? 50.158 36.726 52.384 1.00 19.04 477 SER A N 1
ATOM 1175 C CA . SER A 1 160 ? 51.575 36.903 52.653 1.00 19.89 477 SER A CA 1
ATOM 1176 C C . SER A 1 160 ? 51.899 38.360 52.925 1.00 20.60 477 SER A C 1
ATOM 1177 O O . SER A 1 160 ? 51.060 39.246 52.751 1.00 19.46 477 SER A O 1
ATOM 1180 N N . ASP A 1 161 ? 53.134 38.624 53.326 1.00 20.73 478 ASP A N 1
ATOM 1181 C CA . ASP A 1 161 ? 53.618 39.991 53.473 1.00 21.41 478 ASP A CA 1
ATOM 1182 C C . ASP A 1 161 ? 53.492 40.790 52.175 1.00 21.00 478 ASP A C 1
ATOM 1183 O O . ASP A 1 161 ? 53.132 41.968 52.203 1.00 19.88 478 ASP A O 1
ATOM 1188 N N . ASN A 1 162 ? 53.811 40.160 51.050 1.00 20.93 479 ASN A N 1
ATOM 1189 C CA . ASN A 1 162 ? 53.716 40.819 49.751 1.00 21.17 479 ASN A CA 1
ATOM 1190 C C . ASN A 1 162 ? 52.272 41.194 49.405 1.00 19.88 479 ASN A C 1
ATOM 1191 O O . ASN A 1 162 ? 52.012 42.265 48.864 1.00 20.16 479 ASN A O 1
ATOM 1196 N N . ASP A 1 163 ? 51.347 40.315 49.746 1.00 18.42 480 ASP A N 1
ATOM 1197 C CA . ASP A 1 163 ? 49.928 40.599 49.566 1.00 17.59 480 ASP A CA 1
ATOM 1198 C C . ASP A 1 163 ? 49.541 41.776 50.413 1.00 17.24 480 ASP A C 1
ATOM 1199 O O . ASP A 1 163 ? 48.863 42.677 49.947 1.00 17.02 480 ASP A O 1
ATOM 1204 N N . ARG A 1 164 ? 49.948 41.750 51.673 1.00 16.47 481 ARG A N 1
ATOM 1205 C CA . ARG A 1 164 ? 49.634 42.860 52.580 1.00 16.47 481 ARG A CA 1
ATOM 1206 C C . ARG A 1 164 ? 50.207 44.176 52.102 1.00 16.51 481 ARG A C 1
ATOM 1207 O O . ARG A 1 164 ? 49.585 45.204 52.284 1.00 15.75 481 ARG A O 1
ATOM 1215 N N . THR A 1 165 ? 51.372 44.157 51.466 1.00 16.61 482 THR A N 1
ATOM 1216 C CA . THR A 1 165 ? 51.937 45.373 50.897 1.00 17.02 482 THR A CA 1
ATOM 1217 C C . THR A 1 165 ? 51.010 45.923 49.825 1.00 16.11 482 THR A C 1
ATOM 1218 O O . THR A 1 165 ? 50.804 47.121 49.738 1.00 16.45 482 THR A O 1
ATOM 1222 N N . ARG A 1 166 ? 50.512 45.037 48.978 1.00 15.36 483 ARG A N 1
ATOM 1223 C CA . ARG A 1 166 ? 49.612 45.447 47.931 1.00 14.90 483 ARG A CA 1
ATOM 1224 C C . ARG A 1 166 ? 48.331 46.015 48.518 1.00 14.31 483 ARG A C 1
ATOM 1225 O O . ARG A 1 166 ? 47.825 47.004 48.037 1.00 13.75 483 ARG A O 1
ATOM 1233 N N . PHE A 1 167 ? 47.836 45.387 49.563 1.00 13.52 484 PHE A N 1
ATOM 1234 C CA . PHE A 1 167 ? 46.624 45.881 50.227 1.00 13.10 484 PHE A CA 1
ATOM 1235 C C . PHE A 1 167 ? 46.875 47.192 50.922 1.00 13.30 484 PHE A C 1
ATOM 1236 O O . PHE A 1 167 ? 46.031 48.063 50.870 1.00 12.98 484 PHE A O 1
ATOM 1244 N N . LYS A 1 168 ? 48.030 47.353 51.566 1.00 13.39 485 LYS A N 1
ATOM 1245 C CA . LYS A 1 168 ? 48.349 48.626 52.178 1.00 13.79 485 LYS A CA 1
ATOM 1246 C C . LYS A 1 168 ? 48.375 49.732 51.132 1.00 13.82 485 LYS A C 1
ATOM 1247 O O . LYS A 1 168 ? 47.869 50.829 51.356 1.00 13.39 485 LYS A O 1
ATOM 1253 N N . THR A 1 169 ? 48.954 49.452 49.976 1.00 13.08 486 THR A N 1
ATOM 1254 C CA . THR A 1 169 ? 49.000 50.407 48.886 1.00 13.25 486 THR A CA 1
ATOM 1255 C C . THR A 1 169 ? 47.567 50.773 48.459 1.00 12.01 486 THR A C 1
ATOM 1256 O O . THR A 1 169 ? 47.244 51.929 48.285 1.00 12.60 486 THR A O 1
ATOM 1260 N N . ALA A 1 170 ? 46.701 49.780 48.312 1.00 12.16 487 ALA A N 1
ATOM 1261 C CA . ALA A 1 170 ? 45.313 50.046 47.917 1.00 11.23 487 ALA A CA 1
ATOM 1262 C C . ALA A 1 170 ? 44.599 50.884 48.980 1.00 11.19 487 ALA A C 1
ATOM 1263 O O . ALA A 1 170 ? 43.851 51.793 48.662 1.00 11.14 487 ALA A O 1
ATOM 1265 N N . VAL A 1 171 ? 44.845 50.583 50.238 1.00 10.58 488 VAL A N 1
ATOM 1266 C CA . VAL A 1 171 ? 44.237 51.349 51.329 1.00 11.58 488 VAL A CA 1
ATOM 1267 C C . VAL A 1 171 ? 44.750 52.774 51.333 1.00 11.21 488 VAL A C 1
ATOM 1268 O O . VAL A 1 171 ? 43.983 53.712 51.499 1.00 11.40 488 VAL A O 1
ATOM 1272 N N . THR A 1 172 ? 46.044 52.936 51.124 1.00 11.55 489 THR A N 1
ATOM 1273 C CA . THR A 1 172 ? 46.651 54.250 51.058 1.00 12.50 489 THR A CA 1
ATOM 1274 C C . THR A 1 172 ? 46.086 55.061 49.917 1.00 11.34 489 THR A C 1
ATOM 1275 O O . THR A 1 172 ? 45.777 56.233 50.072 1.00 10.96 489 THR A O 1
ATOM 1279 N N . LYS A 1 173 ? 45.968 54.436 48.757 1.00 10.92 490 LYS A N 1
ATOM 1280 C CA . LYS A 1 173 ? 45.382 55.106 47.606 1.00 10.98 490 LYS A CA 1
ATOM 1281 C C . LYS A 1 173 ? 43.930 55.477 47.880 1.00 9.89 490 LYS A C 1
ATOM 1282 O O . LYS A 1 173 ? 43.499 56.532 47.504 1.00 10.26 490 LYS A O 1
ATOM 1288 N N . GLY A 1 174 ? 43.186 54.578 48.505 1.00 10.04 491 GLY A N 1
ATOM 1289 C CA . GLY A 1 174 ? 41.793 54.848 48.823 1.00 10.23 491 GLY A CA 1
ATOM 1290 C C . GLY A 1 174 ? 41.658 55.998 49.787 1.00 10.23 491 GLY A C 1
ATOM 1291 O O . GLY A 1 174 ? 40.768 56.854 49.673 1.00 9.65 491 GLY A O 1
ATOM 1292 N N . THR A 1 175 ? 42.565 56.032 50.754 1.00 9.98 492 THR A N 1
ATOM 1293 C CA . THR A 1 175 ? 42.577 57.122 51.708 1.00 10.01 492 THR A CA 1
ATOM 1294 C C . THR A 1 175 ? 42.880 58.435 51.024 1.00 9.66 492 THR A C 1
ATOM 1295 O O . THR A 1 175 ? 42.250 59.447 51.294 1.00 9.85 492 THR A O 1
ATOM 1299 N N . ASP A 1 176 ? 43.887 58.428 50.159 1.00 9.89 493 ASP A N 1
ATOM 1300 C CA . ASP A 1 176 ? 44.240 59.593 49.388 1.00 10.99 493 ASP A CA 1
ATOM 1301 C C . ASP A 1 176 ? 43.024 60.084 48.608 1.00 9.72 493 ASP A C 1
ATOM 1302 O O . ASP A 1 176 ? 42.743 61.276 48.569 1.00 10.48 493 ASP A O 1
ATOM 1307 N N . TYR A 1 177 ? 42.330 59.152 47.941 1.00 9.60 494 TYR A N 1
ATOM 1308 C CA . TYR A 1 177 ? 41.122 59.509 47.213 1.00 9.41 494 TYR A CA 1
ATOM 1309 C C . TYR A 1 177 ? 40.103 60.232 48.102 1.00 9.08 494 TYR A C 1
ATOM 1310 O O . TYR A 1 177 ? 39.562 61.274 47.759 1.00 8.93 494 TYR A O 1
ATOM 1319 N N . ILE A 1 178 ? 39.824 59.623 49.237 1.00 8.75 495 ILE A N 1
ATOM 1320 C CA . ILE A 1 178 ? 38.844 60.149 50.169 1.00 8.81 495 ILE A CA 1
ATOM 1321 C C . ILE A 1 178 ? 39.213 61.561 50.613 1.00 8.97 495 ILE A C 1
ATOM 1322 O O . ILE A 1 178 ? 38.389 62.448 50.639 1.00 8.82 495 ILE A O 1
ATOM 1327 N N . LEU A 1 179 ? 40.482 61.769 50.901 1.00 8.58 496 LEU A N 1
ATOM 1328 C CA . LEU A 1 179 ? 40.932 63.074 51.344 1.00 9.47 496 LEU A CA 1
ATOM 1329 C C . LEU A 1 179 ? 40.792 64.114 50.234 1.00 9.85 496 LEU A C 1
ATOM 1330 O O . LEU A 1 179 ? 40.375 65.236 50.493 1.00 11.98 496 LEU A O 1
ATOM 1335 N N . LYS A 1 180 ? 41.115 63.735 48.997 1.00 10.46 497 LYS A N 1
ATOM 1336 C CA . LYS A 1 180 ? 40.984 64.644 47.860 1.00 11.26 497 LYS A CA 1
ATOM 1337 C C . LYS A 1 180 ? 39.521 64.917 47.508 1.00 11.05 497 LYS A C 1
ATOM 1338 O O . LYS A 1 180 ? 39.172 65.986 47.021 1.00 13.15 497 LYS A O 1
ATOM 1344 N N . ALA A 1 181 ? 38.655 63.944 47.774 1.00 9.74 498 ALA A N 1
ATOM 1345 C CA . ALA A 1 181 ? 37.253 64.064 47.403 1.00 9.85 498 ALA A CA 1
ATOM 1346 C C . ALA A 1 181 ? 36.440 64.850 48.411 1.00 9.18 498 ALA A C 1
ATOM 1347 O O . ALA A 1 181 ? 35.358 65.335 48.097 1.00 10.00 498 ALA A O 1
ATOM 1349 N N . GLN A 1 182 ? 36.929 64.937 49.637 1.00 8.68 499 GLN A N 1
ATOM 1350 C CA . GLN A 1 182 ? 36.191 65.574 50.702 1.00 9.11 499 GLN A CA 1
ATOM 1351 C C . GLN A 1 182 ? 35.841 66.982 50.277 1.00 8.96 499 GLN A C 1
ATOM 1352 O O . GLN A 1 182 ? 36.688 67.743 49.823 1.00 9.75 499 GLN A O 1
ATOM 1358 N N . TRP A 1 183 ? 34.576 67.326 50.403 1.00 8.63 500 TRP A N 1
ATOM 1359 C CA . TRP A 1 183 ? 34.053 68.544 49.808 1.00 9.11 500 TRP A CA 1
ATOM 1360 C C . TRP A 1 183 ? 34.372 69.775 50.624 1.00 9.80 500 TRP A C 1
ATOM 1361 O O . TRP A 1 183 ? 34.142 69.817 51.821 1.00 10.19 500 TRP A O 1
ATOM 1372 N N . LYS A 1 184 ? 34.893 70.785 49.938 1.00 11.54 501 LYS A N 1
ATOM 1373 C CA . LYS A 1 184 ? 35.184 72.070 50.545 1.00 12.64 501 LYS A CA 1
ATOM 1374 C C . LYS A 1 184 ? 34.039 72.973 50.178 1.00 12.27 501 LYS A C 1
ATOM 1375 O O . LYS A 1 184 ? 33.829 73.342 49.023 1.00 13.64 501 LYS A O 1
ATOM 1381 N N . GLN A 1 185 ? 33.281 73.283 51.205 1.00 12.34 502 GLN A N 1
ATOM 1382 C CA . GLN A 1 185 ? 32.078 74.062 51.101 1.00 13.49 502 GLN A CA 1
ATOM 1383 C C . GLN A 1 185 ? 32.467 75.483 51.420 1.00 14.88 502 GLN A C 1
ATOM 1384 O O . GLN A 1 185 ? 32.633 75.827 52.580 1.00 14.51 502 GLN A O 1
ATOM 1390 N N . ASN A 1 186 ? 32.638 76.282 50.372 1.00 16.16 503 ASN A N 1
ATOM 1391 C CA . ASN A 1 186 ? 33.039 77.681 50.496 1.00 17.73 503 ASN A CA 1
ATOM 1392 C C . ASN A 1 186 ? 34.238 77.781 51.418 1.00 18.39 503 ASN A C 1
ATOM 1393 O O . ASN A 1 186 ? 34.284 78.569 52.358 1.00 19.87 503 ASN A O 1
ATOM 1398 N N . GLY A 1 187 ? 35.201 76.919 51.145 1.00 18.51 504 GLY A N 1
ATOM 1399 C CA . GLY A 1 187 ? 36.462 76.936 51.848 1.00 19.09 504 GLY A CA 1
ATOM 1400 C C . GLY A 1 187 ? 36.548 76.053 53.072 1.00 19.51 504 GLY A C 1
ATOM 1401 O O . GLY A 1 187 ? 37.628 75.933 53.613 1.00 21.41 504 GLY A O 1
ATOM 1402 N N . VAL A 1 188 ? 35.435 75.455 53.508 1.00 18.26 505 VAL A N 1
ATOM 1403 C CA . VAL A 1 188 ? 35.372 74.684 54.755 1.00 17.07 505 VAL A CA 1
ATOM 1404 C C . VAL A 1 188 ? 35.241 73.190 54.435 1.00 15.48 505 VAL A C 1
ATOM 1405 O O . VAL A 1 188 ? 34.371 72.794 53.687 1.00 13.67 505 VAL A O 1
ATOM 1409 N N . LEU A 1 189 ? 36.104 72.365 55.000 1.00 14.53 506 LEU A N 1
ATOM 1410 C CA . LEU A 1 189 ? 36.062 70.935 54.750 1.00 13.26 506 LEU A CA 1
ATOM 1411 C C . LEU A 1 189 ? 34.811 70.324 55.382 1.00 11.53 506 LEU A C 1
ATOM 1412 O O . LEU A 1 189 ? 34.521 70.588 56.546 1.00 11.85 506 LEU A O 1
ATOM 1417 N N . THR A 1 190 ? 34.085 69.496 54.625 1.00 9.54 507 THR A N 1
ATOM 1418 C CA . THR A 1 190 ? 32.836 68.897 55.098 1.00 9.13 507 THR A CA 1
ATOM 1419 C C . THR A 1 190 ? 32.890 67.393 54.958 1.00 8.75 507 THR A C 1
ATOM 1420 O O . THR A 1 190 ? 33.628 66.756 55.663 1.00 8.69 507 THR A O 1
ATOM 1424 N N . VAL A 1 191 ? 32.102 66.825 54.051 1.00 7.85 508 VAL A N 1
ATOM 1425 C CA . VAL A 1 191 ? 31.978 65.378 53.926 1.00 7.77 508 VAL A CA 1
ATOM 1426 C C . VAL A 1 191 ? 31.978 64.995 52.445 1.00 7.76 508 VAL A C 1
ATOM 1427 O O . VAL A 1 191 ? 32.666 65.636 51.656 1.00 8.59 508 VAL A O 1
ATOM 1431 N N . TRP A 1 192 ? 31.245 63.949 52.081 1.00 7.08 509 TRP A N 1
ATOM 1432 C CA . TRP A 1 192 ? 31.317 63.385 50.757 1.00 7.05 509 TRP A CA 1
ATOM 1433 C C . TRP A 1 192 ? 29.929 63.199 50.205 1.00 6.80 509 TRP A C 1
ATOM 1434 O O . TRP A 1 192 ? 28.962 63.039 50.931 1.00 8.04 509 TRP A O 1
ATOM 1445 N N . CYS A 1 193 ? 29.854 63.187 48.892 1.00 7.18 510 CYS A N 1
ATOM 1446 C CA . CYS A 1 193 ? 28.687 62.727 48.163 1.00 7.40 510 CYS A CA 1
ATOM 1447 C C . CYS A 1 193 ? 28.668 61.215 48.180 1.00 7.19 510 CYS A C 1
ATOM 1448 O O . CYS A 1 193 ? 29.664 60.567 48.402 1.00 8.06 510 CYS A O 1
ATOM 1451 N N . ALA A 1 194 ? 27.512 60.630 47.912 1.00 7.51 511 ALA A N 1
ATOM 1452 C CA . ALA A 1 194 ? 27.425 59.179 47.859 1.00 7.54 511 ALA A CA 1
ATOM 1453 C C . ALA A 1 194 ? 28.250 58.603 46.720 1.00 7.71 511 ALA A C 1
ATOM 1454 O O . ALA A 1 194 ? 28.634 57.453 46.758 1.00 7.85 511 ALA A O 1
ATOM 1456 N N . GLN A 1 195 ? 28.525 59.408 45.710 1.00 7.33 512 GLN A N 1
ATOM 1457 C CA . GLN A 1 195 ? 29.404 58.984 44.644 1.00 7.94 512 GLN A CA 1
ATOM 1458 C C . GLN A 1 195 ? 30.123 60.201 44.093 1.00 7.60 512 GLN A C 1
ATOM 1459 O O . GLN A 1 195 ? 29.565 61.294 44.057 1.00 7.95 512 GLN A O 1
ATOM 1465 N N . HIS A 1 196 ? 31.378 59.980 43.694 1.00 8.09 513 HIS A N 1
ATOM 1466 C CA . HIS A 1 196 ? 32.254 61.017 43.159 1.00 8.39 513 HIS A CA 1
ATOM 1467 C C . HIS A 1 196 ? 32.924 60.497 41.910 1.00 8.57 513 HIS A C 1
ATOM 1468 O O . HIS A 1 196 ? 33.070 59.296 41.723 1.00 8.75 513 HIS A O 1
ATOM 1475 N N . GLY A 1 197 ? 33.404 61.417 41.089 1.00 8.73 514 GLY A N 1
ATOM 1476 C CA . GLY A 1 197 ? 34.098 61.023 39.876 1.00 9.15 514 GLY A CA 1
ATOM 1477 C C . GLY A 1 197 ? 35.383 60.314 40.229 1.00 9.25 514 GLY A C 1
ATOM 1478 O O . GLY A 1 197 ? 36.171 60.786 41.034 1.00 9.30 514 GLY A O 1
ATOM 1479 N N . ALA A 1 198 ? 35.591 59.159 39.622 1.00 9.82 515 ALA A N 1
ATOM 1480 C CA . ALA A 1 198 ? 36.755 58.363 39.903 1.00 10.74 515 ALA A CA 1
ATOM 1481 C C . ALA A 1 198 ? 38.029 59.093 39.558 1.00 11.17 515 ALA A C 1
ATOM 1482 O O . ALA A 1 198 ? 39.043 58.899 40.215 1.00 11.86 515 ALA A O 1
ATOM 1484 N N . LEU A 1 199 ? 37.979 59.917 38.515 1.00 11.66 516 LEU A N 1
ATOM 1485 C CA . LEU A 1 199 ? 39.152 60.657 38.068 1.00 12.94 516 LEU A CA 1
ATOM 1486 C C . LEU A 1 199 ? 39.153 62.112 38.438 1.00 12.38 516 LEU A C 1
ATOM 1487 O O . LEU A 1 199 ? 40.216 62.711 38.589 1.00 14.32 516 LEU A O 1
ATOM 1492 N N . ASP A 1 200 ? 37.972 62.706 38.537 1.00 11.06 517 ASP A N 1
ATOM 1493 C CA . ASP A 1 200 ? 37.865 64.148 38.742 1.00 11.70 517 ASP A CA 1
ATOM 1494 C C . ASP A 1 200 ? 37.525 64.544 40.176 1.00 11.13 517 ASP A C 1
ATOM 1495 O O . ASP A 1 200 ? 37.575 65.711 40.504 1.00 11.88 517 ASP A O 1
ATOM 1500 N N . TYR A 1 201 ? 37.220 63.547 41.012 1.00 10.28 518 TYR A N 1
ATOM 1501 C CA . TYR A 1 201 ? 36.909 63.725 42.449 1.00 10.84 518 TYR A CA 1
ATOM 1502 C C . TYR A 1 201 ? 35.617 64.495 42.730 1.00 10.78 518 TYR A C 1
ATOM 1503 O O . TYR A 1 201 ? 35.287 64.741 43.888 1.00 11.13 518 TYR A O 1
ATOM 1512 N N . GLN A 1 202 ? 34.897 64.904 41.699 1.00 10.47 519 GLN A N 1
ATOM 1513 C CA . GLN A 1 202 ? 33.736 65.768 41.856 1.00 10.66 519 GLN A CA 1
ATOM 1514 C C . GLN A 1 202 ? 32.529 64.960 42.305 1.00 9.87 519 GLN A C 1
ATOM 1515 O O . GLN A 1 202 ? 32.367 63.838 41.895 1.00 9.24 519 GLN A O 1
ATOM 1521 N N . PRO A 1 203 ? 31.630 65.552 43.066 1.00 9.36 520 PRO A N 1
ATOM 1522 C CA . PRO A 1 203 ? 30.341 64.914 43.316 1.00 9.13 520 PRO A CA 1
ATOM 1523 C C . PRO A 1 203 ? 29.630 64.591 42.034 1.00 8.57 520 PRO A C 1
ATOM 1524 O O . PRO A 1 203 ? 29.653 65.349 41.081 1.00 9.83 520 PRO A O 1
ATOM 1528 N N . LYS A 1 204 ? 28.974 63.451 42.032 1.00 8.63 521 LYS A N 1
ATOM 1529 C CA . LYS A 1 204 ? 28.213 62.978 40.886 1.00 8.39 521 LYS A CA 1
ATOM 1530 C C . LYS A 1 204 ? 26.818 62.549 41.306 1.00 8.20 521 LYS A C 1
ATOM 1531 O O . LYS A 1 204 ? 26.542 62.319 42.486 1.00 8.96 521 LYS A O 1
ATOM 1537 N N . LYS A 1 205 ? 25.949 62.434 40.322 1.00 8.20 522 LYS A N 1
ATOM 1538 C CA . LYS A 1 205 ? 24.643 61.814 40.484 1.00 8.22 522 LYS A CA 1
ATOM 1539 C C . LYS A 1 205 ? 24.787 60.296 40.375 1.00 7.98 522 LYS A C 1
ATOM 1540 O O . LYS A 1 205 ? 25.786 59.773 39.886 1.00 9.41 522 LYS A O 1
ATOM 1546 N N . ALA A 1 206 ? 23.758 59.593 40.830 1.00 7.72 523 ALA A N 1
ATOM 1547 C CA . ALA A 1 206 ? 23.648 58.161 40.620 1.00 8.28 523 ALA A CA 1
ATOM 1548 C C . ALA A 1 206 ? 22.320 57.909 39.924 1.00 8.57 523 ALA A C 1
ATOM 1549 O O . ALA A 1 206 ? 22.153 58.315 38.768 1.00 9.38 523 ALA A O 1
ATOM 1551 N N . ARG A 1 207 ? 21.369 57.302 40.624 1.00 8.88 524 ARG A N 1
ATOM 1552 C CA . ARG A 1 207 ? 20.038 57.128 40.078 1.00 9.86 524 ARG A CA 1
ATOM 1553 C C . ARG A 1 207 ? 19.354 58.478 39.975 1.00 9.52 524 ARG A C 1
ATOM 1554 O O . ARG A 1 207 ? 19.883 59.492 40.412 1.00 8.87 524 ARG A O 1
ATOM 1562 N N . ALA A 1 208 ? 18.184 58.498 39.367 1.00 9.50 525 ALA A N 1
ATOM 1563 C CA . ALA A 1 208 ? 17.556 59.772 39.031 1.00 9.25 525 ALA A CA 1
ATOM 1564 C C . ALA A 1 208 ? 17.366 60.673 40.241 1.00 9.43 525 ALA A C 1
ATOM 1565 O O . ALA A 1 208 ? 17.489 61.886 40.141 1.00 9.90 525 ALA A O 1
ATOM 1567 N N . TYR A 1 209 ? 17.070 60.053 41.371 1.00 9.15 526 TYR A N 1
ATOM 1568 C CA . TYR A 1 209 ? 16.702 60.772 42.586 1.00 9.11 526 TYR A CA 1
ATOM 1569 C C . TYR A 1 209 ? 17.884 60.909 43.525 1.00 8.97 526 TYR A C 1
ATOM 1570 O O . TYR A 1 209 ? 17.710 61.290 44.674 1.00 8.58 526 TYR A O 1
ATOM 1579 N N . GLU A 1 210 ? 19.089 60.604 43.038 1.00 8.36 527 GLU A N 1
ATOM 1580 C CA . GLU A 1 210 ? 20.324 60.659 43.811 1.00 8.59 527 GLU A CA 1
ATOM 1581 C C . GLU A 1 210 ? 21.241 61.702 43.198 1.00 8.08 527 GLU A C 1
ATOM 1582 O O . GLU A 1 210 ? 21.988 61.421 42.293 1.00 8.85 527 GLU A O 1
ATOM 1588 N N . LEU A 1 211 ? 21.143 62.922 43.689 1.00 7.87 528 LEU A N 1
ATOM 1589 C CA . LEU A 1 211 ? 21.786 64.051 43.056 1.00 7.79 528 LEU A CA 1
ATOM 1590 C C . LEU A 1 211 ? 23.101 64.372 43.730 1.00 7.47 528 LEU A C 1
ATOM 1591 O O . LEU A 1 211 ? 23.418 63.896 44.799 1.00 7.94 528 LEU A O 1
ATOM 1596 N N . GLU A 1 212 ? 23.840 65.259 43.102 1.00 8.13 529 GLU A N 1
ATOM 1597 C CA . GLU A 1 212 ? 25.067 65.778 43.674 1.00 8.19 529 GLU A CA 1
ATOM 1598 C C . GLU A 1 212 ? 24.733 66.493 44.967 1.00 7.91 529 GLU A C 1
ATOM 1599 O O . GLU A 1 212 ? 23.836 67.315 45.018 1.00 8.53 529 GLU A O 1
ATOM 1605 N N . SER A 1 213 ? 25.499 66.178 45.994 1.00 7.73 530 SER A N 1
ATOM 1606 C CA . SER A 1 213 ? 25.118 66.510 47.343 1.00 7.46 530 SER A CA 1
ATOM 1607 C C . SER A 1 213 ? 26.172 66.076 48.310 1.00 7.27 530 SER A C 1
ATOM 1608 O O . SER A 1 213 ? 27.061 65.307 47.964 1.00 7.99 530 SER A O 1
ATOM 1611 N N . LEU A 1 214 ? 26.080 66.579 49.532 1.00 7.55 531 LEU A N 1
ATOM 1612 C CA . LEU A 1 214 ? 26.721 65.897 50.657 1.00 7.56 531 LEU A CA 1
ATOM 1613 C C . LEU A 1 214 ? 25.785 64.833 51.174 1.00 7.39 531 LEU A C 1
ATOM 1614 O O . LEU A 1 214 ? 24.583 65.057 51.354 1.00 8.02 531 LEU A O 1
ATOM 1619 N N . SER A 1 215 ? 26.346 63.664 51.414 1.00 7.45 532 SER A N 1
ATOM 1620 C CA . SER A 1 215 ? 25.571 62.514 51.849 1.00 7.19 532 SER A CA 1
ATOM 1621 C C . SER A 1 215 ? 25.581 62.396 53.353 1.00 7.94 532 SER A C 1
ATOM 1622 O O . SER A 1 215 ? 26.599 62.097 53.964 1.00 8.24 532 SER A O 1
ATOM 1625 N N . GLY A 1 216 ? 24.421 62.592 53.957 1.00 7.85 533 GLY A N 1
ATOM 1626 C CA . GLY A 1 216 ? 24.281 62.377 55.376 1.00 7.95 533 GLY A CA 1
ATOM 1627 C C . GLY A 1 216 ? 24.412 60.916 55.740 1.00 8.62 533 GLY A C 1
ATOM 1628 O O . GLY A 1 216 ? 24.871 60.592 56.820 1.00 9.58 533 GLY A O 1
ATOM 1629 N N . SER A 1 217 ? 23.992 60.030 54.846 1.00 8.55 534 SER A N 1
ATOM 1630 C CA . SER A 1 217 ? 23.994 58.597 55.113 1.00 9.31 534 SER A CA 1
ATOM 1631 C C . SER A 1 217 ? 25.358 57.964 54.928 1.00 9.79 534 SER A C 1
ATOM 1632 O O . SER A 1 217 ? 25.791 57.189 55.752 1.00 11.86 534 SER A O 1
ATOM 1635 N N . GLU A 1 218 ? 26.043 58.284 53.848 1.00 8.48 535 GLU A N 1
ATOM 1636 C CA . GLU A 1 218 ? 27.266 57.554 53.504 1.00 8.55 535 GLU A CA 1
ATOM 1637 C C . GLU A 1 218 ? 28.504 58.148 54.120 1.00 8.22 535 GLU A C 1
ATOM 1638 O O . GLU A 1 218 ? 29.524 57.478 54.209 1.00 9.20 535 GLU A O 1
ATOM 1644 N N . SER A 1 219 ? 28.433 59.394 54.553 1.00 7.41 536 SER A N 1
ATOM 1645 C CA . SER A 1 219 ? 29.625 60.033 55.069 1.00 7.66 536 SER A CA 1
ATOM 1646 C C . SER A 1 219 ? 30.035 59.460 56.417 1.00 7.97 536 SER A C 1
ATOM 1647 O O . SER A 1 219 ? 31.187 59.538 56.772 1.00 8.29 536 SER A O 1
ATOM 1650 N N . VAL A 1 220 ? 29.110 58.829 57.135 1.00 8.50 537 VAL A N 1
ATOM 1651 C CA . VAL A 1 220 ? 29.413 58.174 58.408 1.00 9.01 537 VAL A CA 1
ATOM 1652 C C . VAL A 1 220 ? 30.468 57.095 58.210 1.00 8.51 537 VAL A C 1
ATOM 1653 O O . VAL A 1 220 ? 31.496 57.064 58.883 1.00 9.48 537 VAL A O 1
ATOM 1657 N N . GLY A 1 221 ? 30.230 56.215 57.247 1.00 8.23 538 GLY A N 1
ATOM 1658 C CA . GLY A 1 221 ? 31.133 55.110 57.017 1.00 8.56 538 GLY A CA 1
ATOM 1659 C C . GLY A 1 221 ? 32.480 55.570 56.520 1.00 8.28 538 GLY A C 1
ATOM 1660 O O . GLY A 1 221 ? 33.499 54.940 56.795 1.00 8.37 538 GLY A O 1
ATOM 1661 N N . VAL A 1 222 ? 32.498 56.643 55.746 1.00 8.51 539 VAL A N 1
ATOM 1662 C CA . VAL A 1 222 ? 33.774 57.177 55.262 1.00 8.22 539 VAL A CA 1
ATOM 1663 C C . VAL A 1 222 ? 34.593 57.652 56.460 1.00 8.21 539 VAL A C 1
ATOM 1664 O O . VAL A 1 222 ? 35.775 57.365 56.588 1.00 8.54 539 VAL A O 1
ATOM 1668 N N . LEU A 1 223 ? 33.959 58.400 57.350 1.00 8.43 540 LEU A N 1
ATOM 1669 C CA . LEU A 1 223 ? 34.627 58.830 58.573 1.00 8.58 540 LEU A CA 1
ATOM 1670 C C . LEU A 1 223 ? 35.088 57.654 59.420 1.00 8.44 540 LEU A C 1
ATOM 1671 O O . LEU A 1 223 ? 36.185 57.642 59.948 1.00 9.51 540 LEU A O 1
ATOM 1676 N N . ALA A 1 224 ? 34.244 56.651 59.535 1.00 8.44 541 ALA A N 1
ATOM 1677 C CA . ALA A 1 224 ? 34.588 55.476 60.311 1.00 9.24 541 ALA A CA 1
ATOM 1678 C C . ALA A 1 224 ? 35.825 54.812 59.700 1.00 9.41 541 ALA A C 1
ATOM 1679 O O . ALA A 1 224 ? 36.752 54.434 60.414 1.00 9.96 541 ALA A O 1
ATOM 1681 N N . PHE A 1 225 ? 35.859 54.665 58.383 1.00 9.32 542 PHE A N 1
ATOM 1682 C CA . PHE A 1 225 ? 37.053 54.131 57.742 1.00 9.42 542 PHE A CA 1
ATOM 1683 C C . PHE A 1 225 ? 38.282 54.990 58.032 1.00 9.99 542 PHE A C 1
ATOM 1684 O O . PHE A 1 225 ? 39.337 54.472 58.376 1.00 10.28 542 PHE A O 1
ATOM 1692 N N . LEU A 1 226 ? 38.165 56.294 57.873 1.00 9.69 543 LEU A N 1
ATOM 1693 C CA . LEU A 1 226 ? 39.306 57.166 58.145 1.00 10.16 543 LEU A CA 1
ATOM 1694 C C . LEU A 1 226 ? 39.804 57.018 59.553 1.00 10.60 543 LEU A C 1
ATOM 1695 O O . LEU A 1 226 ? 41.006 57.103 59.786 1.00 10.79 543 LEU A O 1
ATOM 1700 N N . MET A 1 227 ? 38.899 56.773 60.485 1.00 10.48 544 MET A N 1
ATOM 1701 C CA . MET A 1 227 ? 39.237 56.613 61.873 1.00 10.97 544 MET A CA 1
ATOM 1702 C C . MET A 1 227 ? 39.953 55.289 62.167 1.00 11.81 544 MET A C 1
ATOM 1703 O O . MET A 1 227 ? 40.467 55.132 63.270 1.00 12.84 544 MET A O 1
ATOM 1708 N N . THR A 1 228 ? 39.999 54.366 61.209 1.00 11.44 545 THR A N 1
ATOM 1709 C CA . THR A 1 228 ? 40.797 53.152 61.365 1.00 12.30 545 THR A CA 1
ATOM 1710 C C . THR A 1 228 ? 42.255 53.402 60.956 1.00 12.57 545 THR A C 1
ATOM 1711 O O . THR A 1 228 ? 43.112 52.563 61.214 1.00 13.98 545 THR A O 1
ATOM 1715 N N . GLN A 1 229 ? 42.517 54.505 60.270 1.00 13.19 546 GLN A N 1
ATOM 1716 C CA . GLN A 1 229 ? 43.833 54.775 59.700 1.00 13.59 546 GLN A CA 1
ATOM 1717 C C . GLN A 1 229 ? 44.745 55.479 60.679 1.00 14.87 546 GLN A C 1
ATOM 1718 O O . GLN A 1 229 ? 44.283 56.100 61.638 1.00 14.56 546 GLN A O 1
ATOM 1724 N N . PRO A 1 230 ? 46.059 55.359 60.458 1.00 15.86 547 PRO A N 1
ATOM 1725 C CA . PRO A 1 230 ? 46.986 56.199 61.206 1.00 16.44 547 PRO A CA 1
ATOM 1726 C C . PRO A 1 230 ? 46.554 57.642 61.073 1.00 15.79 547 PRO A C 1
ATOM 1727 O O . PRO A 1 230 ? 46.356 58.125 59.959 1.00 16.59 547 PRO A O 1
ATOM 1731 N N . GLN A 1 231 ? 46.376 58.290 62.211 1.00 15.81 548 GLN A N 1
ATOM 1732 C CA . GLN A 1 231 ? 45.846 59.645 62.253 1.00 15.49 548 GLN A CA 1
ATOM 1733 C C . GLN A 1 231 ? 46.943 60.674 61.994 1.00 15.45 548 GLN A C 1
ATOM 1734 O O . GLN A 1 231 ? 47.406 61.347 62.887 1.00 17.04 548 GLN A O 1
ATOM 1740 N N . THR A 1 232 ? 47.300 60.815 60.740 1.00 15.29 549 THR A N 1
ATOM 1741 C CA . THR A 1 232 ? 48.224 61.852 60.333 1.00 15.24 549 THR A CA 1
ATOM 1742 C C . THR A 1 232 ? 47.565 63.201 60.603 1.00 14.94 549 THR A C 1
ATOM 1743 O O . THR A 1 232 ? 46.346 63.289 60.818 1.00 14.36 549 THR A O 1
ATOM 1747 N N . ALA A 1 233 ? 48.343 64.268 60.558 1.00 14.99 550 ALA A N 1
ATOM 1748 C CA . ALA A 1 233 ? 47.775 65.605 60.718 1.00 15.02 550 ALA A CA 1
ATOM 1749 C C . ALA A 1 233 ? 46.576 65.818 59.799 1.00 14.49 550 ALA A C 1
ATOM 1750 O O . ALA A 1 233 ? 45.529 66.313 60.206 1.00 14.38 550 ALA A O 1
ATOM 1752 N N . GLU A 1 234 ? 46.755 65.460 58.542 1.00 14.07 551 GLU A N 1
ATOM 1753 C CA . GLU A 1 234 ? 45.711 65.680 57.547 1.00 14.51 551 GLU A CA 1
ATOM 1754 C C . GLU A 1 234 ? 44.496 64.817 57.803 1.00 13.46 551 GLU A C 1
ATOM 1755 O O . GLU A 1 234 ? 43.362 65.272 57.635 1.00 13.60 551 GLU A O 1
ATOM 1761 N N . ILE A 1 235 ? 44.706 63.572 58.190 1.00 12.09 552 ILE A N 1
ATOM 1762 C CA . ILE A 1 235 ? 43.581 62.672 58.428 1.00 11.74 552 ILE A CA 1
ATOM 1763 C C . ILE A 1 23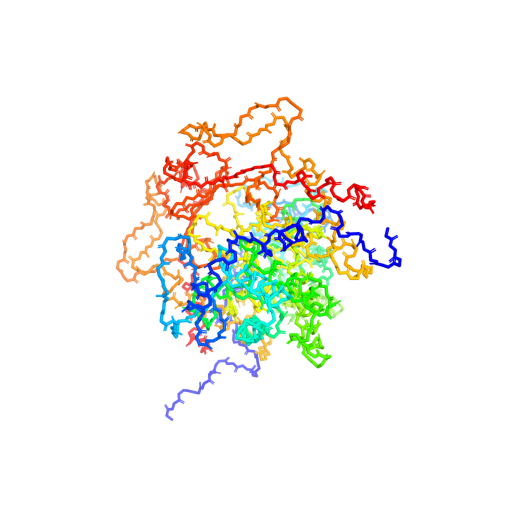5 ? 42.809 63.098 59.646 1.00 11.21 552 ILE A C 1
ATOM 1764 O O . ILE A 1 235 ? 41.583 63.126 59.605 1.00 10.68 552 ILE A O 1
ATOM 1769 N N . GLU A 1 236 ? 43.498 63.489 60.713 1.00 11.17 553 GLU A N 1
ATOM 1770 C CA . GLU A 1 236 ? 42.817 63.985 61.885 1.00 11.63 553 GLU A CA 1
ATOM 1771 C C . GLU A 1 236 ? 41.981 65.213 61.531 1.00 11.77 553 GLU A C 1
ATOM 1772 O O . GLU A 1 236 ? 40.834 65.330 61.942 1.00 11.59 553 GLU A O 1
ATOM 1778 N N . GLN A 1 237 ? 42.554 66.124 60.768 1.00 11.80 554 GLN A N 1
ATOM 1779 C CA . GLN A 1 237 ? 41.830 67.297 60.331 1.00 12.79 554 GLN A CA 1
ATOM 1780 C C . GLN A 1 237 ? 40.582 66.913 59.519 1.00 12.01 554 GLN A C 1
ATOM 1781 O O . GLN A 1 237 ? 39.508 67.468 59.719 1.00 12.00 554 GLN A O 1
ATOM 1787 N N . ALA A 1 238 ? 40.739 65.971 58.611 1.00 11.45 555 ALA A N 1
ATOM 1788 C CA . ALA A 1 238 ? 39.625 65.530 57.767 1.00 11.36 555 ALA A CA 1
ATOM 1789 C C . ALA A 1 238 ? 38.509 64.943 58.608 1.00 10.85 555 ALA A C 1
ATOM 1790 O O . ALA A 1 238 ? 37.338 65.205 58.385 1.00 10.59 555 ALA A O 1
ATOM 1792 N N . VAL A 1 239 ? 38.869 64.088 59.548 1.00 10.51 556 VAL A N 1
ATOM 1793 C CA . VAL A 1 239 ? 37.896 63.432 60.377 1.00 10.33 556 VAL A CA 1
ATOM 1794 C C . VAL A 1 239 ? 37.221 64.447 61.271 1.00 9.88 556 VAL A C 1
ATOM 1795 O O . VAL A 1 239 ? 36.018 64.453 61.397 1.00 10.51 556 VAL A O 1
ATOM 1799 N N . ARG A 1 240 ? 37.995 65.290 61.918 1.00 10.36 557 ARG A N 1
ATOM 1800 C CA . ARG A 1 240 ? 37.410 66.298 62.793 1.00 10.52 557 ARG A CA 1
ATOM 1801 C C . ARG A 1 240 ? 36.477 67.195 62.011 1.00 9.85 557 ARG A C 1
ATOM 1802 O O . ARG A 1 240 ? 35.415 67.565 62.508 1.00 10.72 557 ARG A O 1
ATOM 1810 N N . ALA A 1 241 ? 36.819 67.532 60.775 1.00 9.90 558 ALA A N 1
ATOM 1811 C CA . ALA A 1 241 ? 35.945 68.387 59.981 1.00 10.09 558 ALA A CA 1
ATOM 1812 C C . ALA A 1 241 ? 34.661 67.652 59.635 1.00 9.70 558 ALA A C 1
ATOM 1813 O O . ALA A 1 241 ? 33.584 68.219 59.688 1.00 9.53 558 ALA A O 1
ATOM 1815 N N . GLY A 1 242 ? 34.748 66.388 59.269 1.00 9.61 559 GLY A N 1
ATOM 1816 C CA . GLY A 1 242 ? 33.544 65.640 58.934 1.00 9.06 559 GLY A CA 1
ATOM 1817 C C . GLY A 1 242 ? 32.629 65.444 60.133 1.00 8.68 559 GLY A C 1
ATOM 1818 O O . GLY A 1 242 ? 31.403 65.554 60.051 1.00 9.38 559 GLY A O 1
ATOM 1819 N N . VAL A 1 243 ? 33.222 65.154 61.271 1.00 9.53 560 VAL A N 1
ATOM 1820 C CA . VAL A 1 243 ? 32.456 64.986 62.489 1.00 10.37 560 VAL A CA 1
ATOM 1821 C C . VAL A 1 243 ? 31.822 66.317 62.893 1.00 9.85 560 VAL A C 1
ATOM 1822 O O . VAL A 1 243 ? 30.667 66.364 63.299 1.00 10.87 560 VAL A O 1
ATOM 1826 N N . ALA A 1 244 ? 32.563 67.405 62.752 1.00 9.57 561 ALA A N 1
ATOM 1827 C CA . ALA A 1 244 ? 32.030 68.728 63.049 1.00 10.31 561 ALA A CA 1
ATOM 1828 C C . ALA A 1 244 ? 30.834 69.040 62.152 1.00 10.13 561 ALA A C 1
ATOM 1829 O O . ALA A 1 244 ? 29.875 69.653 62.568 1.00 11.15 561 ALA A O 1
ATOM 1831 N N . TRP A 1 245 ? 30.912 68.629 60.894 1.00 9.02 562 TRP A N 1
ATOM 1832 C CA . TRP A 1 245 ? 29.806 68.827 59.977 1.00 8.90 562 TRP A CA 1
ATOM 1833 C C . TRP A 1 245 ? 28.585 68.079 60.467 1.00 8.68 562 TRP A C 1
ATOM 1834 O O . TRP A 1 245 ? 27.503 68.635 60.506 1.00 9.45 562 TRP A O 1
ATOM 1845 N N . PHE A 1 246 ? 28.752 66.836 60.863 1.00 8.44 563 PHE A N 1
ATOM 1846 C CA . PHE A 1 246 ? 27.624 66.051 61.343 1.00 8.43 563 PHE A CA 1
ATOM 1847 C C . PHE A 1 246 ? 27.035 66.676 62.593 1.00 8.79 563 PHE A C 1
ATOM 1848 O O . PHE A 1 246 ? 25.826 66.651 62.811 1.00 9.71 563 PHE A O 1
ATOM 1856 N N . ASN A 1 247 ? 27.914 67.238 63.414 1.00 9.89 564 ASN A N 1
ATOM 1857 C CA . ASN A 1 247 ? 27.544 67.781 64.713 1.00 10.17 564 ASN A CA 1
ATOM 1858 C C . ASN A 1 247 ? 27.187 69.243 64.680 1.00 11.53 564 ASN A C 1
ATOM 1859 O O . ASN A 1 247 ? 27.099 69.866 65.733 1.00 12.26 564 ASN A O 1
ATOM 1864 N N . SER A 1 248 ? 26.982 69.799 63.494 1.00 11.42 565 SER A N 1
ATOM 1865 C CA . SER A 1 248 ? 26.675 71.209 63.357 1.00 12.34 565 SER A CA 1
ATOM 1866 C C . SER A 1 248 ? 25.183 71.412 63.241 1.00 12.07 565 SER A C 1
ATOM 1867 O O . SER A 1 248 ? 24.506 70.679 62.540 1.00 11.35 565 SER A O 1
ATOM 1870 N N . PRO A 1 249 ? 24.670 72.440 63.894 1.00 13.22 566 PRO A N 1
ATOM 1871 C CA . PRO A 1 249 ? 23.249 72.746 63.784 1.00 13.92 566 PRO A CA 1
ATOM 1872 C C . PRO A 1 249 ? 22.887 73.281 62.397 1.00 13.74 566 PRO A C 1
ATOM 1873 O O . PRO A 1 249 ? 21.709 73.397 62.083 1.00 14.27 566 PRO A O 1
ATOM 1877 N N . ARG A 1 250 ? 23.881 73.594 61.581 1.00 13.51 567 ARG A N 1
ATOM 1878 C CA . ARG A 1 250 ? 23.592 73.930 60.188 1.00 13.77 567 ARG A CA 1
ATOM 1879 C C . ARG A 1 250 ? 23.428 72.658 59.342 1.00 12.16 567 ARG A C 1
ATOM 1880 O O . ARG A 1 250 ? 23.104 72.736 58.165 1.00 12.82 567 ARG A O 1
ATOM 1888 N N . THR A 1 251 ? 23.668 71.502 59.953 1.00 10.88 568 THR A N 1
ATOM 1889 C CA . THR A 1 251 ? 23.527 70.203 59.303 1.00 10.18 568 THR A CA 1
ATOM 1890 C C . THR A 1 251 ? 22.363 69.434 59.877 1.00 9.08 568 THR A C 1
ATOM 1891 O O . THR A 1 251 ? 21.452 69.091 59.157 1.00 10.89 568 THR A O 1
ATOM 1895 N N . TYR A 1 252 ? 22.357 69.155 61.175 1.00 9.83 569 TYR A N 1
ATOM 1896 C CA . TYR A 1 252 ? 21.231 68.427 61.700 1.00 10.33 569 TYR A CA 1
ATOM 1897 C C . TYR A 1 252 ? 20.051 69.344 61.846 1.00 9.88 569 TYR A C 1
ATOM 1898 O O . TYR A 1 252 ? 20.186 70.555 61.940 1.00 9.90 569 TYR A O 1
ATOM 1907 N N . LEU A 1 253 ? 18.886 68.721 61.852 1.00 9.82 570 LEU A N 1
ATOM 1908 C CA . LEU A 1 253 ? 17.615 69.389 62.049 1.00 9.81 570 LEU A CA 1
ATOM 1909 C C . LEU A 1 253 ? 17.191 69.010 63.456 1.00 9.91 570 LEU A C 1
ATOM 1910 O O . LEU A 1 253 ? 16.807 67.876 63.729 1.00 9.80 570 LEU A O 1
ATOM 1915 N N . GLU A 1 254 ? 17.283 69.969 64.362 1.00 11.25 571 GLU A N 1
ATOM 1916 C CA . GLU A 1 254 ? 17.029 69.703 65.754 1.00 12.03 571 GLU A CA 1
ATOM 1917 C C . GLU A 1 254 ? 15.546 69.816 66.056 1.00 11.72 571 GLU A C 1
ATOM 1918 O O . GLU A 1 254 ? 14.877 70.686 65.541 1.00 13.66 571 GLU A O 1
ATOM 1924 N N . GLY A 1 255 ? 15.070 68.885 66.860 1.00 11.67 572 GLY A N 1
ATOM 1925 C CA . GLY A 1 255 ? 13.670 68.815 67.245 1.00 11.78 572 GLY A CA 1
ATOM 1926 C C . GLY A 1 255 ? 12.802 67.975 66.328 1.00 11.58 572 GLY A C 1
ATOM 1927 O O . GLY A 1 255 ? 11.585 68.019 66.421 1.00 12.67 572 GLY A O 1
ATOM 1928 N N . TYR A 1 256 ? 13.430 67.202 65.438 1.00 11.06 573 TYR A N 1
ATOM 1929 C CA . TYR A 1 256 ? 12.722 66.394 64.449 1.00 10.81 573 TYR A CA 1
ATOM 1930 C C . TYR A 1 256 ? 13.356 65.024 64.350 1.00 9.90 573 TYR A C 1
ATOM 1931 O O . TYR A 1 256 ? 14.507 64.828 64.706 1.00 10.07 573 TYR A O 1
ATOM 1940 N N . THR A 1 257 ? 12.594 64.102 63.810 1.00 9.65 574 THR A N 1
ATOM 1941 C CA . THR A 1 257 ? 13.080 62.788 63.485 1.00 9.87 574 THR A CA 1
ATOM 1942 C C . THR A 1 257 ? 12.435 62.341 62.188 1.00 9.46 574 THR A C 1
ATOM 1943 O O . THR A 1 257 ? 11.395 62.853 61.786 1.00 10.02 574 THR A O 1
ATOM 1947 N N . TYR A 1 258 ? 13.045 61.349 61.571 1.00 8.99 575 TYR A N 1
ATOM 1948 C CA . TYR A 1 258 ? 12.523 60.757 60.356 1.00 9.13 575 TYR A CA 1
ATOM 1949 C C . TYR A 1 258 ? 11.809 59.467 60.720 1.00 10.67 575 TYR A C 1
ATOM 1950 O O . TYR A 1 258 ? 12.400 58.544 61.255 1.00 10.48 575 TYR A O 1
ATOM 1959 N N . ASP A 1 259 ? 10.521 59.421 60.439 1.00 12.71 576 ASP A N 1
ATOM 1960 C CA . ASP A 1 259 ? 9.706 58.276 60.767 1.00 14.38 576 ASP A CA 1
ATOM 1961 C C . ASP A 1 259 ? 9.118 57.743 59.475 1.00 15.41 576 ASP A C 1
ATOM 1962 O O . ASP A 1 259 ? 8.151 58.288 58.954 1.00 15.24 576 ASP A O 1
ATOM 1967 N N . SER A 1 260 ? 9.728 56.704 58.930 1.00 16.82 577 SER A N 1
ATOM 1968 C CA . SER A 1 260 ? 9.314 56.191 57.631 1.00 18.67 577 SER A CA 1
ATOM 1969 C C . SER A 1 260 ? 7.870 55.679 57.660 1.00 18.53 577 SER A C 1
ATOM 1970 O O . SER A 1 260 ? 7.218 55.641 56.626 1.00 18.97 577 SER A O 1
ATOM 1973 N N . SER A 1 261 ? 7.378 55.316 58.844 1.00 18.80 578 SER A N 1
ATOM 1974 C CA . SER A 1 261 ? 5.979 54.876 59.003 1.00 18.92 578 SER A CA 1
ATOM 1975 C C . SER A 1 261 ? 4.969 55.984 58.703 1.00 17.75 578 SER A C 1
ATOM 1976 O O . SER A 1 261 ? 3.782 55.720 58.457 1.00 18.41 578 SER A O 1
ATOM 1979 N N . LEU A 1 262 ? 5.434 57.224 58.724 1.00 15.60 579 LEU A N 1
ATOM 1980 C CA . LEU A 1 262 ? 4.620 58.397 58.509 1.00 14.41 579 LEU A CA 1
ATOM 1981 C C . LEU A 1 262 ? 4.876 58.975 57.125 1.00 13.56 579 LEU A C 1
ATOM 1982 O O . LEU A 1 262 ? 4.394 60.041 56.816 1.00 12.50 579 LEU A O 1
ATOM 1987 N N . ALA A 1 263 ? 5.600 58.233 56.292 1.00 13.73 580 ALA A N 1
ATOM 1988 C CA . ALA A 1 263 ? 5.989 58.761 54.983 1.00 14.18 580 ALA A CA 1
ATOM 1989 C C . ALA A 1 263 ? 4.853 59.014 54.000 1.00 14.94 580 ALA A C 1
ATOM 1990 O O . ALA A 1 263 ? 5.037 59.764 53.053 1.00 14.89 580 ALA A O 1
ATOM 1992 N N . ALA A 1 264 ? 3.692 58.408 54.208 1.00 15.32 581 ALA A N 1
ATOM 1993 C CA . ALA A 1 264 ? 2.560 58.604 53.297 1.00 16.06 581 ALA A CA 1
ATOM 1994 C C . ALA A 1 264 ? 2.341 60.081 53.055 1.00 15.08 581 ALA A C 1
ATOM 1995 O O . ALA A 1 264 ? 2.031 60.486 51.944 1.00 15.54 581 ALA A O 1
ATOM 1997 N N . THR A 1 265 ? 2.472 60.900 54.097 1.00 14.05 582 THR A N 1
ATOM 1998 C CA . THR A 1 265 ? 2.300 62.327 53.909 1.00 15.04 582 THR A CA 1
ATOM 1999 C C . THR A 1 265 ? 3.566 63.090 54.224 1.00 13.41 582 THR A C 1
ATOM 2000 O O . THR A 1 265 ? 3.984 63.910 53.429 1.00 14.37 582 THR A O 1
ATOM 2004 N N . ASN A 1 266 ? 4.179 62.836 55.377 1.00 12.39 583 ASN A N 1
ATOM 2005 C CA . ASN A 1 266 ? 5.430 63.510 55.716 1.00 11.74 583 ASN A CA 1
ATOM 2006 C C . ASN A 1 266 ? 6.132 62.769 56.840 1.00 11.02 583 ASN A C 1
ATOM 2007 O O . ASN A 1 266 ? 5.673 62.789 57.973 1.00 11.55 583 ASN A O 1
ATOM 2012 N N . PRO A 1 267 ? 7.265 62.137 56.548 1.00 10.21 584 PRO A N 1
ATOM 2013 C CA . PRO A 1 267 ? 8.009 61.390 57.566 1.00 10.33 584 PRO A CA 1
ATOM 2014 C C . PRO A 1 267 ? 8.871 62.255 58.452 1.00 10.53 584 PRO A C 1
ATOM 2015 O O . PRO A 1 267 ? 9.462 61.734 59.399 1.00 11.63 584 PRO A O 1
ATOM 2019 N N . ILE A 1 268 ? 8.971 63.539 58.162 1.00 10.25 585 ILE A N 1
ATOM 2020 C CA . ILE A 1 268 ? 9.813 64.418 58.961 1.00 10.53 585 ILE A CA 1
ATOM 2021 C C . ILE A 1 268 ? 8.920 65.040 59.998 1.00 11.35 585 ILE A C 1
ATOM 2022 O O . ILE A 1 268 ? 8.101 65.918 59.704 1.00 12.42 585 ILE A O 1
ATOM 2027 N N . VAL A 1 269 ? 9.050 64.535 61.209 1.00 11.27 586 VAL A N 1
ATOM 2028 C CA . VAL A 1 269 ? 8.092 64.870 62.254 1.00 12.19 586 VAL A CA 1
ATOM 2029 C C . VAL A 1 269 ? 8.775 65.363 63.508 1.00 12.45 586 VAL A C 1
ATOM 2030 O O . VAL A 1 269 ? 9.900 65.001 63.784 1.00 11.49 586 VAL A O 1
ATOM 2034 N N . PRO A 1 270 ? 8.118 66.218 64.268 1.00 13.29 587 PRO A N 1
ATOM 2035 C CA . PRO A 1 270 ? 8.685 66.669 65.528 1.00 14.19 587 PRO A CA 1
ATOM 2036 C C . PRO A 1 270 ? 8.944 65.541 66.508 1.00 14.18 587 PRO A C 1
ATOM 2037 O O . PRO A 1 270 ? 8.180 64.576 66.629 1.00 15.14 587 PRO A O 1
ATOM 2041 N N . ARG A 1 271 ? 10.068 65.679 67.181 1.00 13.96 588 ARG A N 1
ATOM 2042 C CA . ARG A 1 271 ? 10.442 64.812 68.287 1.00 14.31 588 ARG A CA 1
ATOM 2043 C C . ARG A 1 271 ? 11.369 65.627 69.178 1.00 14.67 588 ARG A C 1
ATOM 2044 O O . ARG A 1 271 ? 12.506 65.945 68.814 1.00 13.23 588 ARG A O 1
ATOM 2052 N N . ALA A 1 272 ? 10.867 65.997 70.348 1.00 15.94 589 ALA A N 1
ATOM 2053 C CA . ALA A 1 272 ? 11.587 66.864 71.258 1.00 16.50 589 ALA A CA 1
ATOM 2054 C C . ALA A 1 272 ? 12.949 66.292 71.583 1.00 16.24 589 ALA A C 1
ATOM 2055 O O . ALA A 1 272 ? 13.086 65.125 71.942 1.00 16.49 589 ALA A O 1
ATOM 2057 N N . GLY A 1 273 ? 13.962 67.145 71.448 1.00 15.71 590 GLY A N 1
ATOM 2058 C CA . GLY A 1 273 ? 15.316 66.799 71.840 1.00 16.82 590 GLY A CA 1
ATOM 2059 C C . GLY A 1 273 ? 15.994 65.797 70.934 1.00 17.71 590 GLY A C 1
ATOM 2060 O O . GLY A 1 273 ? 16.990 65.188 71.337 1.00 21.16 590 GLY A O 1
ATOM 2061 N N . SER A 1 274 ? 15.432 65.598 69.744 1.00 16.39 591 SER A N 1
ATOM 2062 C CA . SER A 1 274 ? 15.956 64.683 68.730 1.00 16.45 591 SER A CA 1
ATOM 2063 C C . SER A 1 274 ? 16.661 65.514 67.675 1.00 15.02 591 SER A C 1
ATOM 2064 O O . SER A 1 274 ? 16.412 66.691 67.522 1.00 16.62 591 SER A O 1
ATOM 2067 N N . LYS A 1 275 ? 17.573 64.881 66.958 1.00 13.00 592 LYS A N 1
ATOM 2068 C CA . LYS A 1 275 ? 18.209 65.486 65.800 1.00 13.07 592 LYS A CA 1
ATOM 2069 C C . LYS A 1 275 ? 18.043 64.543 64.631 1.00 12.20 592 LYS A C 1
ATOM 2070 O O . LYS A 1 275 ? 18.202 63.334 64.769 1.00 13.65 592 LYS A O 1
ATOM 2076 N N . MET A 1 276 ? 17.747 65.116 63.485 1.00 10.19 593 MET A N 1
ATOM 2077 C CA . MET A 1 276 ? 17.598 64.386 62.235 1.00 9.40 593 MET A CA 1
ATOM 2078 C C . MET A 1 276 ? 18.662 64.877 61.276 1.00 9.05 593 MET A C 1
ATOM 2079 O O . MET A 1 276 ? 19.003 66.055 61.233 1.00 10.22 593 MET A O 1
ATOM 2084 N N . TRP A 1 277 ? 19.141 63.959 60.462 1.00 7.98 594 TRP A N 1
ATOM 2085 C CA . TRP A 1 277 ? 20.010 64.306 59.354 1.00 8.21 594 TRP A CA 1
ATOM 2086 C C . TRP A 1 277 ? 19.296 64.003 58.065 1.00 8.45 594 TRP A C 1
ATOM 2087 O O . TRP A 1 277 ? 18.538 63.046 57.962 1.00 9.04 594 TRP A O 1
ATOM 2098 N N . TYR A 1 278 ? 19.535 64.841 57.068 1.00 7.86 595 TYR A N 1
ATOM 2099 C CA . TYR A 1 278 ? 19.056 64.570 55.738 1.00 7.49 595 TYR A CA 1
ATOM 2100 C C . TYR A 1 278 ? 19.965 63.592 55.015 1.00 7.39 595 TYR A C 1
ATOM 2101 O O . TYR A 1 278 ? 21.169 63.523 55.262 1.00 7.71 595 TYR A O 1
ATOM 2110 N N . ARG A 1 279 ? 19.386 62.848 54.092 1.00 7.56 596 ARG A N 1
ATOM 2111 C CA . ARG A 1 279 ? 20.185 62.005 53.228 1.00 7.22 596 ARG A CA 1
ATOM 2112 C C . ARG A 1 279 ? 21.026 62.813 52.242 1.00 7.35 596 ARG A C 1
ATOM 2113 O O . ARG A 1 279 ? 22.146 62.403 51.909 1.00 7.43 596 ARG A O 1
ATOM 2121 N N . PHE A 1 280 ? 20.476 63.930 51.790 1.00 7.06 597 PHE A N 1
ATOM 2122 C CA . PHE A 1 280 ? 21.112 64.786 50.796 1.00 6.80 597 PHE A CA 1
ATOM 2123 C C . PHE A 1 280 ? 21.127 66.215 51.278 1.00 6.54 597 PHE A C 1
ATOM 2124 O O . PHE A 1 280 ? 20.089 66.752 51.643 1.00 7.28 597 PHE A O 1
ATOM 2132 N N . TYR A 1 281 ? 22.297 66.830 51.234 1.00 6.92 598 TYR A N 1
ATOM 2133 C CA . TYR A 1 281 ? 22.451 68.244 51.509 1.00 7.05 598 TYR A CA 1
ATOM 2134 C C . TYR A 1 281 ? 23.029 68.942 50.300 1.00 7.32 598 TYR A C 1
ATOM 2135 O O . TYR A 1 281 ? 23.921 68.434 49.632 1.00 7.42 598 TYR A O 1
ATOM 2144 N N . ASP A 1 282 ? 22.561 70.148 50.053 1.00 7.44 599 ASP A N 1
ATOM 2145 C CA . ASP A 1 282 ? 23.113 70.933 48.969 1.00 8.22 599 ASP A CA 1
ATOM 2146 C C . ASP A 1 282 ? 24.592 71.217 49.229 1.00 8.70 599 ASP A C 1
ATOM 2147 O O . ASP A 1 282 ? 24.969 71.634 50.328 1.00 8.89 599 ASP A O 1
ATOM 2152 N N . LEU A 1 283 ? 25.418 71.034 48.204 1.00 8.68 600 LEU A N 1
ATOM 2153 C CA . LEU A 1 283 ? 26.856 71.154 48.330 1.00 8.97 600 LEU A CA 1
ATOM 2154 C C . LEU A 1 283 ? 27.280 72.503 48.874 1.00 9.65 600 LEU A C 1
ATOM 2155 O O . LEU A 1 283 ? 28.222 72.584 49.623 1.00 10.44 600 LEU A O 1
ATOM 2160 N N . ASN A 1 284 ? 26.592 73.553 48.472 1.00 10.34 601 ASN A N 1
ATOM 2161 C CA . ASN A 1 284 ? 27.022 74.896 48.813 1.00 11.48 601 ASN A CA 1
ATOM 2162 C C . ASN A 1 284 ? 26.242 75.519 49.961 1.00 11.28 601 ASN A C 1
ATOM 2163 O O . ASN A 1 284 ? 26.847 76.223 50.763 1.00 13.72 601 ASN A O 1
ATOM 2168 N N . THR A 1 285 ? 24.938 75.309 50.052 1.00 10.68 602 THR A N 1
ATOM 2169 C CA . THR A 1 285 ? 24.150 75.928 51.122 1.00 10.76 602 THR A CA 1
ATOM 2170 C C . THR A 1 285 ? 24.011 75.056 52.350 1.00 9.81 602 THR A C 1
ATOM 2171 O O . THR A 1 285 ? 23.547 75.509 53.403 1.00 10.56 602 THR A O 1
ATOM 2175 N N . ASN A 1 286 ? 24.295 73.774 52.201 1.00 9.63 603 ASN A N 1
ATOM 2176 C CA . ASN A 1 286 ? 24.116 72.812 53.277 1.00 9.56 603 ASN A CA 1
ATOM 2177 C C . ASN A 1 286 ? 22.649 72.620 53.652 1.00 9.02 603 ASN A C 1
ATOM 2178 O O . ASN A 1 286 ? 22.351 72.171 54.746 1.00 10.36 603 ASN A O 1
ATOM 2183 N N . ARG A 1 287 ? 21.746 72.933 52.734 1.00 9.68 604 ARG A N 1
ATOM 2184 C CA . ARG A 1 287 ? 20.322 72.720 52.944 1.00 10.36 604 ARG A CA 1
ATOM 2185 C C . ARG A 1 287 ? 19.940 71.309 52.567 1.00 9.18 604 ARG A C 1
ATOM 2186 O O . ARG A 1 287 ? 20.273 70.833 51.480 1.00 9.43 604 ARG A O 1
ATOM 2194 N N . GLY A 1 288 ? 19.203 70.644 53.436 1.00 8.82 605 GLY A N 1
ATOM 2195 C CA . GLY A 1 288 ? 18.690 69.330 53.106 1.00 8.45 605 GLY A CA 1
ATOM 2196 C C . GLY A 1 288 ? 17.723 69.424 51.948 1.00 8.00 605 GLY A C 1
ATOM 2197 O O . GLY A 1 288 ? 16.930 70.363 51.869 1.00 8.74 605 GLY A O 1
ATOM 2198 N N . PHE A 1 289 ? 17.745 68.447 51.058 1.00 7.58 606 PHE A N 1
ATOM 2199 C CA . PHE A 1 289 ? 16.883 68.497 49.897 1.00 7.69 606 PHE A CA 1
ATOM 2200 C C . PHE A 1 289 ? 16.401 67.131 49.483 1.00 7.63 606 PHE A C 1
ATOM 2201 O O . PHE A 1 289 ? 16.820 66.101 49.989 1.00 7.72 606 PHE A O 1
ATOM 2209 N N . PHE A 1 290 ? 15.439 67.184 48.579 1.00 7.49 607 PHE A N 1
ATOM 2210 C CA . PHE A 1 290 ? 14.767 66.015 48.068 1.00 7.55 607 PHE A CA 1
ATOM 2211 C C . PHE A 1 290 ? 14.826 65.984 46.562 1.00 7.58 607 PHE A C 1
ATOM 2212 O O . PHE A 1 290 ? 15.044 66.986 45.908 1.00 7.84 607 PHE A O 1
ATOM 2220 N N . SER A 1 291 ? 14.575 64.806 46.035 1.00 7.83 608 SER A N 1
ATOM 2221 C CA . SER A 1 291 ? 14.527 64.602 44.600 1.00 7.86 608 SER A CA 1
ATOM 2222 C C . SER A 1 291 ? 13.388 63.643 44.272 1.00 8.55 608 SER A C 1
ATOM 2223 O O . SER A 1 291 ? 12.551 63.329 45.122 1.00 8.92 608 SER A O 1
ATOM 2226 N N . ASP A 1 292 ? 13.335 63.194 43.036 1.00 9.18 609 ASP A N 1
ATOM 2227 C CA . ASP A 1 292 ? 12.244 62.358 42.607 1.00 9.81 609 ASP A CA 1
ATOM 2228 C C . ASP A 1 292 ? 12.676 61.680 41.331 1.00 9.82 609 ASP A C 1
ATOM 2229 O O . ASP A 1 292 ? 13.787 61.883 40.874 1.00 10.01 609 ASP A O 1
ATOM 2234 N N . ARG A 1 293 ? 11.787 60.888 40.745 1.00 10.88 610 ARG A N 1
ATOM 2235 C CA . ARG A 1 293 ? 12.164 60.110 39.575 1.00 12.27 610 ARG A CA 1
ATOM 2236 C C . ARG A 1 293 ? 12.464 60.958 38.368 1.00 11.40 610 ARG A C 1
ATOM 2237 O O . ARG A 1 293 ? 13.163 60.487 37.476 1.00 11.75 610 ARG A O 1
ATOM 2245 N N . ASP A 1 294 ? 11.996 62.209 38.360 1.00 10.56 611 ASP A N 1
ATOM 2246 C CA . ASP A 1 294 ? 12.323 63.138 37.280 1.00 11.43 611 ASP A CA 1
ATOM 2247 C C . ASP A 1 294 ? 13.676 63.816 37.455 1.00 10.59 611 ASP A C 1
ATOM 2248 O O . ASP A 1 294 ? 14.067 64.608 36.628 1.00 12.03 611 ASP A O 1
ATOM 2253 N N . GLY A 1 295 ? 14.383 63.522 38.532 1.00 10.36 612 GLY A N 1
ATOM 2254 C CA . GLY A 1 295 ? 15.661 64.123 38.799 1.00 10.42 612 GLY A CA 1
ATOM 2255 C C . GLY A 1 295 ? 15.591 65.557 39.268 1.00 10.01 612 GLY A C 1
ATOM 2256 O O . GLY A 1 295 ? 16.606 66.214 39.301 1.00 10.35 612 GLY A O 1
ATOM 2257 N N . SER A 1 296 ? 14.408 66.039 39.638 1.00 9.10 613 SER A N 1
ATOM 2258 C CA . SER A 1 296 ? 14.243 67.396 40.139 1.00 9.42 613 SER A CA 1
ATOM 2259 C C . SER A 1 296 ? 14.811 67.525 41.542 1.00 8.86 613 SER A C 1
ATOM 2260 O O . SER A 1 296 ? 15.114 66.539 42.200 1.00 10.16 613 SER A O 1
ATOM 2263 N N . LYS A 1 297 ? 14.941 68.749 41.994 1.00 8.21 614 LYS A N 1
ATOM 2264 C CA . LYS A 1 297 ? 15.511 69.041 43.287 1.00 8.52 614 LYS A CA 1
ATOM 2265 C C . LYS A 1 297 ? 14.610 70.058 43.954 1.00 8.99 614 LYS A C 1
ATOM 2266 O O . LYS A 1 297 ? 14.264 71.073 43.364 1.00 9.70 614 LYS A O 1
ATOM 2272 N N . PHE A 1 298 ? 14.195 69.774 45.178 1.00 9.01 615 PHE A N 1
ATOM 2273 C CA . PHE A 1 298 ? 13.223 70.607 45.847 1.00 9.26 615 PHE A CA 1
ATOM 2274 C C . PHE A 1 298 ? 13.356 70.430 47.338 1.00 9.60 615 PHE A C 1
ATOM 2275 O O . PHE A 1 298 ? 14.087 69.578 47.810 1.00 9.63 615 PHE A O 1
ATOM 2283 N N . TYR A 1 299 ? 12.678 71.287 48.083 1.00 10.19 616 TYR A N 1
ATOM 2284 C CA . TYR A 1 299 ? 12.957 71.465 49.496 1.00 11.45 616 TYR A CA 1
ATOM 2285 C C . TYR A 1 299 ? 11.807 71.138 50.430 1.00 12.30 616 TYR A C 1
ATOM 2286 O O . TYR A 1 299 ? 11.984 71.249 51.641 1.00 14.78 616 TYR A O 1
ATOM 2295 N N . ASP A 1 300 ? 10.681 70.704 49.883 1.00 12.37 617 ASP A N 1
ATOM 2296 C CA . ASP A 1 300 ? 9.507 70.331 50.656 1.00 13.32 617 ASP A CA 1
ATOM 2297 C C . ASP A 1 300 ? 9.146 68.906 50.260 1.00 12.26 617 ASP A C 1
ATOM 2298 O O . ASP A 1 300 ? 8.757 68.632 49.143 1.00 12.76 617 ASP A O 1
ATOM 2303 N N . ILE A 1 301 ? 9.279 67.987 51.205 1.00 12.04 618 ILE A N 1
ATOM 2304 C CA . ILE A 1 301 ? 9.125 66.581 50.881 1.00 11.62 618 ILE A CA 1
ATOM 2305 C C . ILE A 1 301 ? 7.692 66.225 50.463 1.00 12.47 618 ILE A C 1
ATOM 2306 O O . ILE A 1 301 ? 7.455 65.201 49.814 1.00 12.39 618 ILE A O 1
ATOM 2311 N N . THR A 1 302 ? 6.742 67.084 50.804 1.00 13.77 619 THR A N 1
ATOM 2312 C CA . THR A 1 302 ? 5.348 66.851 50.434 1.00 15.50 619 THR A CA 1
ATOM 2313 C C . THR A 1 302 ? 5.105 67.073 48.945 1.00 15.95 619 THR A C 1
ATOM 2314 O O . THR A 1 302 ? 4.082 66.650 48.433 1.00 17.43 619 THR A O 1
ATOM 2318 N N . GLN A 1 303 ? 6.067 67.688 48.262 1.00 15.41 620 GLN A N 1
ATOM 2319 C CA . GLN A 1 303 ? 6.027 67.879 46.805 1.00 16.19 620 GLN A CA 1
ATOM 2320 C C . GLN A 1 303 ? 6.455 66.628 46.036 1.00 15.03 620 GLN A C 1
ATOM 2321 O O . GLN A 1 303 ? 6.333 66.570 44.811 1.00 16.19 620 GLN A O 1
ATOM 2331 N N . MET A 1 304 ? 7.008 65.651 46.745 1.00 13.06 621 MET A N 1
ATOM 2332 C CA . MET A 1 304 ? 7.525 64.446 46.127 1.00 11.96 621 MET A CA 1
ATOM 2333 C C . MET A 1 304 ? 6.419 63.492 45.730 1.00 11.79 621 MET A C 1
ATOM 2334 O O . MET A 1 304 ? 5.375 63.456 46.372 1.00 12.36 621 MET A O 1
ATOM 2339 N N . SER A 1 305 ? 6.659 62.674 44.716 1.00 11.76 622 SER A N 1
ATOM 2340 C CA . SER A 1 305 ? 5.761 61.576 44.407 1.00 11.95 622 SER A CA 1
ATOM 2341 C C . SER A 1 305 ? 5.600 60.677 45.620 1.00 11.86 622 SER A C 1
ATOM 2342 O O . SER A 1 305 ? 6.526 60.458 46.392 1.00 11.93 622 SER A O 1
ATOM 2345 N N . LEU A 1 306 ? 4.399 60.154 45.785 1.00 11.97 623 LEU A N 1
ATOM 2346 C CA . LEU A 1 306 ? 4.108 59.265 46.885 1.00 11.39 623 LEU A CA 1
ATOM 2347 C C . LEU A 1 306 ? 5.067 58.085 46.891 1.00 11.17 623 LEU A C 1
ATOM 2348 O O . LEU A 1 306 ? 5.593 57.675 47.923 1.00 11.20 623 LEU A O 1
ATOM 2353 N N . GLU A 1 307 ? 5.317 57.524 45.718 1.00 11.58 624 GLU A N 1
ATOM 2354 C CA . GLU A 1 307 ? 6.144 56.342 45.629 1.00 12.10 624 GLU A CA 1
ATOM 2355 C C . GLU A 1 307 ? 7.585 56.602 46.105 1.00 11.24 624 GLU A C 1
ATOM 2356 O O . GLU A 1 307 ? 8.184 55.751 46.738 1.00 11.87 624 GLU A O 1
ATOM 2362 N N . ARG A 1 308 ? 8.146 57.747 45.749 1.00 10.77 625 ARG A N 1
ATOM 2363 C CA . ARG A 1 308 ? 9.514 58.034 46.182 1.00 10.37 625 ARG A CA 1
ATOM 2364 C C . ARG A 1 308 ? 9.564 58.441 47.651 1.00 10.33 625 ARG A C 1
ATOM 2365 O O . ARG A 1 308 ? 10.550 58.198 48.306 1.00 9.95 625 ARG A O 1
ATOM 2373 N N . ARG A 1 309 ? 8.522 59.076 48.165 1.00 10.56 626 ARG A N 1
ATOM 2374 C CA . ARG A 1 309 ? 8.546 59.486 49.563 1.00 10.79 626 ARG A CA 1
ATOM 2375 C C . ARG A 1 309 ? 8.439 58.275 50.469 1.00 10.58 626 ARG A C 1
ATOM 2376 O O . ARG A 1 309 ? 9.058 58.227 51.523 1.00 11.79 626 ARG A O 1
ATOM 2384 N N . THR A 1 310 ? 7.670 57.279 50.041 1.00 11.01 627 THR A N 1
ATOM 2385 C CA . THR A 1 310 ? 7.485 56.075 50.852 1.00 12.63 627 THR A CA 1
ATOM 2386 C C . THR A 1 310 ? 8.546 55.007 50.543 1.00 13.18 627 THR A C 1
ATOM 2387 O O . THR A 1 310 ? 8.859 54.178 51.390 1.00 15.28 627 THR A O 1
ATOM 2391 N N . GLY A 1 311 ? 9.118 55.034 49.340 1.00 13.75 628 GLY A N 1
ATOM 2392 C CA . GLY A 1 311 ? 9.981 53.964 48.875 1.00 13.91 628 GLY A CA 1
ATOM 2393 C C . GLY A 1 311 ? 11.461 54.165 49.097 1.00 13.84 628 GLY A C 1
ATOM 2394 O O . GLY A 1 311 ? 12.249 53.293 48.844 1.00 15.27 628 GLY A O 1
ATOM 2395 N N . TYR A 1 312 ? 11.832 55.341 49.572 1.00 12.92 629 TYR A N 1
ATOM 2396 C CA . TYR A 1 312 ? 13.234 55.688 49.780 1.00 11.80 629 TYR A CA 1
ATOM 2397 C C . TYR A 1 312 ? 13.299 56.556 51.017 1.00 11.54 629 TYR A C 1
ATOM 2398 O O . TYR A 1 312 ? 12.400 57.371 51.242 1.00 11.29 629 TYR A O 1
ATOM 2407 N N . SER A 1 313 ? 14.330 56.370 51.836 1.00 10.80 630 SER A N 1
ATOM 2408 C CA . SER A 1 313 ? 14.480 57.165 53.048 1.00 11.57 630 SER A CA 1
ATOM 2409 C C . SER A 1 313 ? 15.222 58.445 52.737 1.00 10.17 630 SER A C 1
ATOM 2410 O O . SER A 1 313 ? 16.329 58.415 52.205 1.00 12.43 630 SER A O 1
ATOM 2413 N N . TRP A 1 314 ? 14.655 59.572 53.106 1.00 7.81 631 TRP A N 1
ATOM 2414 C CA . TRP A 1 314 ? 15.209 60.888 52.783 1.00 8.12 631 TRP A CA 1
ATOM 2415 C C . TRP A 1 314 ? 15.924 61.543 53.953 1.00 7.83 631 TRP A C 1
ATOM 2416 O O . TRP A 1 314 ? 16.432 62.640 53.827 1.00 8.22 631 TRP A O 1
ATOM 2427 N N . GLY A 1 315 ? 15.966 60.851 55.087 1.00 7.37 632 GLY A N 1
ATOM 2428 C CA . GLY A 1 315 ? 16.613 61.346 56.271 1.00 8.06 632 GLY A CA 1
ATOM 2429 C C . GLY A 1 315 ? 16.700 60.225 57.262 1.00 7.76 632 GLY A C 1
ATOM 2430 O O . GLY A 1 315 ? 16.148 59.153 57.062 1.00 8.28 632 GLY A O 1
ATOM 2431 N N . GLY A 1 316 ? 17.363 60.502 58.361 1.00 7.78 633 GLY A N 1
ATOM 2432 C CA . GLY A 1 316 ? 17.527 59.513 59.382 1.00 8.09 633 GLY A CA 1
ATOM 2433 C C . GLY A 1 316 ? 18.458 59.959 60.472 1.00 8.24 633 GLY A C 1
ATOM 2434 O O . GLY A 1 316 ? 18.917 61.072 60.528 1.00 8.90 633 GLY A O 1
ATOM 2435 N N . ASN A 1 317 ? 18.741 59.022 61.352 1.00 9.00 634 ASN A N 1
ATOM 2436 C CA . ASN A 1 317 ? 19.540 59.256 62.522 1.00 10.31 634 ASN A CA 1
ATOM 2437 C C . ASN A 1 317 ? 21.021 58.995 62.242 1.00 10.95 634 ASN A C 1
ATOM 2438 O O . ASN A 1 317 ? 21.732 58.415 63.048 1.00 13.75 634 ASN A O 1
ATOM 2446 N N . TYR A 1 318 ? 21.496 59.475 61.107 1.00 9.45 635 TYR A N 1
ATOM 2447 C CA . TYR A 1 318 ? 22.792 59.049 60.602 1.00 9.17 635 TYR A CA 1
ATOM 2448 C C . TYR A 1 318 ? 23.947 59.477 61.473 1.00 9.54 635 TYR A C 1
ATOM 2449 O O . TYR A 1 318 ? 24.901 58.747 61.621 1.00 10.42 635 TYR A O 1
ATOM 2458 N N . GLY A 1 319 ? 23.872 60.677 62.007 1.00 9.90 636 GLY A N 1
ATOM 2459 C CA . GLY A 1 319 ? 24.999 61.257 62.723 1.00 10.62 636 GLY A CA 1
ATOM 2460 C C . GLY A 1 319 ? 25.271 60.702 64.111 1.00 10.40 636 GLY A C 1
ATOM 2461 O O . GLY A 1 319 ? 26.389 60.789 64.591 1.00 10.42 636 GLY A O 1
ATOM 2462 N N . THR A 1 320 ? 24.259 60.165 64.769 1.00 10.72 637 THR A N 1
ATOM 2463 C CA . THR A 1 320 ? 24.389 59.738 66.164 1.00 11.61 637 THR A CA 1
ATOM 2464 C C . THR A 1 320 ? 25.584 58.857 66.375 1.00 12.05 637 THR A C 1
ATOM 2465 O O . THR A 1 320 ? 26.403 59.095 67.259 1.00 13.24 637 THR A O 1
ATOM 2469 N N . SER A 1 321 ? 25.708 57.841 65.553 1.00 12.93 638 SER A N 1
ATOM 2470 C CA . SER A 1 321 ? 26.732 56.836 65.773 1.00 13.92 638 SER A CA 1
ATOM 2471 C C . SER A 1 321 ? 28.140 57.450 65.652 1.00 13.09 638 SER A C 1
ATOM 2472 O O . SER A 1 321 ? 29.009 57.221 66.494 1.00 13.54 638 SER A O 1
ATOM 2475 N N . ILE A 1 322 ? 28.368 58.236 64.615 1.00 12.46 639 ILE A N 1
ATOM 2476 C CA . ILE A 1 322 ? 29.708 58.765 64.413 1.00 12.07 639 ILE A CA 1
ATOM 2477 C C . ILE A 1 322 ? 30.032 59.858 65.400 1.00 11.92 639 ILE A C 1
ATOM 2478 O O . ILE A 1 322 ? 31.165 59.990 65.817 1.00 12.14 639 ILE A O 1
ATOM 2483 N N . ILE A 1 323 ? 29.035 60.638 65.789 1.00 11.43 640 ILE A N 1
ATOM 2484 C CA . ILE A 1 323 ? 29.245 61.709 66.766 1.00 12.02 640 ILE A CA 1
ATOM 2485 C C . ILE A 1 323 ? 29.595 61.113 68.113 1.00 12.78 640 ILE A C 1
ATOM 2486 O O . ILE A 1 323 ? 30.540 61.554 68.767 1.00 12.75 640 ILE A O 1
ATOM 2491 N N . ASN A 1 324 ? 28.876 60.078 68.509 1.00 12.82 641 ASN A N 1
ATOM 2492 C CA . ASN A 1 324 ? 29.129 59.469 69.804 1.00 13.76 641 ASN A CA 1
ATOM 2493 C C . ASN A 1 324 ? 30.479 58.788 69.814 1.00 13.28 641 ASN A C 1
ATOM 2494 O O . ASN A 1 324 ? 31.194 58.831 70.806 1.00 14.81 641 ASN A O 1
ATOM 2499 N N . PHE A 1 325 ? 30.846 58.167 68.701 1.00 12.73 642 PHE A N 1
ATOM 2500 C CA . PHE A 1 325 ? 32.154 57.527 68.589 1.00 12.24 642 PHE A CA 1
ATOM 2501 C C . PHE A 1 325 ? 33.245 58.578 68.610 1.00 12.62 642 PHE A C 1
ATOM 2502 O O . PHE A 1 325 ? 34.240 58.421 69.330 1.00 13.68 642 PHE A O 1
ATOM 2510 N N . ALA A 1 326 ? 33.067 59.659 67.860 1.00 12.53 643 ALA A N 1
ATOM 2511 C CA . ALA A 1 326 ? 34.026 60.754 67.894 1.00 13.60 643 ALA A CA 1
ATOM 2512 C C . ALA A 1 326 ? 34.198 61.304 69.303 1.00 15.34 643 ALA A C 1
ATOM 2513 O O . ALA A 1 326 ? 35.298 61.616 69.712 1.00 15.48 643 ALA A O 1
ATOM 2515 N N . GLN A 1 327 ? 33.104 61.418 70.042 1.00 16.39 644 GLN A N 1
ATOM 2516 C CA . GLN A 1 327 ? 33.159 61.928 71.412 1.00 18.03 644 GLN A CA 1
ATOM 2517 C C . GLN A 1 327 ? 34.024 60.994 72.257 1.00 18.97 644 GLN A C 1
ATOM 2518 O O . GLN A 1 327 ? 34.869 61.440 73.027 1.00 19.44 644 GLN A O 1
ATOM 2524 N N . LYS A 1 328 ? 33.789 59.697 72.112 1.00 19.59 645 LYS A N 1
ATOM 2525 C CA . LYS A 1 328 ? 34.505 58.657 72.848 1.00 20.86 645 LYS A CA 1
ATOM 2526 C C . LYS A 1 328 ? 36.022 58.801 72.651 1.00 21.02 645 LYS A C 1
ATOM 2527 O O . LYS A 1 328 ? 36.799 58.670 73.605 1.00 21.86 645 LYS A O 1
ATOM 2533 N N . VAL A 1 329 ? 36.452 59.080 71.421 1.00 20.40 646 VAL A N 1
ATOM 2534 C CA . VAL A 1 329 ? 37.885 59.143 71.100 1.00 20.74 646 VAL A CA 1
ATOM 2535 C C . VAL A 1 329 ? 38.477 60.553 71.170 1.00 20.96 646 VAL A C 1
ATOM 2536 O O . VAL A 1 329 ? 39.660 60.739 70.863 1.00 22.47 646 VAL A O 1
ATOM 2540 N N . GLY A 1 330 ? 37.679 61.543 71.556 1.00 21.02 647 GLY A N 1
ATOM 2541 C CA . GLY A 1 330 ? 38.160 62.911 71.744 1.00 21.35 647 GLY A CA 1
ATOM 2542 C C . GLY A 1 330 ? 38.188 63.788 70.496 1.00 21.83 647 GLY A C 1
ATOM 2543 O O . GLY A 1 330 ? 38.879 64.804 70.446 1.00 21.98 647 GLY A O 1
ATOM 2544 N N . TYR A 1 331 ? 37.429 63.400 69.478 1.00 21.91 648 TYR A N 1
ATOM 2545 C CA . TYR A 1 331 ? 37.364 64.132 68.210 1.00 22.74 648 TYR A CA 1
ATOM 2546 C C . TYR A 1 331 ? 36.164 65.065 68.079 1.00 24.74 648 TYR A C 1
ATOM 2547 O O . TYR A 1 331 ? 35.927 65.639 67.007 1.00 24.93 648 TYR A O 1
ATOM 2556 N N . LEU A 1 332 ? 35.416 65.198 69.171 1.00 27.18 649 LEU A N 1
ATOM 2557 C CA . LEU A 1 332 ? 34.271 66.106 69.261 1.00 29.11 649 LEU A CA 1
ATOM 2558 C C . LEU A 1 332 ? 34.551 67.214 70.279 1.00 30.40 649 LEU A C 1
ATOM 2559 O O . LEU A 1 332 ? 35.605 67.314 70.901 1.00 31.27 649 LEU A O 1
ATOM 2565 N N . GLY B 1 1 ? 44.763 76.387 -4.744 1.00 40.87 318 GLY B N 1
ATOM 2566 C CA . GLY B 1 1 ? 43.298 76.202 -4.954 1.00 40.71 318 GLY B CA 1
ATOM 2567 C C . GLY B 1 1 ? 42.474 76.371 -3.687 1.00 40.61 318 GLY B C 1
ATOM 2568 O O . GLY B 1 1 ? 41.329 76.808 -3.755 1.00 40.95 318 GLY B O 1
ATOM 2569 N N . LEU B 1 2 ? 43.052 76.017 -2.538 1.00 40.15 319 LEU B N 1
ATOM 2570 C CA . LEU B 1 2 ? 42.340 76.026 -1.252 1.00 39.58 319 LEU B CA 1
ATOM 2571 C C . LEU B 1 2 ? 42.600 77.269 -0.397 1.00 39.02 319 LEU B C 1
ATOM 2572 O O . LEU B 1 2 ? 43.735 77.747 -0.293 1.00 38.53 319 LEU B O 1
ATOM 2577 N N . VAL B 1 3 ? 41.527 77.778 0.214 1.00 38.29 320 VAL B N 1
ATOM 2578 C CA . VAL B 1 3 ? 41.624 78.877 1.180 1.00 37.81 320 VAL B CA 1
ATOM 2579 C C . VAL B 1 3 ? 42.434 78.348 2.364 1.00 37.25 320 VAL B C 1
ATOM 2580 O O . VAL B 1 3 ? 42.088 77.292 2.910 1.00 37.12 320 VAL B O 1
ATOM 2584 N N . PRO B 1 4 ? 43.502 79.050 2.762 1.00 36.61 321 PRO B N 1
ATOM 2585 C CA . PRO B 1 4 ? 44.370 78.547 3.836 1.00 36.24 321 PRO B CA 1
ATOM 2586 C C . PRO B 1 4 ? 43.657 78.466 5.176 1.00 35.86 321 PRO B C 1
ATOM 2587 O O . PRO B 1 4 ? 42.774 79.283 5.476 1.00 35.66 321 PRO B O 1
ATOM 2591 N N . ARG B 1 5 ? 44.040 77.472 5.970 1.00 35.39 322 ARG B N 1
ATOM 2592 C CA . ARG B 1 5 ? 43.447 77.292 7.288 1.00 35.13 322 ARG B CA 1
ATOM 2593 C C . ARG B 1 5 ? 43.779 78.522 8.134 1.00 34.15 322 ARG B C 1
ATOM 2594 O O . ARG B 1 5 ? 44.916 79.036 8.097 1.00 34.32 322 ARG B O 1
ATOM 2602 N N . GLY B 1 6 ? 42.774 79.000 8.868 1.00 32.76 323 GLY B N 1
ATOM 2603 C CA . GLY B 1 6 ? 42.918 80.153 9.743 1.00 31.36 323 GLY B CA 1
ATOM 2604 C C . GLY B 1 6 ? 43.395 81.377 8.986 1.00 29.99 323 GLY B C 1
ATOM 2605 O O . GLY B 1 6 ? 44.356 82.024 9.402 1.00 29.76 323 GLY B O 1
ATOM 2606 N N . SER B 1 7 ? 42.703 81.693 7.890 1.00 28.60 324 SER B N 1
ATOM 2607 C CA . SER B 1 7 ? 43.129 82.724 6.926 1.00 27.71 324 SER B CA 1
ATOM 2608 C C . SER B 1 7 ? 43.060 84.165 7.440 1.00 26.63 324 SER B C 1
ATOM 2609 O O . SER B 1 7 ? 43.614 85.072 6.816 1.00 26.11 324 SER B O 1
ATOM 2612 N N . HIS B 1 8 ? 42.374 84.389 8.559 1.00 25.53 325 HIS B N 1
ATOM 2613 C CA . HIS B 1 8 ? 42.241 85.739 9.118 1.00 24.86 325 HIS B CA 1
ATOM 2614 C C . HIS B 1 8 ? 43.134 85.935 10.333 1.00 23.38 325 HIS B C 1
ATOM 2615 O O . HIS B 1 8 ? 43.151 87.016 10.929 1.00 23.53 325 HIS B O 1
ATOM 2622 N N . MET B 1 9 ? 43.855 84.888 10.716 1.00 21.95 326 MET B N 1
ATOM 2623 C CA . MET B 1 9 ? 44.724 84.960 11.884 1.00 21.04 326 MET B CA 1
ATOM 2624 C C . MET B 1 9 ? 45.997 85.696 11.534 1.00 19.84 326 MET B C 1
ATOM 2625 O O . MET B 1 9 ? 46.465 85.635 10.395 1.00 20.11 326 MET B O 1
ATOM 2630 N N . THR B 1 10 ? 46.563 86.362 12.525 1.00 18.18 327 THR B N 1
ATOM 2631 C CA . THR B 1 10 ? 47.877 86.981 12.377 1.00 17.76 327 THR B CA 1
ATOM 2632 C C . THR B 1 10 ? 48.703 86.468 13.521 1.00 17.02 327 THR B C 1
ATOM 2633 O O . THR B 1 10 ? 48.455 86.821 14.674 1.00 16.32 327 THR B O 1
ATOM 2637 N N . GLY B 1 11 ? 49.700 85.648 13.212 1.00 16.63 328 GLY B N 1
ATOM 2638 C CA . GLY B 1 11 ? 50.370 84.887 14.244 1.00 16.58 328 GLY B CA 1
ATOM 2639 C C . GLY B 1 11 ? 49.345 84.101 15.041 1.00 16.27 328 GLY B C 1
ATOM 2640 O O . GLY B 1 11 ? 48.527 83.370 14.490 1.00 16.33 328 GLY B O 1
ATOM 2641 N N . ARG B 1 12 ? 49.361 84.293 16.352 1.00 15.62 329 ARG B N 1
ATOM 2642 C CA . ARG B 1 12 ? 48.415 83.629 17.241 1.00 15.60 329 ARG B CA 1
ATOM 2643 C C . ARG B 1 12 ? 47.270 84.550 17.640 1.00 16.23 329 ARG B C 1
ATOM 2644 O O . ARG B 1 12 ? 46.563 84.271 18.596 1.00 17.63 329 ARG B O 1
ATOM 2652 N N . MET B 1 13 ? 47.044 85.618 16.891 1.00 15.57 330 MET B N 1
ATOM 2653 C CA . MET B 1 13 ? 45.938 86.519 17.183 1.00 15.94 330 MET B CA 1
ATOM 2654 C C . MET B 1 13 ? 44.834 86.310 16.181 1.00 16.19 330 MET B C 1
ATOM 2655 O O . MET B 1 13 ? 45.030 86.400 14.982 1.00 16.80 330 MET B O 1
ATOM 2660 N N . LEU B 1 14 ? 43.632 86.070 16.682 1.00 15.70 331 LEU B N 1
ATOM 2661 C CA . LEU B 1 14 ? 42.464 85.995 15.822 1.00 15.29 331 LEU B CA 1
ATOM 2662 C C . LEU B 1 14 ? 42.039 87.393 15.459 1.00 15.71 331 LEU B C 1
ATOM 2663 O O . LEU B 1 14 ? 42.261 88.364 16.199 1.00 16.42 331 LEU B O 1
ATOM 2668 N N . THR B 1 15 ? 41.375 87.502 14.323 1.00 16.51 332 THR B N 1
ATOM 2669 C CA . THR B 1 15 ? 40.765 88.763 13.990 1.00 16.60 332 THR B CA 1
ATOM 2670 C C . THR B 1 15 ? 39.753 89.218 15.065 1.00 16.76 332 THR B C 1
ATOM 2671 O O . THR B 1 15 ? 39.058 88.391 15.667 1.00 16.24 332 THR B O 1
ATOM 2675 N N . LEU B 1 16 ? 39.666 90.513 15.310 1.00 17.09 333 LEU B N 1
ATOM 2676 C CA . LEU B 1 16 ? 38.624 91.077 16.171 1.00 17.45 333 LEU B CA 1
ATOM 2677 C C . LEU B 1 16 ? 37.374 91.377 15.388 1.00 18.27 333 LEU B C 1
ATOM 2678 O O . LEU B 1 16 ? 36.335 91.682 15.971 1.00 17.79 333 LEU B O 1
ATOM 2683 N N . ASP B 1 17 ? 37.475 91.305 14.065 1.00 19.00 334 ASP B N 1
ATOM 2684 C CA . ASP B 1 17 ? 36.325 91.553 13.211 1.00 20.01 334 ASP B CA 1
ATOM 2685 C C . ASP B 1 17 ? 35.287 90.447 13.387 1.00 18.54 334 ASP B C 1
ATOM 2686 O O . ASP B 1 17 ? 35.512 89.304 12.996 1.00 19.65 334 ASP B O 1
ATOM 2691 N N . GLY B 1 18 ? 34.161 90.824 13.983 1.00 17.48 335 GLY B N 1
ATOM 2692 C CA . GLY B 1 18 ? 33.074 89.906 14.296 1.00 16.94 335 GLY B CA 1
ATOM 2693 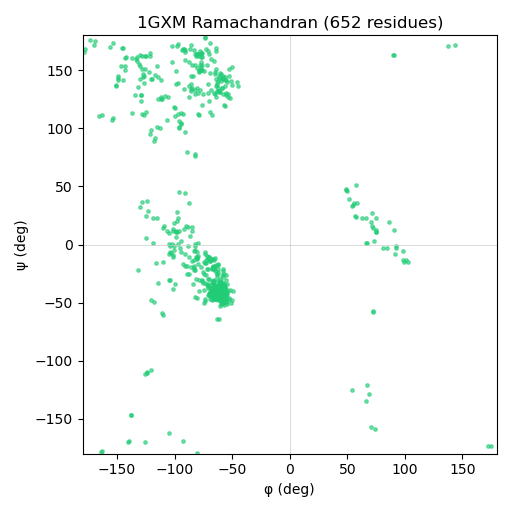C C . GLY B 1 18 ? 33.060 89.412 15.730 1.00 15.85 335 GLY B C 1
ATOM 2694 O O . GLY B 1 18 ? 32.169 88.698 16.135 1.00 16.62 335 GLY B O 1
ATOM 2695 N N . ASN B 1 19 ? 34.075 89.766 16.500 1.00 13.84 336 ASN B N 1
ATOM 2696 C CA . ASN B 1 19 ? 34.147 89.257 17.855 1.00 12.71 336 ASN B CA 1
ATOM 2697 C C . ASN B 1 19 ? 33.061 89.898 18.707 1.00 12.60 336 ASN B C 1
ATOM 2698 O O . ASN B 1 19 ? 32.986 91.113 18.760 1.00 12.39 336 ASN B O 1
ATOM 2703 N N . PRO B 1 20 ? 32.193 89.114 19.343 1.00 12.12 337 PRO B N 1
ATOM 2704 C CA . PRO B 1 20 ? 31.093 89.723 20.095 1.00 12.13 337 PRO B CA 1
ATOM 2705 C C . PRO B 1 20 ? 31.493 90.691 21.211 1.00 11.81 337 PRO B C 1
ATOM 2706 O O . PRO B 1 20 ? 30.829 91.686 21.456 1.00 12.30 337 PRO B O 1
ATOM 2710 N N . ALA B 1 21 ? 32.594 90.417 21.881 1.00 11.35 338 ALA B N 1
ATOM 2711 C CA . ALA B 1 21 ? 33.049 91.292 22.943 1.00 11.41 338 ALA B CA 1
ATOM 2712 C C . ALA B 1 21 ? 33.575 92.594 22.365 1.00 11.17 338 ALA B C 1
ATOM 2713 O O . ALA B 1 21 ? 33.294 93.665 22.897 1.00 10.88 338 ALA B O 1
ATOM 2715 N N . ALA B 1 22 ? 34.352 92.512 21.291 1.00 11.22 339 ALA B N 1
ATOM 2716 C CA . ALA B 1 22 ? 34.812 93.705 20.586 1.00 11.88 339 ALA B CA 1
ATOM 2717 C C . ALA B 1 22 ? 33.623 94.505 20.078 1.00 11.86 339 ALA B C 1
ATOM 2718 O O . ALA B 1 22 ? 33.619 95.737 20.157 1.00 11.46 339 ALA B O 1
ATOM 2720 N N . ASN B 1 23 ? 32.627 93.816 19.536 1.00 11.67 340 ASN B N 1
ATOM 2721 C CA . ASN B 1 23 ? 31.445 94.504 19.020 1.00 11.97 340 ASN B CA 1
ATOM 2722 C C . ASN B 1 23 ? 30.721 95.239 20.142 1.00 11.84 340 ASN B C 1
ATOM 2723 O O . ASN B 1 23 ? 30.303 96.378 19.955 1.00 11.99 340 ASN B O 1
ATOM 2728 N N . TRP B 1 24 ? 30.596 94.603 21.311 1.00 11.06 341 TRP B N 1
ATOM 2729 C CA . TRP B 1 24 ? 29.977 95.243 22.461 1.00 10.40 341 TRP B CA 1
ATOM 2730 C C . TRP B 1 24 ? 30.746 96.510 22.806 1.00 9.91 341 TRP B C 1
ATOM 2731 O O . TRP B 1 24 ? 30.169 97.584 23.008 1.00 10.45 341 TRP B O 1
ATOM 2742 N N . LEU B 1 25 ? 32.060 96.395 22.869 1.00 9.61 342 LEU B N 1
ATOM 2743 C CA . LEU B 1 25 ? 32.889 97.519 23.283 1.00 9.48 342 LEU B CA 1
ATOM 2744 C C . LEU B 1 25 ? 32.789 98.674 22.288 1.00 10.31 342 LEU B C 1
ATOM 2745 O O . LEU B 1 25 ? 32.611 99.820 22.666 1.00 10.29 342 LEU B O 1
ATOM 2750 N N . ASN B 1 26 ? 32.896 98.375 21.010 1.00 10.98 343 ASN B N 1
ATOM 2751 C CA . ASN B 1 26 ? 32.852 99.424 20.026 1.00 12.17 343 ASN B CA 1
ATOM 2752 C C . ASN B 1 26 ? 31.482 100.093 20.004 1.00 11.87 343 ASN B C 1
ATOM 2753 O O . ASN B 1 26 ? 31.383 101.298 19.855 1.00 12.74 343 ASN B O 1
ATOM 2758 N N . ASN B 1 27 ? 30.433 99.333 20.225 1.00 12.58 344 ASN B N 1
ATOM 2759 C CA . ASN B 1 27 ? 29.103 99.918 20.342 1.00 13.55 344 ASN B CA 1
ATOM 2760 C C . ASN B 1 27 ? 28.960 100.830 21.566 1.00 12.99 344 ASN B C 1
ATOM 2761 O O . ASN B 1 27 ? 28.334 101.894 21.511 1.00 13.66 344 ASN B O 1
ATOM 2769 N N . ALA B 1 28 ? 29.562 100.422 22.672 1.00 11.42 345 ALA B N 1
ATOM 2770 C CA . ALA B 1 28 ? 29.481 101.174 23.915 1.00 11.26 345 ALA B CA 1
ATOM 2771 C C . ALA B 1 28 ? 30.122 102.548 23.775 1.00 11.18 345 ALA B C 1
ATOM 2772 O O . ALA B 1 28 ? 29.747 103.496 24.450 1.00 11.88 345 ALA B O 1
ATOM 2774 N N . ARG B 1 29 ? 31.095 102.662 22.880 1.00 11.51 346 ARG B N 1
ATOM 2775 C CA . ARG B 1 29 ? 31.770 103.945 22.646 1.00 11.39 346 ARG B CA 1
ATOM 2776 C C . ARG B 1 29 ? 30.782 105.043 22.321 1.00 12.11 346 ARG B C 1
ATOM 2777 O O . ARG B 1 29 ? 31.010 106.191 22.689 1.00 12.90 346 ARG B O 1
ATOM 2785 N N . THR B 1 30 ? 29.703 104.689 21.638 1.00 13.13 347 THR B N 1
ATOM 2786 C CA . THR B 1 30 ? 28.708 105.686 21.234 1.00 14.66 347 THR B CA 1
ATOM 2787 C C . THR B 1 30 ? 27.308 105.282 21.655 1.00 15.10 347 THR B C 1
ATOM 2788 O O . THR B 1 30 ? 26.321 105.573 20.965 1.00 16.42 347 THR B O 1
ATOM 2792 N N . LYS B 1 31 ? 27.232 104.656 22.828 1.00 15.30 348 LYS B N 1
ATOM 2793 C CA . LYS B 1 31 ? 25.977 104.115 23.356 1.00 16.31 348 LYS B CA 1
ATOM 2794 C C . LYS B 1 31 ? 24.933 105.220 23.483 1.00 15.64 348 LYS B C 1
ATOM 2795 O O . LYS B 1 31 ? 23.764 105.021 23.174 1.00 17.51 348 LYS B O 1
ATOM 2801 N N . TRP B 1 32 ? 25.376 106.377 23.946 1.00 14.12 349 TRP B N 1
ATOM 2802 C CA . TRP B 1 32 ? 24.529 107.561 24.073 1.00 12.95 349 TRP B CA 1
ATOM 2803 C C . TRP B 1 32 ? 25.084 108.701 23.263 1.00 13.33 349 TRP B C 1
ATOM 2804 O O . TRP B 1 32 ? 26.233 108.679 22.852 1.00 13.63 349 TRP B O 1
ATOM 2815 N N . SER B 1 33 ? 24.251 109.716 23.047 1.00 13.22 350 SER B N 1
ATOM 2816 C CA . SER B 1 33 ? 24.717 110.994 22.550 1.00 12.75 350 SER B CA 1
ATOM 2817 C C . SER B 1 33 ? 25.875 111.447 23.423 1.00 12.38 350 SER B C 1
ATOM 2818 O O . SER B 1 33 ? 25.830 111.315 24.644 1.00 12.04 350 SER B O 1
ATOM 2821 N N . ALA B 1 34 ? 26.894 112.031 22.806 1.00 12.08 351 ALA B N 1
ATOM 2822 C CA . ALA B 1 34 ? 28.005 112.586 23.555 1.00 12.71 351 ALA B CA 1
ATOM 2823 C C . ALA B 1 34 ? 27.527 113.630 24.566 1.00 12.85 351 ALA B C 1
ATOM 2824 O O . ALA B 1 34 ? 28.152 113.855 25.595 1.00 13.31 351 ALA B O 1
ATOM 2826 N N . SER B 1 35 ? 26.391 114.241 24.292 1.00 13.11 352 SER B N 1
ATOM 2827 C CA . SER B 1 35 ? 25.833 115.227 25.210 1.00 13.42 352 SER B CA 1
ATOM 2828 C C . SER B 1 35 ? 25.357 114.622 26.529 1.00 13.43 352 SER B C 1
ATOM 2829 O O . SER B 1 35 ? 25.106 115.343 27.481 1.00 15.11 352 SER B O 1
ATOM 2832 N N . ARG B 1 36 ? 25.254 113.304 26.599 1.00 12.42 353 ARG B N 1
ATOM 2833 C CA . ARG B 1 36 ? 24.926 112.633 27.871 1.00 11.27 353 ARG B CA 1
ATOM 2834 C C . ARG B 1 36 ? 26.131 112.446 28.769 1.00 10.34 353 ARG B C 1
ATOM 2835 O O . ARG B 1 36 ? 26.020 111.899 29.857 1.00 10.46 353 ARG B O 1
ATOM 2843 N N . ALA B 1 37 ? 27.291 112.899 28.339 1.00 9.61 354 ALA B N 1
ATOM 2844 C CA . ALA B 1 37 ? 28.518 112.629 29.093 1.00 9.40 354 ALA B CA 1
ATOM 2845 C C . ALA B 1 37 ? 28.463 113.156 30.522 1.00 9.43 354 ALA B C 1
ATOM 2846 O O . ALA B 1 37 ? 28.891 112.489 31.449 1.00 9.84 354 ALA B O 1
ATOM 2848 N N . ASP B 1 38 ? 27.956 114.361 30.714 1.00 9.97 355 ASP B N 1
ATOM 2849 C CA . ASP B 1 38 ? 27.906 114.909 32.065 1.00 10.29 355 ASP B CA 1
ATOM 2850 C C . ASP B 1 38 ? 26.957 114.132 32.966 1.00 9.83 355 ASP B C 1
ATOM 2851 O O . ASP B 1 38 ? 27.253 113.938 34.116 1.00 9.98 355 ASP B O 1
ATOM 2856 N N . VAL B 1 39 ? 25.808 113.709 32.461 1.00 9.77 356 VAL B N 1
ATOM 2857 C CA . VAL B 1 39 ? 24.892 112.928 33.281 1.00 10.75 356 VAL B CA 1
ATOM 2858 C C . VAL B 1 39 ? 25.531 111.586 33.618 1.00 10.26 356 VAL B C 1
ATOM 2859 O O . VAL B 1 39 ? 25.455 111.128 34.725 1.00 10.26 356 VAL B O 1
ATOM 2863 N N . VAL B 1 40 ? 26.195 110.964 32.665 1.00 9.55 357 VAL B N 1
ATOM 2864 C CA . VAL B 1 40 ? 26.901 109.723 32.931 1.00 9.38 357 VAL B CA 1
ATOM 2865 C C . VAL B 1 40 ? 27.929 109.942 34.043 1.00 9.29 357 VAL B C 1
ATOM 2866 O O . VAL B 1 40 ? 27.996 109.223 35.024 1.00 9.13 357 VAL B O 1
ATOM 2870 N N . LEU B 1 41 ? 28.729 110.979 33.881 1.00 8.93 358 LEU B N 1
ATOM 2871 C CA . LEU B 1 41 ? 29.766 111.300 34.845 1.00 9.81 358 LEU B CA 1
ATOM 2872 C C . LEU B 1 41 ? 29.180 111.550 36.223 1.00 9.99 358 LEU B C 1
ATOM 2873 O O . LEU B 1 41 ? 29.750 111.167 37.227 1.00 10.12 358 LEU B O 1
ATOM 2878 N N . SER B 1 42 ? 27.996 112.126 36.259 1.00 9.72 359 SER B N 1
ATOM 2879 C CA . SER B 1 42 ? 27.370 112.521 37.534 1.00 9.64 359 SER B CA 1
ATOM 2880 C C . SER B 1 42 ? 27.041 111.359 38.448 1.00 9.73 359 SER B C 1
ATOM 2881 O O . SER B 1 42 ? 26.838 111.553 39.635 1.00 10.78 359 SER B O 1
ATOM 2884 N N . TYR B 1 43 ? 26.992 110.153 37.911 1.00 9.34 360 TYR B N 1
ATOM 2885 C CA . TYR B 1 43 ? 26.701 108.977 38.723 1.00 8.95 360 TYR B CA 1
ATOM 2886 C C . TYR B 1 43 ? 27.917 108.159 39.122 1.00 8.33 360 TYR B C 1
ATOM 2887 O O . TYR B 1 43 ? 27.783 107.220 39.891 1.00 9.16 360 TYR B O 1
ATOM 2896 N N . GLN B 1 44 ? 29.103 108.512 38.631 1.00 8.75 361 GLN B N 1
ATOM 2897 C CA . GLN B 1 44 ? 30.299 107.787 39.033 1.00 9.31 361 GLN B CA 1
ATOM 2898 C C . GLN B 1 44 ? 30.485 107.912 40.538 1.00 9.10 361 GLN B C 1
ATOM 2899 O O . GLN B 1 44 ? 30.391 108.996 41.095 1.00 9.61 361 GLN B O 1
ATOM 2905 N N . GLN B 1 45 ? 30.721 106.798 41.207 1.00 8.94 362 GLN B N 1
ATOM 2906 C CA . GLN B 1 45 ? 30.982 106.790 42.628 1.00 8.88 362 GLN B CA 1
ATOM 2907 C C . GLN B 1 45 ? 32.409 107.211 42.916 1.00 10.24 362 GLN B C 1
ATOM 2908 O O . GLN B 1 45 ? 33.253 107.254 42.038 1.00 10.95 362 GLN B O 1
ATOM 2914 N N . ASN B 1 46 ? 32.676 107.513 44.180 1.00 11.05 363 ASN B N 1
ATOM 2915 C CA . ASN B 1 46 ? 34.024 107.906 44.563 1.00 11.65 363 ASN B CA 1
ATOM 2916 C C . ASN B 1 46 ? 35.079 106.876 44.224 1.00 11.68 363 ASN B C 1
ATOM 2917 O O . ASN B 1 46 ? 36.211 107.225 43.927 1.00 12.27 363 ASN B O 1
ATOM 2922 N N . ASN B 1 47 ? 34.710 105.612 44.306 1.00 11.29 364 ASN B N 1
ATOM 2923 C CA . ASN B 1 47 ? 35.645 104.526 44.008 1.00 10.94 364 ASN B CA 1
ATOM 2924 C C . ASN B 1 47 ? 35.945 104.344 42.534 1.00 11.00 364 ASN B C 1
ATOM 2925 O O . ASN B 1 47 ? 36.817 103.566 42.192 1.00 11.87 364 ASN B O 1
ATOM 2930 N N . GLY B 1 48 ? 35.254 105.080 41.672 1.00 10.17 365 GLY B N 1
ATOM 2931 C CA . GLY B 1 48 ? 35.475 105.013 40.244 1.00 9.50 365 GLY B CA 1
ATOM 2932 C C . GLY B 1 48 ? 34.481 104.151 39.479 1.00 9.49 365 GLY B C 1
ATOM 2933 O O . GLY B 1 48 ? 34.413 104.223 38.259 1.00 9.51 365 GLY B O 1
ATOM 2934 N N . GLY B 1 49 ? 33.730 103.327 40.189 1.00 8.97 366 GLY B N 1
ATOM 2935 C CA . GLY B 1 49 ? 32.704 102.539 39.557 1.00 9.04 366 GLY B CA 1
ATOM 2936 C C . GLY B 1 49 ? 31.373 103.246 39.535 1.00 8.85 366 GLY B C 1
ATOM 2937 O O . GLY B 1 49 ? 31.181 104.284 40.193 1.00 9.33 366 GLY B O 1
ATOM 2938 N N . TRP B 1 50 ? 30.456 102.706 38.753 1.00 8.96 367 TRP B N 1
ATOM 2939 C CA . TRP B 1 50 ? 29.076 103.185 38.702 1.00 9.26 367 TRP B CA 1
ATOM 2940 C C . TRP B 1 50 ? 28.213 102.282 39.563 1.00 10.15 367 TRP B C 1
ATOM 2941 O O . TRP B 1 50 ? 28.518 101.114 39.764 1.00 10.28 367 TRP B O 1
ATOM 2952 N N . PRO B 1 51 ? 27.161 102.822 40.158 1.00 10.83 368 PRO B N 1
ATOM 2953 C CA . PRO B 1 51 ? 26.472 102.112 41.241 1.00 11.90 368 PRO B CA 1
ATOM 2954 C C . PRO B 1 51 ? 25.426 101.128 40.817 1.00 12.83 368 PRO B C 1
ATOM 2955 O O . PRO B 1 51 ? 25.033 100.267 41.620 1.00 13.93 368 PRO B O 1
ATOM 2959 N N . LYS B 1 52 ? 24.953 101.267 39.588 1.00 13.18 369 LYS B N 1
ATOM 2960 C CA . LYS B 1 52 ? 23.900 100.405 39.061 1.00 14.03 369 LYS B CA 1
ATOM 2961 C C . LYS B 1 52 ? 23.780 100.684 37.575 1.00 13.98 369 LYS B C 1
ATOM 2962 O O . LYS B 1 52 ? 24.363 101.650 37.092 1.00 13.44 369 LYS B O 1
ATOM 2968 N N . ASN B 1 53 ? 22.993 99.878 36.873 1.00 15.23 370 ASN B N 1
ATOM 2969 C CA . ASN B 1 53 ? 22.625 100.154 35.485 1.00 16.41 370 ASN B CA 1
ATOM 2970 C C . ASN B 1 53 ? 21.673 101.330 35.460 1.00 16.38 370 ASN B C 1
ATOM 2971 O O . ASN B 1 53 ? 20.685 101.350 36.200 1.00 16.52 370 ASN B O 1
ATOM 2976 N N . LEU B 1 54 ? 21.977 102.304 34.605 1.00 16.55 371 LEU B N 1
ATOM 2977 C CA . LEU B 1 54 ? 21.224 103.553 34.510 1.00 17.29 371 LEU B CA 1
ATOM 2978 C C . LEU B 1 54 ? 20.899 103.861 33.055 1.00 16.82 371 LEU B C 1
ATOM 2979 O O . LEU B 1 54 ? 21.756 103.740 32.170 1.00 16.02 371 LEU B O 1
ATOM 2984 N N . ASP B 1 55 ? 19.668 104.265 32.807 1.00 16.42 372 ASP B N 1
ATOM 2985 C CA . ASP B 1 55 ? 19.267 104.700 31.475 1.00 16.44 372 ASP B CA 1
ATOM 2986 C C . ASP B 1 55 ? 19.506 106.197 31.402 1.00 15.72 372 ASP B C 1
ATOM 2987 O O . ASP B 1 55 ? 18.676 107.004 31.819 1.00 15.43 372 ASP B O 1
ATOM 2992 N N . TYR B 1 56 ? 20.647 106.567 30.851 1.00 15.17 373 TYR B N 1
ATOM 2993 C CA . TYR B 1 56 ? 21.050 107.964 30.851 1.00 14.45 373 TYR B CA 1
ATOM 2994 C C . TYR B 1 56 ? 20.216 108.855 29.944 1.00 14.98 373 TYR B C 1
ATOM 2995 O O . TYR B 1 56 ? 20.307 110.064 30.038 1.00 15.37 373 TYR B O 1
ATOM 3004 N N . ASN B 1 57 ? 19.380 108.260 29.105 1.00 14.99 374 ASN B N 1
ATOM 3005 C CA . ASN B 1 57 ? 18.432 109.038 28.303 1.00 16.15 374 ASN B CA 1
ATOM 3006 C C . ASN B 1 57 ? 17.206 109.468 29.061 1.00 16.95 374 ASN B C 1
ATOM 3007 O O . ASN B 1 57 ? 16.390 110.250 28.547 1.00 18.58 374 ASN B O 1
ATOM 3012 N N . SER B 1 58 ? 17.022 108.946 30.266 1.00 17.26 375 SER B N 1
ATOM 3013 C CA . SER B 1 58 ? 15.832 109.298 31.032 1.00 18.20 375 SER B CA 1
ATOM 3014 C C . SER B 1 58 ? 16.066 109.695 32.482 1.00 17.22 375 SER B C 1
ATOM 3015 O O . SER B 1 58 ? 15.235 110.394 33.051 1.00 18.28 375 SER B O 1
ATOM 3019 N N . VAL B 1 59 ? 17.187 109.297 33.080 1.00 15.36 376 VAL B N 1
ATOM 3020 C CA . VAL B 1 59 ? 17.412 109.581 34.488 1.00 15.44 376 VAL B CA 1
ATOM 3021 C C . VAL B 1 59 ? 17.709 111.051 34.754 1.00 14.87 376 VAL B C 1
ATOM 3022 O O . VAL B 1 59 ? 18.227 111.778 33.911 1.00 15.08 376 VAL B O 1
ATOM 3026 N N . GLY B 1 60 ? 17.406 111.478 35.965 1.00 15.51 377 GLY B N 1
ATOM 3027 C CA . GLY B 1 60 ? 17.784 112.791 36.422 1.00 15.48 377 GLY B CA 1
ATOM 3028 C C . GLY B 1 60 ? 19.264 112.843 36.703 1.00 16.35 377 GLY B C 1
ATOM 3029 O O . GLY B 1 60 ? 19.963 111.857 36.585 1.00 16.23 377 GLY B O 1
ATOM 3030 N N . ASN B 1 61 ? 19.746 114.005 37.104 1.00 17.38 378 ASN B N 1
ATOM 3031 C CA . ASN B 1 61 ? 21.161 114.126 37.383 1.00 18.00 378 ASN B CA 1
ATOM 3032 C C . ASN B 1 61 ? 21.546 113.363 38.613 1.00 16.50 378 ASN B C 1
ATOM 3033 O O . ASN B 1 61 ? 20.782 113.253 39.564 1.00 16.91 378 ASN B O 1
ATOM 3041 N N . GLY B 1 62 ? 22.766 112.865 38.586 1.00 15.15 379 GLY B N 1
ATOM 3042 C CA . GLY B 1 62 ? 23.322 112.151 39.696 1.00 14.45 379 GLY B CA 1
ATOM 3043 C C . GLY B 1 62 ? 24.073 113.068 40.623 1.00 13.77 379 GLY B C 1
ATOM 3044 O O . GLY B 1 62 ? 24.365 114.220 40.319 1.00 14.94 379 GLY B O 1
ATOM 3045 N N . GLY B 1 63 ? 24.400 112.524 41.776 1.00 13.51 380 GLY B N 1
ATOM 3046 C CA . GLY B 1 63 ? 25.192 113.211 42.762 1.00 12.89 380 GLY B CA 1
ATOM 3047 C C . GLY B 1 63 ? 26.363 112.403 43.276 1.00 12.99 380 GLY B C 1
ATOM 3048 O O . GLY B 1 63 ? 26.786 112.541 44.400 1.00 13.08 380 GLY B O 1
ATOM 3049 N N . GLY B 1 64 ? 26.919 111.565 42.417 1.00 12.41 381 GLY B N 1
ATOM 3050 C CA . GLY B 1 64 ? 28.046 110.738 42.779 1.00 12.21 381 GLY B CA 1
ATOM 3051 C C . GLY B 1 64 ? 27.603 109.746 43.827 1.00 11.35 381 GLY B C 1
ATOM 3052 O O . GLY B 1 64 ? 26.561 109.111 43.714 1.00 11.83 381 GLY B O 1
ATOM 3053 N N . GLY B 1 65 ? 28.421 109.602 44.850 1.00 11.45 382 GLY B N 1
ATOM 3054 C CA . GLY B 1 65 ? 28.122 108.701 45.919 1.00 12.20 382 GLY B CA 1
ATOM 3055 C C . GLY B 1 65 ? 29.327 107.911 46.363 1.00 12.01 382 GLY B C 1
ATOM 3056 O O . GLY B 1 65 ? 30.399 107.915 45.739 1.00 12.08 382 GLY B O 1
ATOM 3057 N N . ASN B 1 66 ? 29.126 107.218 47.465 1.00 12.77 383 ASN B N 1
ATOM 3058 C CA . ASN B 1 66 ? 30.167 106.443 48.099 1.00 14.27 383 ASN B CA 1
ATOM 3059 C C . ASN B 1 66 ? 29.803 104.971 48.154 1.00 14.82 383 ASN B C 1
ATOM 3060 O O . ASN B 1 66 ? 30.286 104.235 49.020 1.00 16.12 383 ASN B O 1
ATOM 3068 N N . GLU B 1 67 ? 28.912 104.540 47.279 1.00 14.69 384 GLU B N 1
ATOM 3069 C CA . GLU B 1 67 ? 28.476 103.161 47.293 1.00 14.96 384 GLU B CA 1
ATOM 3070 C C . GLU B 1 67 ? 29.459 102.295 46.530 1.00 13.82 384 GLU B C 1
ATOM 3071 O O . GLU B 1 67 ? 30.340 102.783 45.844 1.00 13.16 384 GLU B O 1
ATOM 3077 N N . SER B 1 68 ? 29.315 100.991 46.687 1.00 12.76 385 SER B N 1
ATOM 3078 C CA . SER B 1 68 ? 30.081 100.087 45.846 1.00 11.97 385 SER B CA 1
ATOM 3079 C C . SER B 1 68 ? 29.791 100.323 44.388 1.00 11.43 385 SER B C 1
ATOM 3080 O O . SER B 1 68 ? 28.659 100.646 44.001 1.00 11.80 385 SER B O 1
ATOM 3083 N N . GLY B 1 69 ? 30.837 100.188 43.591 1.00 10.33 386 GLY B N 1
ATOM 3084 C CA . GLY B 1 69 ? 30.700 100.144 42.169 1.00 10.13 386 GLY B CA 1
ATOM 3085 C C . GLY B 1 69 ? 30.270 98.757 41.777 1.00 9.52 386 GLY B C 1
ATOM 3086 O O . GLY B 1 69 ? 30.397 97.797 42.528 1.00 9.95 386 GLY B O 1
ATOM 3087 N N . THR B 1 70 ? 29.789 98.640 40.557 1.00 9.80 387 THR B N 1
ATOM 3088 C CA . THR B 1 70 ? 29.325 97.346 40.074 1.00 9.70 387 THR B CA 1
ATOM 3089 C C . THR B 1 70 ? 29.576 97.179 38.597 1.00 9.65 387 THR B C 1
ATOM 3090 O O . THR B 1 70 ? 29.618 98.150 37.855 1.00 9.92 387 THR B O 1
ATOM 3094 N N . ILE B 1 71 ? 29.704 95.920 38.194 1.00 9.66 388 ILE B N 1
ATOM 3095 C CA . ILE B 1 71 ? 29.692 95.540 36.789 1.00 9.61 388 ILE B CA 1
ATOM 3096 C C . ILE B 1 71 ? 28.403 94.797 36.444 1.00 9.92 388 ILE B C 1
ATOM 3097 O O . ILE B 1 71 ? 28.302 94.148 35.414 1.00 11.91 388 ILE B O 1
ATOM 3102 N N . ASP B 1 72 ? 27.407 94.909 37.315 1.00 9.99 389 ASP B N 1
ATOM 3103 C CA . ASP B 1 72 ? 26.070 94.380 37.036 1.00 11.22 389 ASP B CA 1
ATOM 3104 C C . ASP B 1 72 ? 25.459 95.114 35.842 1.00 11.31 389 ASP B C 1
ATOM 3105 O O . ASP B 1 72 ? 25.529 96.326 35.763 1.00 11.19 389 ASP B O 1
ATOM 3110 N N . ASN B 1 73 ? 24.847 94.360 34.942 1.00 11.83 390 ASN B N 1
ATOM 3111 C CA . ASN B 1 73 ? 24.003 94.883 33.875 1.00 13.33 390 ASN B CA 1
ATOM 3112 C C . ASN B 1 73 ? 24.678 96.012 33.101 1.00 12.97 390 ASN B C 1
ATOM 3113 O O . ASN B 1 73 ? 24.088 97.046 32.833 1.00 13.52 390 ASN B O 1
ATOM 3118 N N . GLY B 1 74 ? 25.927 95.793 32.750 1.00 12.16 391 GLY B N 1
ATOM 3119 C CA . GLY B 1 74 ? 26.658 96.734 31.926 1.00 12.19 391 GLY B CA 1
ATOM 3120 C C . GLY B 1 74 ? 27.242 97.926 32.648 1.00 11.27 391 GLY B C 1
ATOM 3121 O O . GLY B 1 74 ? 27.912 98.750 32.030 1.00 11.96 391 GLY B O 1
ATOM 3122 N N . ALA B 1 75 ? 26.984 98.045 33.945 1.00 10.61 392 ALA B N 1
ATOM 3123 C CA . ALA B 1 75 ? 27.478 99.190 34.691 1.00 10.23 392 ALA B CA 1
ATOM 3124 C C . ALA B 1 75 ? 28.996 99.208 34.748 1.00 9.68 392 ALA B C 1
ATOM 3125 O O . ALA B 1 75 ? 29.648 98.169 34.708 1.00 9.45 392 ALA B O 1
ATOM 3127 N N . THR B 1 76 ? 29.521 100.427 34.798 1.00 9.10 393 THR B N 1
ATOM 3128 C CA . THR B 1 76 ? 30.947 100.767 34.858 1.00 8.80 393 THR B CA 1
ATOM 3129 C C . THR B 1 76 ? 31.631 100.523 33.553 1.00 8.99 393 THR B C 1
ATOM 3130 O O . THR B 1 76 ? 32.233 101.419 32.987 1.00 8.60 393 THR B O 1
ATOM 3134 N N . ILE B 1 77 ? 31.582 99.292 33.079 1.00 8.88 394 ILE B N 1
ATOM 3135 C CA . ILE B 1 77 ? 32.235 98.954 31.826 1.00 9.97 394 ILE B CA 1
ATOM 3136 C C . ILE B 1 77 ? 31.682 99.750 30.658 1.00 9.33 394 ILE B C 1
ATOM 3137 O O . ILE B 1 77 ? 32.427 100.187 29.809 1.00 10.13 394 ILE B O 1
ATOM 3142 N N . THR B 1 78 ? 30.383 99.981 30.617 1.00 8.76 395 THR B N 1
ATOM 3143 C CA . THR B 1 78 ? 29.796 100.724 29.512 1.00 8.62 395 THR B CA 1
ATOM 3144 C C . THR B 1 78 ? 30.132 102.195 29.620 1.00 8.45 395 THR B C 1
ATOM 3145 O O . THR B 1 78 ? 30.595 102.817 28.686 1.00 9.30 395 THR B O 1
ATOM 3149 N N . GLU B 1 79 ? 29.920 102.749 30.801 1.00 8.51 396 GLU B N 1
ATOM 3150 C CA . GLU B 1 79 ? 30.168 104.149 31.020 1.00 8.80 396 GLU B CA 1
ATOM 3151 C C . GLU B 1 79 ? 31.602 104.518 30.735 1.00 9.06 396 GLU B C 1
ATOM 3152 O O . GLU B 1 79 ? 31.888 105.579 30.184 1.00 10.06 396 GLU B O 1
ATOM 3158 N N . MET B 1 80 ? 32.532 103.676 31.150 1.00 8.93 397 MET B N 1
ATOM 3159 C CA . MET B 1 80 ? 33.924 104.059 31.011 1.00 9.44 397 MET B CA 1
ATOM 3160 C C . MET B 1 80 ? 34.360 104.038 29.545 1.00 9.31 397 MET B C 1
ATOM 3161 O O . MET B 1 80 ? 35.214 104.836 29.142 1.00 9.90 397 MET B O 1
ATOM 3166 N N . VAL B 1 81 ? 33.812 103.121 28.756 1.00 8.99 398 VAL B N 1
ATOM 3167 C CA . VAL B 1 81 ? 34.149 103.060 27.337 1.00 9.03 398 VAL B CA 1
ATOM 3168 C C . VAL B 1 81 ? 33.573 104.268 26.616 1.00 9.30 398 VAL B C 1
ATOM 3169 O O . VAL B 1 81 ? 34.241 104.920 25.812 1.00 9.71 398 VAL B O 1
ATOM 3173 N N . PHE B 1 82 ? 32.322 104.573 26.942 1.00 9.04 399 PHE B N 1
ATOM 3174 C CA . PHE B 1 82 ? 31.651 105.754 26.427 1.00 9.18 399 PHE B CA 1
ATOM 3175 C C . PHE B 1 82 ? 32.417 107.024 26.765 1.00 8.95 399 PHE B C 1
ATOM 3176 O O . PHE B 1 82 ? 32.644 107.854 25.898 1.00 9.06 399 PHE B O 1
ATOM 3184 N N . LEU B 1 83 ? 32.758 107.219 28.030 1.00 9.41 400 LEU B N 1
ATOM 3185 C CA . LEU B 1 83 ? 33.468 108.439 28.411 1.00 9.24 400 LEU B CA 1
ATOM 3186 C C . LEU B 1 83 ? 34.851 108.515 27.808 1.00 8.82 400 LEU B C 1
ATOM 3187 O O . LEU B 1 83 ? 35.340 109.612 27.526 1.00 9.90 400 LEU B O 1
ATOM 3192 N N . ALA B 1 84 ? 35.493 107.368 27.611 1.00 9.15 401 ALA B N 1
ATOM 3193 C CA . ALA B 1 84 ? 36.782 107.366 26.946 1.00 9.18 401 ALA B CA 1
ATOM 3194 C C . ALA B 1 84 ? 36.622 107.878 25.517 1.00 9.06 401 ALA B C 1
ATOM 3195 O O . ALA B 1 84 ? 37.472 108.618 25.011 1.00 10.30 401 ALA B O 1
ATOM 3197 N N . GLU B 1 85 ? 35.547 107.488 24.851 1.00 9.09 402 GLU B N 1
ATOM 3198 C CA . GLU B 1 85 ? 35.281 107.970 23.495 1.00 9.83 402 GLU B CA 1
ATOM 3199 C C . GLU B 1 85 ? 34.977 109.467 23.503 1.00 9.98 402 GLU B C 1
ATOM 3200 O O . GLU B 1 85 ? 35.437 110.197 22.651 1.00 10.97 402 GLU B O 1
ATOM 3206 N N . VAL B 1 86 ? 34.213 109.929 24.477 1.00 10.09 403 VAL B N 1
ATOM 3207 C CA . VAL B 1 86 ? 33.881 111.323 24.546 1.00 10.98 403 VAL B CA 1
ATOM 3208 C C . VAL B 1 86 ? 35.162 112.124 24.773 1.00 11.37 403 VAL B C 1
ATOM 3209 O O . VAL B 1 86 ? 35.345 113.201 24.196 1.00 11.95 403 VAL B O 1
ATOM 3213 N N . TYR B 1 87 ? 36.053 111.602 25.608 1.00 11.34 404 TYR B N 1
ATOM 3214 C CA . TYR B 1 87 ? 37.342 112.243 25.829 1.00 11.93 404 TYR B CA 1
ATOM 3215 C C . TYR B 1 87 ? 38.140 112.276 24.534 1.00 12.37 404 TYR B C 1
ATOM 3216 O O . TYR B 1 87 ? 38.718 113.296 24.157 1.00 12.56 404 TYR B O 1
ATOM 3225 N N . LYS B 1 88 ? 38.169 111.156 23.844 1.00 12.39 405 LYS B N 1
ATOM 3226 C CA . LYS B 1 88 ? 38.889 111.037 22.576 1.00 13.00 405 LYS B CA 1
ATOM 3227 C C . LYS B 1 88 ? 38.395 112.074 21.565 1.00 13.61 405 LYS B C 1
ATOM 3228 O O . LYS B 1 88 ? 39.180 112.685 20.848 1.00 15.38 405 LYS B O 1
ATOM 3234 N N . SER B 1 89 ? 37.091 112.262 21.504 1.00 14.25 406 SER B N 1
ATOM 3235 C CA . SER B 1 89 ? 36.485 113.113 20.488 1.00 15.73 406 SER B CA 1
ATOM 3236 C C . SER B 1 89 ? 36.497 114.582 20.870 1.00 16.27 406 SER B C 1
ATOM 3237 O O . SER B 1 89 ? 36.643 115.434 19.996 1.00 17.93 406 SER B O 1
ATOM 3240 N N . GLY B 1 90 ? 36.355 114.882 22.150 1.00 16.34 407 GLY B N 1
ATOM 3241 C CA . GLY B 1 90 ? 36.170 116.256 22.605 1.00 16.62 407 GLY B CA 1
ATOM 3242 C C . GLY B 1 90 ? 37.244 116.866 23.480 1.00 16.90 407 GLY B C 1
ATOM 3243 O O . GLY B 1 90 ? 37.276 118.084 23.684 1.00 18.20 407 GLY B O 1
ATOM 3244 N N . GLY B 1 91 ? 38.113 116.037 24.032 1.00 16.37 408 GLY B N 1
ATOM 3245 C CA . GLY B 1 91 ? 39.253 116.500 24.799 1.00 16.14 408 GLY B CA 1
ATOM 3246 C C . GLY B 1 91 ? 39.058 117.035 26.200 1.00 16.06 408 GLY B C 1
ATOM 3247 O O . GLY B 1 91 ? 39.995 117.565 26.794 1.00 17.08 408 GLY B O 1
ATOM 3248 N N . ASN B 1 92 ? 37.878 116.872 26.767 1.00 14.82 409 ASN B N 1
ATOM 3249 C CA . ASN B 1 92 ? 37.655 117.363 28.111 1.00 15.07 409 ASN B CA 1
ATOM 3250 C C . ASN B 1 92 ? 38.230 116.380 29.122 1.00 15.15 409 ASN B C 1
ATOM 3251 O O . ASN B 1 92 ? 37.735 115.268 29.293 1.00 15.17 409 ASN B O 1
ATOM 3256 N N . THR B 1 93 ? 39.272 116.805 29.807 1.00 15.41 410 THR B N 1
ATOM 3257 C CA . THR B 1 93 ? 39.977 115.906 30.731 1.00 15.49 410 THR B CA 1
ATOM 3258 C C . THR B 1 93 ? 39.178 115.468 31.939 1.00 14.85 410 THR B C 1
ATOM 3259 O O . THR B 1 93 ? 39.594 114.542 32.603 1.00 14.94 410 THR B O 1
ATOM 3263 N N . LYS B 1 94 ? 38.032 116.063 32.246 1.00 14.05 411 LYS B N 1
ATOM 3264 C CA . LYS B 1 94 ? 37.261 115.524 33.352 1.00 13.72 411 LYS B CA 1
ATOM 3265 C C . LYS B 1 94 ? 36.773 114.127 32.981 1.00 13.08 411 LYS B C 1
ATOM 3266 O O . LYS B 1 94 ? 36.583 113.299 33.845 1.00 13.25 411 LYS B O 1
ATOM 3272 N N . TYR B 1 95 ? 36.545 113.896 31.693 1.00 11.83 412 TYR B N 1
ATOM 3273 C CA . TYR B 1 95 ? 36.158 112.562 31.244 1.00 11.99 412 TYR B CA 1
ATOM 3274 C C . TYR B 1 95 ? 37.325 111.608 31.258 1.00 11.91 412 TYR B C 1
ATOM 3275 O O . TYR B 1 95 ? 37.179 110.458 31.653 1.00 12.23 412 TYR B O 1
ATOM 3284 N N . ARG B 1 96 ? 38.489 112.091 30.861 1.00 12.39 413 ARG B N 1
ATOM 3285 C CA . ARG B 1 96 ? 39.704 111.299 30.943 1.00 12.42 413 ARG B CA 1
ATOM 3286 C C . ARG B 1 96 ? 39.894 110.842 32.369 1.00 12.10 413 ARG B C 1
ATOM 3287 O O . ARG B 1 96 ? 40.161 109.686 32.626 1.00 11.88 413 ARG B O 1
ATOM 3295 N N . ASP B 1 97 ? 39.714 111.740 33.326 1.00 12.73 414 ASP B N 1
ATOM 3296 C CA . ASP B 1 97 ? 39.982 111.406 34.723 1.00 13.83 414 ASP B CA 1
ATOM 3297 C C . ASP B 1 97 ? 38.991 110.370 35.239 1.00 12.56 414 ASP B C 1
ATOM 3298 O O . ASP B 1 97 ? 39.329 109.471 35.996 1.00 12.57 414 ASP B O 1
ATOM 3303 N N . ALA B 1 98 ? 37.756 110.488 34.795 1.00 11.64 415 ALA B N 1
ATOM 3304 C CA . ALA B 1 98 ? 36.735 109.519 35.150 1.00 10.83 415 ALA B CA 1
ATOM 3305 C C . ALA B 1 98 ? 37.091 108.125 34.646 1.00 10.69 415 ALA B C 1
ATOM 3306 O O . ALA B 1 98 ? 36.920 107.149 35.329 1.00 10.29 415 ALA B O 1
ATOM 3308 N N . VAL B 1 99 ? 37.583 108.074 33.423 1.00 10.31 416 VAL B N 1
ATOM 3309 C CA . VAL B 1 99 ? 37.994 106.802 32.825 1.00 9.98 416 VAL B CA 1
ATOM 3310 C C . VAL B 1 99 ? 39.144 106.197 33.608 1.00 10.10 416 VAL B C 1
ATOM 3311 O O . VAL B 1 99 ? 39.167 105.010 33.889 1.00 10.19 416 VAL B O 1
ATOM 3315 N N . ARG B 1 100 ? 40.111 107.018 33.971 1.00 10.51 417 ARG B N 1
ATOM 3316 C CA . ARG B 1 100 ? 41.215 106.531 34.807 1.00 10.93 417 ARG B CA 1
ATOM 3317 C C . ARG B 1 100 ? 40.723 105.950 36.111 1.00 10.77 417 ARG B C 1
ATOM 3318 O O . ARG B 1 100 ? 41.173 104.874 36.524 1.00 11.73 417 ARG B O 1
ATOM 3326 N N . LYS B 1 101 ? 39.803 106.633 36.775 1.00 11.10 418 LYS B N 1
ATOM 3327 C CA . LYS B 1 101 ? 39.264 106.127 38.015 1.00 11.08 418 LYS B CA 1
ATOM 3328 C C . LYS B 1 101 ? 38.526 104.812 37.806 1.00 10.58 418 LYS B C 1
ATOM 3329 O O . LYS B 1 101 ? 38.595 103.930 38.652 1.00 10.62 418 LYS B O 1
ATOM 3335 N N . ALA B 1 102 ? 37.814 104.690 36.691 1.00 10.03 419 ALA B N 1
ATOM 3336 C CA . ALA B 1 102 ? 37.037 103.482 36.420 1.00 9.68 419 ALA B CA 1
ATOM 3337 C C . ALA B 1 102 ? 37.943 102.278 36.174 1.00 9.63 419 ALA B C 1
ATOM 3338 O O . ALA B 1 102 ? 37.668 101.184 36.654 1.00 9.71 419 ALA B O 1
ATOM 3340 N N . ALA B 1 103 ? 39.013 102.480 35.423 1.00 9.84 420 ALA B N 1
ATOM 3341 C CA . ALA B 1 103 ? 39.952 101.400 35.162 1.00 9.56 420 ALA B CA 1
ATOM 3342 C C . ALA B 1 103 ? 40.619 100.967 36.459 1.00 10.10 420 ALA B C 1
ATOM 3343 O O . ALA B 1 103 ? 40.777 99.791 36.721 1.00 10.65 420 ALA B O 1
ATOM 3345 N N . ASN B 1 104 ? 40.993 101.946 37.278 1.00 10.76 421 ASN B N 1
ATOM 3346 C CA . ASN B 1 104 ? 41.550 101.651 38.586 1.00 11.48 421 ASN B CA 1
ATOM 3347 C C . ASN B 1 104 ? 40.571 100.900 39.490 1.00 10.83 421 ASN B C 1
ATOM 3348 O O . ASN B 1 104 ? 40.950 99.979 40.177 1.00 10.73 421 ASN B O 1
ATOM 3356 N N . PHE B 1 105 ? 39.293 101.260 39.439 1.00 10.63 422 PHE B N 1
ATOM 3357 C CA . PHE B 1 105 ? 38.256 100.533 40.150 1.00 10.25 422 PHE B CA 1
ATOM 3358 C C . PHE B 1 105 ? 38.256 99.059 39.741 1.00 9.66 422 PHE B C 1
ATOM 3359 O O . PHE B 1 105 ? 38.209 98.174 40.586 1.00 9.98 422 PHE B O 1
ATOM 3367 N N . LEU B 1 106 ? 38.279 98.799 38.444 1.00 10.05 423 LEU B N 1
ATOM 3368 C CA . LEU B 1 106 ? 38.248 97.417 37.984 1.00 10.55 423 LEU B CA 1
ATOM 3369 C C . LEU B 1 106 ? 39.444 96.654 38.516 1.00 9.82 423 LEU B C 1
ATOM 3370 O O . LEU B 1 106 ? 39.307 95.558 39.031 1.00 10.13 423 LEU B O 1
ATOM 3375 N N . VAL B 1 107 ? 40.617 97.238 38.367 1.00 10.41 424 VAL B N 1
ATOM 3376 C CA . VAL B 1 107 ? 41.833 96.568 38.829 1.00 10.67 424 VAL B CA 1
ATOM 3377 C C . VAL B 1 107 ? 41.800 96.384 40.353 1.00 10.77 424 VAL B C 1
ATOM 3378 O O . VAL B 1 107 ? 42.108 95.318 40.877 1.00 11.51 424 VAL B O 1
ATOM 3382 N N . ASN B 1 108 ? 41.397 97.423 41.070 1.00 10.57 425 ASN B N 1
ATOM 3383 C CA . ASN B 1 108 ? 41.289 97.323 42.524 1.00 11.11 425 ASN B CA 1
ATOM 3384 C C . ASN B 1 108 ? 40.357 96.204 42.958 1.00 10.58 425 ASN B C 1
ATOM 3385 O O . ASN B 1 108 ? 40.548 95.596 43.986 1.00 11.17 425 ASN B O 1
ATOM 3390 N N . SER B 1 109 ? 39.316 95.972 42.168 1.00 9.92 426 SER B N 1
ATOM 3391 C CA . SER B 1 109 ? 38.311 94.990 42.508 1.00 9.90 426 SER B CA 1
ATOM 3392 C C . SER B 1 109 ? 38.787 93.560 42.318 1.00 9.80 426 SER B C 1
ATOM 3393 O O . SER B 1 109 ? 38.165 92.636 42.809 1.00 10.56 426 SER B O 1
ATOM 3396 N N . GLN B 1 110 ? 39.889 93.386 41.604 1.00 10.14 427 GLN B N 1
ATOM 3397 C CA . GLN B 1 110 ? 40.271 92.043 41.178 1.00 10.08 427 GLN B CA 1
ATOM 3398 C C . GLN B 1 110 ? 40.914 91.265 42.312 1.00 10.28 427 GLN B C 1
ATOM 3399 O O . GLN B 1 110 ? 41.804 91.752 42.995 1.00 10.91 427 GLN B O 1
ATOM 3405 N N . TYR B 1 111 ? 40.464 90.040 42.490 1.00 10.02 428 TYR B N 1
ATOM 3406 C CA . TYR B 1 111 ? 41.084 89.154 43.430 1.00 10.32 428 TYR B CA 1
ATOM 3407 C C . TYR B 1 111 ? 42.461 88.732 42.929 1.00 11.05 428 TYR B C 1
ATOM 3408 O O . TYR B 1 111 ? 42.789 88.808 41.745 1.00 11.24 428 TYR B O 1
ATOM 3417 N N . SER B 1 112 ? 43.249 88.185 43.849 1.00 12.54 429 SER B N 1
ATOM 3418 C CA . SER B 1 112 ? 44.565 87.670 43.512 1.00 12.88 429 SER B CA 1
ATOM 3419 C C . SER B 1 112 ? 44.547 86.568 42.445 1.00 12.20 429 SER B C 1
ATOM 3420 O O . SER B 1 112 ? 45.504 86.409 41.685 1.00 12.93 429 SER B O 1
ATOM 3423 N N . THR B 1 113 ? 43.422 85.867 42.361 1.00 11.39 430 THR B N 1
ATOM 3424 C CA . THR B 1 113 ? 43.218 84.808 41.382 1.00 10.91 430 THR B CA 1
ATOM 3425 C C . THR B 1 113 ? 42.827 85.323 40.011 1.00 10.83 430 THR B C 1
ATOM 3426 O O . THR B 1 113 ? 42.758 84.547 39.065 1.00 11.54 430 THR B O 1
ATOM 3430 N N . GLY B 1 114 ? 42.501 86.608 39.919 1.00 9.72 431 GLY B N 1
ATOM 3431 C CA . GLY B 1 114 ? 42.024 87.187 38.686 1.00 9.40 431 GLY B CA 1
ATOM 3432 C C . GLY B 1 114 ? 40.530 87.423 38.609 1.00 8.72 431 GLY B C 1
ATOM 3433 O O . GLY B 1 114 ? 40.080 88.117 37.716 1.00 9.70 431 GLY B O 1
ATOM 3434 N N . ALA B 1 115 ? 39.773 86.815 39.508 1.00 9.01 432 ALA B N 1
ATOM 3435 C CA . ALA B 1 115 ? 38.324 86.973 39.547 1.00 8.82 432 ALA B CA 1
ATOM 3436 C C . ALA B 1 115 ? 37.951 88.435 39.716 1.00 8.57 432 ALA B C 1
ATOM 3437 O O . ALA B 1 115 ? 38.575 89.161 40.472 1.00 9.23 432 ALA B O 1
ATOM 3439 N N . LEU B 1 116 ? 36.877 88.830 39.032 1.00 8.16 433 LEU B N 1
ATOM 3440 C CA . LEU B 1 116 ? 36.241 90.120 39.226 1.00 8.51 433 LEU B CA 1
ATOM 3441 C C . LEU B 1 116 ? 34.875 89.930 39.847 1.00 8.73 433 LEU B C 1
ATOM 3442 O O . LEU B 1 116 ? 34.046 89.213 39.328 1.00 9.03 433 LEU B O 1
ATOM 3447 N N . PRO B 1 117 ? 34.633 90.598 40.971 1.00 8.67 434 PRO B N 1
ATOM 3448 C CA . PRO B 1 117 ? 33.348 90.509 41.661 1.00 8.72 434 PRO B CA 1
ATOM 3449 C C . PRO B 1 117 ? 32.310 91.390 40.995 1.00 8.48 434 PRO B C 1
ATOM 3450 O O . PRO B 1 117 ? 32.608 92.307 40.229 1.00 8.99 434 PRO B O 1
ATOM 3454 N N . GLN B 1 118 ? 31.065 91.096 41.301 1.00 8.50 435 GLN B N 1
ATOM 3455 C CA . GLN B 1 118 ? 29.930 91.853 40.803 1.00 8.78 435 GLN B CA 1
ATOM 3456 C C . GLN B 1 118 ? 29.923 93.272 41.363 1.00 8.82 435 GLN B C 1
ATOM 3457 O O . GLN B 1 118 ? 29.591 94.201 40.658 1.00 8.86 435 GLN B O 1
ATOM 3463 N N . PHE B 1 119 ? 30.176 93.387 42.655 1.00 8.91 436 PHE B N 1
ATOM 3464 C CA . PHE B 1 119 ? 30.211 94.665 43.366 1.00 9.28 436 PHE B CA 1
ATOM 3465 C C . PHE B 1 119 ? 31.505 94.782 44.131 1.00 9.75 436 PHE B C 1
ATOM 3466 O O . PHE B 1 119 ? 32.000 93.809 44.685 1.00 10.33 436 PHE B O 1
ATOM 3474 N N . TYR B 1 120 ? 32.028 95.999 44.201 1.00 9.68 437 TYR B N 1
ATOM 3475 C CA . TYR B 1 120 ? 33.271 96.245 44.910 1.00 9.87 437 TYR B CA 1
ATOM 3476 C C . TYR B 1 120 ? 33.238 97.676 45.428 1.00 10.11 437 TYR B C 1
ATOM 3477 O O . TYR B 1 120 ? 32.868 98.560 44.682 1.00 10.45 437 TYR B O 1
ATOM 3486 N N . PRO B 1 121 ? 33.642 97.951 46.666 1.00 11.04 438 PRO B N 1
ATOM 3487 C CA . PRO B 1 121 ? 34.049 96.986 47.684 1.00 11.77 438 PRO B CA 1
ATOM 3488 C C . PRO B 1 121 ? 33.013 95.907 47.912 1.00 11.83 438 PRO B C 1
ATOM 3489 O O . PRO B 1 121 ? 31.816 96.056 47.657 1.00 11.36 438 PRO B O 1
ATOM 3493 N N . LEU B 1 122 ? 33.542 94.760 48.312 1.00 12.12 439 LEU B N 1
ATOM 3494 C CA . LEU B 1 122 ? 32.746 93.569 48.449 1.00 12.99 439 LEU B CA 1
ATOM 3495 C C . LEU B 1 122 ? 31.620 93.778 49.425 1.00 14.39 439 LEU B C 1
ATOM 3496 O O . LEU B 1 122 ? 31.811 94.347 50.515 1.00 15.07 439 LEU B O 1
ATOM 3501 N N . LYS B 1 123 ? 30.444 93.326 49.019 1.00 14.72 440 LYS B N 1
ATOM 3502 C CA . LYS B 1 123 ? 29.202 93.477 49.787 1.00 16.40 440 LYS B CA 1
ATOM 3503 C C . LYS B 1 123 ? 28.805 92.207 50.518 1.00 16.42 440 LYS B C 1
ATOM 3504 O O . LYS B 1 123 ? 27.897 92.228 51.349 1.00 18.83 440 LYS B O 1
ATOM 3510 N N . GLY B 1 124 ? 29.474 91.102 50.207 1.00 15.84 441 GLY B N 1
ATOM 3511 C CA . GLY B 1 124 ? 29.126 89.812 50.781 1.00 15.86 441 GLY B CA 1
ATOM 3512 C C . GLY B 1 124 ? 28.127 89.097 49.908 1.00 15.85 441 GLY B C 1
ATOM 3513 O O . GLY B 1 124 ? 27.468 89.690 49.062 1.00 17.61 441 GLY B O 1
ATOM 3514 N N . GLY B 1 125 ? 27.992 87.801 50.118 1.00 14.88 442 GLY B N 1
ATOM 3515 C CA . GLY B 1 125 ? 27.047 87.003 49.352 1.00 13.96 442 GLY B CA 1
ATOM 3516 C C . GLY B 1 125 ? 27.547 86.768 47.942 1.00 13.08 442 GLY B C 1
ATOM 3517 O O . GLY B 1 125 ? 28.745 86.842 47.653 1.00 13.41 442 GLY B O 1
ATOM 3518 N N . TYR B 1 126 ? 26.608 86.455 47.075 1.00 12.23 443 TYR B N 1
ATOM 3519 C CA . TYR B 1 126 ? 26.968 86.010 45.728 1.00 11.84 443 TYR B CA 1
ATOM 3520 C C . TYR B 1 126 ? 27.628 87.122 44.918 1.00 11.29 443 TYR B C 1
ATOM 3521 O O . TYR B 1 126 ? 28.375 86.853 43.983 1.00 10.52 443 TYR B O 1
ATOM 3530 N N . SER B 1 127 ? 27.421 88.377 45.325 1.00 10.93 444 SER B N 1
ATOM 3531 C CA . SER B 1 127 ? 28.028 89.502 44.637 1.00 10.98 444 SER B CA 1
ATOM 3532 C C . SER B 1 127 ? 29.546 89.453 44.691 1.00 10.20 444 SER B C 1
ATOM 3533 O O . SER B 1 127 ? 30.212 90.080 43.888 1.00 10.09 444 SER B O 1
ATOM 3537 N N . ASP B 1 128 ? 30.088 88.720 45.656 1.00 9.42 445 ASP B N 1
ATOM 3538 C CA . ASP B 1 128 ? 31.530 88.621 45.825 1.00 9.34 445 ASP B CA 1
ATOM 3539 C C . ASP B 1 128 ? 32.149 87.632 44.855 1.00 9.35 445 ASP B C 1
ATOM 3540 O O . ASP B 1 128 ? 33.354 87.620 44.678 1.00 10.09 445 ASP B O 1
ATOM 3545 N N . HIS B 1 129 ? 31.337 86.774 44.264 1.00 9.53 446 HIS B N 1
ATOM 3546 C CA . HIS B 1 129 ? 31.865 85.737 43.379 1.00 9.50 446 HIS B CA 1
ATOM 3547 C C . HIS B 1 129 ? 32.429 86.332 42.103 1.00 9.25 446 HIS B C 1
ATOM 3548 O O . HIS B 1 129 ? 32.079 87.438 41.703 1.00 9.62 446 HIS B O 1
ATOM 3555 N N . ALA B 1 130 ? 33.289 85.565 41.439 1.00 8.96 447 ALA B N 1
ATOM 3556 C CA . ALA B 1 130 ? 33.672 85.860 40.061 1.00 8.74 447 ALA B CA 1
ATOM 3557 C C . ALA B 1 130 ? 32.395 85.886 39.250 1.00 8.41 447 ALA B C 1
ATOM 3558 O O . ALA B 1 130 ? 31.684 84.877 39.177 1.00 8.95 447 ALA B O 1
ATOM 3560 N N . THR B 1 131 ? 32.103 87.021 38.630 1.00 8.57 448 THR B N 1
ATOM 3561 C CA . THR B 1 131 ? 30.783 87.237 38.074 1.00 8.90 448 THR B CA 1
ATOM 3562 C C . THR B 1 131 ? 30.824 87.365 36.572 1.00 9.20 448 THR B C 1
ATOM 3563 O O . THR B 1 131 ? 31.187 88.388 36.024 1.00 8.98 448 THR B O 1
ATOM 3567 N N . PHE B 1 132 ? 30.457 86.282 35.904 1.00 8.60 449 PHE B N 1
ATOM 3568 C CA . PHE B 1 132 ? 30.312 86.303 34.450 1.00 7.96 449 PHE B CA 1
ATOM 3569 C C . PHE B 1 132 ? 28.957 86.835 34.036 1.00 8.22 449 PHE B C 1
ATOM 3570 O O . PHE B 1 132 ? 28.796 87.265 32.918 1.00 9.10 449 PHE B O 1
ATOM 3578 N N . ASN B 1 133 ? 28.012 86.832 34.978 1.00 8.98 450 ASN B N 1
ATOM 3579 C CA . ASN B 1 133 ? 26.677 87.321 34.789 1.00 9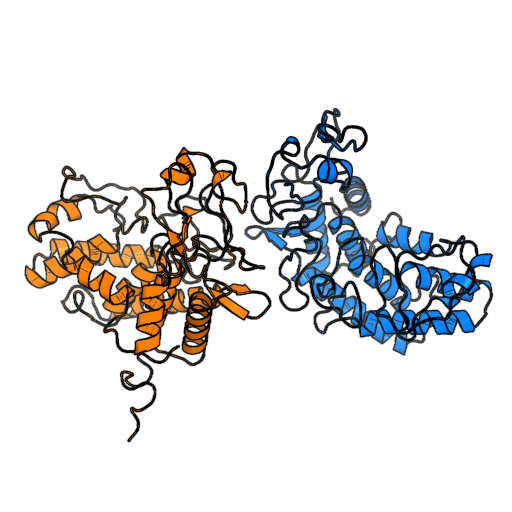.71 450 ASN B CA 1
ATOM 3580 C C . ASN B 1 133 ? 26.693 88.668 34.080 1.00 9.23 450 ASN B C 1
ATOM 3581 O O . ASN B 1 133 ? 27.512 89.527 34.394 1.00 9.83 450 ASN B O 1
ATOM 3586 N N . ASP B 1 134 ? 25.763 88.848 33.159 1.00 9.86 451 ASP B N 1
ATOM 3587 C CA . ASP B 1 134 ? 25.628 90.074 32.374 1.00 10.66 451 ASP B CA 1
ATOM 3588 C C . ASP B 1 134 ? 26.930 90.456 31.661 1.00 9.71 451 ASP B C 1
ATOM 3589 O O . ASP B 1 134 ? 27.237 91.615 31.456 1.00 10.57 451 ASP B O 1
ATOM 3594 N N . ASN B 1 135 ? 27.700 89.455 31.254 1.00 9.33 452 ASN B N 1
ATOM 3595 C CA . ASN B 1 135 ? 28.982 89.647 30.621 1.00 9.10 452 ASN B CA 1
ATOM 3596 C C . ASN B 1 135 ? 29.957 90.459 31.448 1.00 9.25 452 ASN B C 1
ATOM 3597 O O . ASN B 1 135 ? 30.890 91.025 30.918 1.00 9.33 452 ASN B O 1
ATOM 3602 N N . GLY B 1 136 ? 29.778 90.478 32.758 1.00 9.01 453 GLY B N 1
ATOM 3603 C CA . GLY B 1 136 ? 30.510 91.403 33.599 1.00 8.96 453 GLY B CA 1
ATOM 3604 C C . GLY B 1 136 ? 32.005 91.155 33.560 1.00 7.97 453 GLY B C 1
ATOM 3605 O O . GLY B 1 136 ? 32.761 91.986 33.106 1.00 8.86 453 GLY B O 1
ATOM 3606 N N . MET B 1 137 ? 32.446 90.001 34.021 1.00 8.17 454 MET B N 1
ATOM 3607 C CA . MET B 1 137 ? 33.873 89.771 34.096 1.00 8.44 454 MET B CA 1
ATOM 3608 C C . MET B 1 137 ? 34.485 89.729 32.703 1.00 8.16 454 MET B C 1
ATOM 3609 O O . MET B 1 137 ? 35.550 90.297 32.491 1.00 8.28 454 MET B O 1
ATOM 3614 N N . ALA B 1 138 ? 33.836 89.072 31.750 1.00 8.18 455 ALA B N 1
ATOM 3615 C CA . ALA B 1 138 ? 34.423 88.951 30.417 1.00 8.50 455 ALA B CA 1
ATOM 3616 C C . ALA B 1 138 ? 34.552 90.286 29.748 1.00 8.25 455 ALA B C 1
ATOM 3617 O O . ALA B 1 138 ? 35.553 90.561 29.107 1.00 8.72 455 ALA B O 1
ATOM 3619 N N . TYR B 1 139 ? 33.537 91.130 29.855 1.00 7.80 456 TYR B N 1
ATOM 3620 C CA . TYR B 1 139 ? 33.604 92.409 29.166 1.00 7.93 456 TYR B CA 1
ATOM 3621 C C . TYR B 1 139 ? 34.480 93.400 29.924 1.00 7.53 456 TYR B C 1
ATOM 3622 O O . TYR B 1 139 ? 35.089 94.254 29.327 1.00 7.83 456 TYR B O 1
ATOM 3631 N N . ALA B 1 140 ? 34.536 93.299 31.248 1.00 7.76 457 ALA B N 1
ATOM 3632 C CA . ALA B 1 140 ? 35.477 94.120 32.007 1.00 7.89 457 ALA B CA 1
ATOM 3633 C C . ALA B 1 140 ? 36.903 93.784 31.570 1.00 8.19 457 ALA B C 1
ATOM 3634 O O . ALA B 1 140 ? 37.734 94.661 31.390 1.00 8.51 457 ALA B O 1
ATOM 3636 N N . LEU B 1 141 ? 37.180 92.505 31.429 1.00 7.84 458 LEU B N 1
ATOM 3637 C CA . LEU B 1 141 ? 38.506 92.103 30.993 1.00 8.13 458 LEU B CA 1
ATOM 3638 C C . LEU B 1 141 ? 38.761 92.568 29.571 1.00 8.63 458 LEU B C 1
ATOM 3639 O O . LEU B 1 141 ? 39.880 92.919 29.227 1.00 9.67 458 LEU B O 1
ATOM 3644 N N . THR B 1 142 ? 37.740 92.560 28.740 1.00 8.18 459 THR B N 1
ATOM 3645 C CA . THR B 1 142 ? 37.860 93.079 27.375 1.00 8.42 459 THR B CA 1
ATOM 3646 C C . THR B 1 142 ? 38.201 94.550 27.399 1.00 8.07 459 THR B C 1
ATOM 3647 O O . THR B 1 142 ? 39.086 94.987 26.682 1.00 9.59 459 THR B O 1
ATOM 3651 N N . VAL B 1 143 ? 37.548 95.322 28.254 1.00 8.11 460 VAL B N 1
ATOM 3652 C CA . VAL B 1 143 ? 37.872 96.733 28.383 1.00 8.94 460 VAL B CA 1
ATOM 3653 C C . VAL B 1 143 ? 39.329 96.907 28.781 1.00 9.66 460 VAL B C 1
ATOM 3654 O O . VAL B 1 143 ? 40.044 97.697 28.185 1.00 9.97 460 VAL B O 1
ATOM 3658 N N . LEU B 1 144 ? 39.755 96.191 29.815 1.00 9.07 461 LEU B N 1
ATOM 3659 C CA . LEU B 1 144 ? 41.136 96.286 30.270 1.00 9.68 461 LEU B CA 1
ATOM 3660 C C . LEU B 1 144 ? 42.110 95.848 29.199 1.00 9.86 461 LEU B C 1
ATOM 3661 O O . LEU B 1 144 ? 43.198 96.404 29.101 1.00 11.10 461 LEU B O 1
ATOM 3666 N N . ASP B 1 145 ? 41.745 94.854 28.410 1.00 10.38 462 ASP B N 1
ATOM 3667 C CA . ASP B 1 145 ? 42.594 94.381 27.344 1.00 10.74 462 ASP B CA 1
ATOM 3668 C C . ASP B 1 145 ? 42.730 95.410 26.225 1.00 10.87 462 ASP B C 1
ATOM 3669 O O . ASP B 1 145 ? 43.812 95.638 25.699 1.00 11.31 462 ASP B O 1
ATOM 3674 N N . PHE B 1 146 ? 41.632 96.034 25.861 1.00 10.53 463 PHE B N 1
ATOM 3675 C CA . PHE B 1 146 ? 41.670 97.111 24.891 1.00 10.90 463 PHE B CA 1
ATOM 3676 C C . PHE B 1 146 ? 42.527 98.235 25.424 1.00 11.35 463 PHE B C 1
ATOM 3677 O O . PHE B 1 146 ? 43.351 98.781 24.692 1.00 12.40 463 PHE B O 1
ATOM 3685 N N . ALA B 1 147 ? 42.357 98.578 26.693 1.00 11.37 464 ALA B N 1
ATOM 3686 C CA . ALA B 1 147 ? 43.205 99.593 27.307 1.00 11.68 464 ALA B CA 1
ATOM 3687 C C . ALA B 1 147 ? 44.667 99.200 27.276 1.00 11.84 464 ALA B C 1
ATOM 3688 O O . ALA B 1 147 ? 45.510 99.996 26.854 1.00 12.92 464 ALA B O 1
ATOM 3690 N N . ALA B 1 148 ? 44.964 97.974 27.693 1.00 11.78 465 ALA B N 1
ATOM 3691 C CA . ALA B 1 148 ? 46.349 97.489 27.739 1.00 12.08 465 ALA B CA 1
ATOM 3692 C C . ALA B 1 148 ? 47.017 97.560 26.378 1.00 12.71 465 ALA B C 1
ATOM 3693 O O . ALA B 1 148 ? 48.250 97.779 26.291 1.00 15.24 465 ALA B O 1
ATOM 3695 N N . ASN B 1 149 ? 46.238 97.341 25.328 1.00 13.08 466 ASN B N 1
ATOM 3696 C CA . ASN B 1 149 ? 46.768 97.265 23.965 1.00 13.87 466 ASN B CA 1
ATOM 3697 C C . ASN B 1 149 ? 46.614 98.553 23.167 1.00 14.68 466 ASN B C 1
ATOM 3698 O O . ASN B 1 149 ? 46.811 98.563 21.952 1.00 14.92 466 ASN B O 1
ATOM 3703 N N . LYS B 1 150 ? 46.233 99.622 23.863 1.00 15.04 467 LYS B N 1
ATOM 3704 C CA . LYS B 1 150 ? 46.095 100.955 23.277 1.00 15.72 467 LYS B CA 1
ATOM 3705 C C . LYS B 1 150 ? 45.100 100.958 22.121 1.00 15.24 467 LYS B C 1
ATOM 3706 O O . LYS B 1 150 ? 45.273 101.646 21.116 1.00 16.09 467 LYS B O 1
ATOM 3712 N N . ARG B 1 151 ? 44.053 100.160 22.252 1.00 14.55 468 ARG B N 1
ATOM 3713 C CA . ARG B 1 151 ? 43.013 100.119 21.259 1.00 14.24 468 ARG B CA 1
ATOM 3714 C C . ARG B 1 151 ? 42.027 101.236 21.529 1.00 14.26 468 ARG B C 1
ATOM 3715 O O . ARG B 1 151 ? 41.761 101.581 22.678 1.00 14.44 468 ARG B O 1
ATOM 3723 N N . ALA B 1 152 ? 41.493 101.797 20.456 1.00 14.13 469 ALA B N 1
ATOM 3724 C CA . ALA B 1 152 ? 40.478 102.830 20.584 1.00 13.83 469 ALA B CA 1
ATOM 3725 C C . ALA B 1 152 ? 39.331 102.309 21.444 1.00 13.68 469 ALA B C 1
ATOM 3726 O O . ALA B 1 152 ? 38.921 101.161 21.289 1.00 13.83 469 ALA B O 1
ATOM 3728 N N . PRO B 1 153 ? 38.774 103.129 22.326 1.00 13.37 470 PRO B N 1
ATOM 3729 C CA . PRO B 1 153 ? 39.038 104.554 22.480 1.00 13.34 470 PRO B CA 1
ATOM 3730 C C . PRO B 1 153 ? 40.149 104.922 23.443 1.00 13.89 470 PRO B C 1
ATOM 3731 O O . PRO B 1 153 ? 40.268 106.086 23.829 1.00 14.54 470 PRO B O 1
ATOM 3735 N N . PHE B 1 154 ? 40.983 103.950 23.790 1.00 13.51 471 PHE B N 1
ATOM 3736 C CA . PHE B 1 154 ? 42.035 104.121 24.785 1.00 14.05 471 PHE B CA 1
ATOM 3737 C C . PHE B 1 154 ? 43.411 104.426 24.174 1.00 15.65 471 PHE B C 1
ATOM 3738 O O . PHE B 1 154 ? 44.440 104.235 24.813 1.00 16.78 471 PHE B O 1
ATOM 3746 N N . ASP B 1 155 ? 43.388 104.943 22.952 1.00 16.31 472 ASP B N 1
ATOM 3747 C CA . ASP B 1 155 ? 44.610 105.333 22.238 1.00 17.72 472 ASP B CA 1
ATOM 3748 C C . ASP B 1 155 ? 44.903 106.841 22.348 1.00 18.46 472 ASP B C 1
ATOM 3749 O O . ASP B 1 155 ? 45.596 107.422 21.505 1.00 21.59 472 ASP B O 1
ATOM 3754 N N . THR B 1 156 ? 44.443 107.436 23.433 1.00 18.34 473 THR B N 1
ATOM 3755 C CA . THR B 1 156 ? 44.675 108.836 23.747 1.00 18.30 473 THR B CA 1
ATOM 3756 C C . THR B 1 156 ? 45.718 108.883 24.849 1.00 18.34 473 THR B C 1
ATOM 3757 O O . THR B 1 156 ? 46.397 107.888 25.075 1.00 19.86 473 THR B O 1
ATOM 3761 N N . ASP B 1 157 ? 45.829 110.007 25.553 1.00 17.92 474 ASP B N 1
ATOM 3762 C CA . ASP B 1 157 ? 46.698 110.106 26.727 1.00 17.73 474 ASP B CA 1
ATOM 3763 C C . ASP B 1 157 ? 46.029 109.627 28.009 1.00 17.09 474 ASP B C 1
ATOM 3764 O O . ASP B 1 157 ? 46.528 109.843 29.099 1.00 17.05 474 ASP B O 1
ATOM 3769 N N . VAL B 1 158 ? 44.874 108.979 27.887 1.00 15.94 475 VAL B N 1
ATOM 3770 C CA . VAL B 1 158 ? 44.167 108.540 29.070 1.00 15.69 475 VAL B CA 1
ATOM 3771 C C . VAL B 1 158 ? 45.043 107.639 29.935 1.00 15.47 475 VAL B C 1
ATOM 3772 O O . VAL B 1 158 ? 45.033 107.751 31.139 1.00 15.30 475 VAL B O 1
ATOM 3776 N N . PHE B 1 159 ? 45.828 106.774 29.306 1.00 15.28 476 PHE B N 1
ATOM 3777 C CA . PHE B 1 159 ? 46.653 105.843 30.058 1.00 15.43 476 PHE B CA 1
ATOM 3778 C C . PHE B 1 159 ? 48.124 105.962 29.738 1.00 16.06 476 PHE B C 1
ATOM 3779 O O . PHE B 1 159 ? 48.493 106.273 28.624 1.00 17.65 476 PHE B O 1
ATOM 3787 N N . SER B 1 160 ? 48.911 105.682 30.765 1.00 17.52 477 SER B N 1
ATOM 3788 C CA . SER B 1 160 ? 50.363 105.650 30.684 1.00 18.45 477 SER B CA 1
ATOM 3789 C C . SER B 1 160 ? 50.828 104.234 30.386 1.00 18.82 477 SER B C 1
ATOM 3790 O O . SER B 1 160 ? 50.068 103.278 30.495 1.00 18.42 477 SER B O 1
ATOM 3793 N N . ASP B 1 161 ? 52.103 104.090 30.045 1.00 19.45 478 ASP B N 1
ATOM 3794 C CA . ASP B 1 161 ? 52.667 102.765 29.828 1.00 19.31 478 ASP B CA 1
ATOM 3795 C C . ASP B 1 161 ? 52.539 101.936 31.076 1.00 18.69 478 ASP B C 1
ATOM 3796 O O . ASP B 1 161 ? 52.253 100.753 31.005 1.00 17.78 478 ASP B O 1
ATOM 3801 N N . ASN B 1 162 ? 52.728 102.535 32.238 1.00 18.76 479 ASN B N 1
ATOM 3802 C CA . ASN B 1 162 ? 52.639 101.762 33.464 1.00 19.80 479 ASN B CA 1
ATOM 3803 C C . ASN B 1 162 ? 51.215 101.312 33.729 1.00 18.52 479 ASN B C 1
ATOM 3804 O O . ASN B 1 162 ? 50.979 100.251 34.301 1.00 17.83 479 ASN B O 1
ATOM 3809 N N . ASP B 1 163 ? 50.266 102.191 33.401 1.00 18.00 480 ASP B N 1
ATOM 3810 C CA . ASP B 1 163 ? 48.856 101.838 33.520 1.00 16.75 480 ASP B CA 1
ATOM 3811 C C . ASP B 1 163 ? 48.618 100.598 32.698 1.00 15.58 480 ASP B C 1
ATOM 3812 O O . ASP B 1 163 ? 48.016 99.637 33.175 1.00 14.25 480 ASP B O 1
ATOM 3817 N N . ARG B 1 164 ? 49.081 100.632 31.459 1.00 14.60 481 ARG B N 1
ATOM 3818 C CA . ARG B 1 164 ? 48.909 99.510 30.545 1.00 14.65 481 ARG B CA 1
ATOM 3819 C C . ARG B 1 164 ? 49.552 98.236 31.043 1.00 15.54 481 ARG B C 1
ATOM 3820 O O . ARG B 1 164 ? 48.975 97.188 30.882 1.00 14.83 481 ARG B O 1
ATOM 3828 N N . THR B 1 165 ? 50.715 98.325 31.681 1.00 15.43 482 THR B N 1
ATOM 3829 C CA . THR B 1 165 ? 51.328 97.157 32.313 1.00 16.12 482 THR B CA 1
ATOM 3830 C C . THR B 1 165 ? 50.412 96.552 33.383 1.00 15.25 482 THR B C 1
ATOM 3831 O O . THR B 1 165 ? 50.242 95.342 33.466 1.00 14.72 482 THR B O 1
ATOM 3835 N N . ARG B 1 166 ? 49.816 97.413 34.195 1.00 14.55 483 ARG B N 1
ATOM 3836 C CA . ARG B 1 166 ? 48.912 97.001 35.248 1.00 14.02 483 ARG B CA 1
ATOM 3837 C C . ARG B 1 166 ? 47.696 96.307 34.647 1.00 12.56 483 ARG B C 1
ATOM 3838 O O . ARG B 1 166 ? 47.244 95.280 35.133 1.00 11.80 483 ARG B O 1
ATOM 3852 N N . PHE B 1 167 ? 47.199 96.863 33.559 1.00 11.18 484 PHE B N 1
ATOM 3853 C CA . PHE B 1 167 ? 46.019 96.308 32.907 1.00 11.08 484 PHE B CA 1
ATOM 3854 C C . PHE B 1 167 ? 46.346 94.974 32.277 1.00 11.13 484 PHE B C 1
ATOM 3855 O O . PHE B 1 167 ? 45.560 94.046 32.364 1.00 11.05 484 PHE B O 1
ATOM 3863 N N . LYS B 1 168 ? 47.504 94.882 31.636 1.00 11.08 485 LYS B N 1
ATOM 3864 C CA . LYS B 1 168 ? 47.938 93.620 31.056 1.00 12.23 485 LYS B CA 1
ATOM 3865 C C . LYS B 1 168 ? 48.022 92.541 32.133 1.00 11.63 485 LYS B C 1
ATOM 3866 O O . LYS B 1 168 ? 47.573 91.418 31.925 1.00 11.43 485 LYS B O 1
ATOM 3872 N N . THR B 1 169 ? 48.558 92.884 33.299 1.00 10.91 486 THR B N 1
ATOM 3873 C CA . THR B 1 169 ? 48.592 91.944 34.403 1.00 10.91 486 THR B CA 1
ATOM 3874 C C . THR B 1 169 ? 47.202 91.520 34.812 1.00 10.54 486 THR B C 1
ATOM 3875 O O . THR B 1 169 ? 46.928 90.341 35.019 1.00 10.47 486 THR B O 1
ATOM 3879 N N . ALA B 1 170 ? 46.309 92.484 34.906 1.00 10.14 487 ALA B N 1
ATOM 3880 C CA . ALA B 1 170 ? 44.941 92.161 35.272 1.00 9.91 487 ALA B CA 1
ATOM 3881 C C . ALA B 1 170 ? 44.271 91.244 34.262 1.00 9.49 487 ALA B C 1
ATOM 3882 O O . ALA B 1 170 ? 43.568 90.320 34.637 1.00 10.14 487 ALA B O 1
ATOM 3884 N N . VAL B 1 171 ? 44.511 91.500 32.995 1.00 9.55 488 VAL B N 1
ATOM 3885 C CA . VAL B 1 171 ? 43.946 90.683 31.931 1.00 9.70 488 VAL B CA 1
ATOM 3886 C C . VAL B 1 171 ? 44.519 89.280 31.967 1.00 9.93 488 VAL B C 1
ATOM 3887 O O . VAL B 1 171 ? 43.816 88.303 31.789 1.00 9.89 488 VAL B O 1
ATOM 3891 N N . THR B 1 172 ? 45.816 89.194 32.212 1.00 9.61 489 THR B N 1
ATOM 3892 C CA . THR B 1 172 ? 46.469 87.892 32.309 1.00 10.32 489 THR B CA 1
ATOM 3893 C C . THR B 1 172 ? 45.918 87.080 33.463 1.00 9.60 489 THR B C 1
ATOM 3894 O O . THR B 1 172 ? 45.639 85.908 33.338 1.00 9.76 489 THR B O 1
ATOM 3898 N N . LYS B 1 173 ? 45.751 87.726 34.601 1.00 9.54 490 LYS B N 1
ATOM 3899 C CA . LYS B 1 173 ? 45.196 87.065 35.758 1.00 9.62 490 LYS B CA 1
ATOM 3900 C C . LYS B 1 173 ? 43.756 86.641 35.491 1.00 9.10 490 LYS B C 1
ATOM 3901 O O . LYS B 1 173 ? 43.347 85.574 35.896 1.00 9.39 490 LYS B O 1
ATOM 3907 N N . GLY B 1 174 ? 42.990 87.501 34.835 1.00 9.52 491 GLY B N 1
ATOM 3908 C CA . GLY B 1 174 ? 41.604 87.186 34.528 1.00 8.80 491 GLY B CA 1
ATOM 3909 C C . GLY B 1 174 ? 41.494 86.022 33.571 1.00 8.82 491 GLY B C 1
ATOM 3910 O O . GLY B 1 174 ? 40.631 85.171 33.698 1.00 9.29 491 GLY B O 1
ATOM 3911 N N . THR B 1 175 ? 42.391 85.981 32.601 1.00 9.02 492 THR B N 1
ATOM 3912 C CA . THR B 1 175 ? 42.428 84.866 31.661 1.00 9.38 492 THR B CA 1
ATOM 3913 C C . THR B 1 175 ? 42.750 83.563 32.396 1.00 9.51 492 THR B C 1
ATOM 3914 O O . THR B 1 175 ? 42.131 82.527 32.158 1.00 9.28 492 THR B O 1
ATOM 3918 N N . ASP B 1 176 ? 43.737 83.632 33.280 1.00 8.89 493 ASP B N 1
ATOM 3919 C CA . ASP B 1 176 ? 44.128 82.471 34.046 1.00 9.51 493 ASP B CA 1
ATOM 3920 C C . ASP B 1 176 ? 42.944 81.976 34.870 1.00 8.85 493 ASP B C 1
ATOM 3921 O O . ASP B 1 176 ? 42.692 80.802 34.930 1.00 9.09 493 ASP B O 1
ATOM 3926 N N . TYR B 1 177 ? 42.214 82.901 35.477 1.00 8.50 494 TYR B N 1
ATOM 3927 C CA . TYR B 1 177 ? 41.029 82.551 36.238 1.00 8.18 494 TYR B CA 1
ATOM 3928 C C . TYR B 1 177 ? 40.023 81.822 35.363 1.00 7.80 494 TYR B C 1
ATOM 3929 O O . TYR B 1 177 ? 39.530 80.772 35.709 1.00 8.27 494 TYR B O 1
ATOM 3938 N N . ILE B 1 178 ? 39.735 82.401 34.212 1.00 7.71 495 ILE B N 1
ATOM 3939 C CA . ILE B 1 178 ? 38.777 81.816 33.301 1.00 7.96 495 ILE B CA 1
ATOM 3940 C C . ILE B 1 178 ? 39.177 80.406 32.898 1.00 7.71 495 ILE B C 1
ATOM 3941 O O . ILE B 1 178 ? 38.364 79.511 32.853 1.00 7.92 495 ILE B O 1
ATOM 3946 N N . LEU B 1 179 ? 40.437 80.208 32.566 1.00 8.31 496 LEU B N 1
ATOM 3947 C CA . LEU B 1 179 ? 40.899 78.886 32.173 1.00 8.38 496 LEU B CA 1
ATOM 3948 C C . LEU B 1 179 ? 40.762 77.888 33.309 1.00 9.20 496 LEU B C 1
ATOM 3949 O O . LEU B 1 179 ? 40.330 76.752 33.103 1.00 10.13 496 LEU B O 1
ATOM 3954 N N . LYS B 1 180 ? 41.069 78.313 34.530 1.00 9.18 497 LYS B N 1
ATOM 3955 C CA . LYS B 1 180 ? 40.949 77.419 35.687 1.00 10.05 497 LYS B CA 1
ATOM 3956 C C . LYS B 1 180 ? 39.506 77.122 36.055 1.00 10.08 497 LYS B C 1
ATOM 3957 O O . LYS B 1 180 ? 39.194 76.077 36.590 1.00 11.25 497 LYS B O 1
ATOM 3963 N N . ALA B 1 181 ? 38.625 78.068 35.787 1.00 9.58 498 ALA B N 1
ATOM 3964 C CA . ALA B 1 181 ? 37.227 77.937 36.138 1.00 9.06 498 ALA B CA 1
ATOM 3965 C C . ALA B 1 181 ? 36.429 77.122 35.133 1.00 8.45 498 ALA B C 1
ATOM 3966 O O . ALA B 1 181 ? 35.329 76.664 35.429 1.00 8.56 498 ALA B O 1
ATOM 3968 N N . GLN B 1 182 ? 36.941 77.023 33.914 1.00 8.81 499 GLN B N 1
ATOM 3969 C CA . GLN B 1 182 ? 36.216 76.326 32.866 1.00 8.53 499 GLN B CA 1
ATOM 3970 C C . GLN B 1 182 ? 35.854 74.924 33.351 1.00 8.25 499 GLN B C 1
ATOM 3971 O O . GLN B 1 182 ? 36.681 74.177 33.842 1.00 9.73 499 GLN B O 1
ATOM 3977 N N . TRP B 1 183 ? 34.596 74.560 33.204 1.00 8.15 500 TRP B N 1
ATOM 3978 C CA . TRP B 1 183 ? 34.088 73.360 33.821 1.00 8.07 500 TRP B CA 1
ATOM 3979 C C . TRP B 1 183 ? 34.414 72.133 33.003 1.00 7.91 500 TRP B C 1
ATOM 3980 O O . TRP B 1 183 ? 34.151 72.080 31.800 1.00 8.77 500 TRP B O 1
ATOM 3991 N N . LYS B 1 184 ? 34.916 71.121 33.691 1.00 9.45 501 LYS B N 1
ATOM 3992 C CA . LYS B 1 184 ? 35.168 69.823 33.089 1.00 10.01 501 LYS B CA 1
ATOM 3993 C C . LYS B 1 184 ? 33.980 68.942 33.414 1.00 9.46 501 LYS B C 1
ATOM 3994 O O . LYS B 1 184 ? 33.738 68.591 34.581 1.00 10.84 501 LYS B O 1
ATOM 4000 N N . GLN B 1 185 ? 33.231 68.615 32.378 1.00 9.27 502 GLN B N 1
ATOM 4001 C CA . GLN B 1 185 ? 32.039 67.831 32.491 1.00 9.93 502 GLN B CA 1
ATOM 4002 C C . GLN B 1 185 ? 32.424 66.410 32.184 1.00 10.64 502 GLN B C 1
ATOM 4003 O O . GLN B 1 185 ? 32.631 66.050 31.035 1.00 11.05 502 GLN B O 1
ATOM 4009 N N . ASN B 1 186 ? 32.585 65.625 33.235 1.00 11.64 503 ASN B N 1
ATOM 4010 C CA . ASN B 1 186 ? 33.008 64.243 33.093 1.00 12.38 503 ASN B CA 1
ATOM 4011 C C . ASN B 1 186 ? 34.227 64.116 32.186 1.00 12.58 503 ASN B C 1
ATOM 4012 O O . ASN B 1 186 ? 34.265 63.299 31.258 1.00 14.63 503 ASN B O 1
ATOM 4017 N N . GLY B 1 187 ? 35.194 64.985 32.447 1.00 12.41 504 GLY B N 1
ATOM 4018 C CA . GLY B 1 187 ? 36.482 64.932 31.774 1.00 13.55 504 GLY B CA 1
ATOM 4019 C C . GLY B 1 187 ? 36.603 65.767 30.518 1.00 14.35 504 GLY B C 1
ATOM 4020 O O . GLY B 1 187 ? 37.694 65.833 29.956 1.00 17.45 504 GLY B O 1
ATOM 4021 N N . VAL B 1 188 ? 35.521 66.423 30.110 1.00 13.07 505 VAL B N 1
ATOM 4022 C CA . VAL B 1 188 ? 35.484 67.201 28.876 1.00 12.79 505 VAL B CA 1
ATOM 4023 C C . VAL B 1 188 ? 35.300 68.666 29.227 1.00 10.67 505 VAL B C 1
ATOM 4024 O O . VAL B 1 188 ? 34.361 69.057 29.911 1.00 11.00 505 VAL B O 1
ATOM 4028 N N . LEU B 1 189 ? 36.203 69.494 28.738 1.00 11.30 506 LEU B N 1
ATOM 4029 C CA . LEU B 1 189 ? 36.097 70.923 28.939 1.00 11.10 506 LEU B CA 1
ATOM 4030 C C . LEU B 1 189 ? 34.851 71.446 28.268 1.00 9.75 506 LEU B C 1
ATOM 4031 O O . LEU B 1 189 ? 34.576 71.135 27.116 1.00 9.59 506 LEU B O 1
ATOM 4036 N N . THR B 1 190 ? 34.096 72.239 29.009 1.00 8.70 507 THR B N 1
ATOM 4037 C CA . THR B 1 190 ? 32.860 72.812 28.504 1.00 8.67 507 THR B CA 1
ATOM 4038 C C . THR B 1 190 ? 32.896 74.337 28.612 1.00 8.68 507 THR B C 1
ATOM 4039 O O . THR B 1 190 ? 33.633 74.980 27.880 1.00 8.51 507 THR B O 1
ATOM 4043 N N . VAL B 1 191 ? 32.102 74.913 29.508 1.00 7.72 508 VAL B N 1
ATOM 4044 C CA . VAL B 1 191 ? 31.972 76.347 29.599 1.00 7.69 508 VAL B CA 1
ATOM 4045 C C . VAL B 1 191 ? 31.970 76.760 31.085 1.00 7.55 508 VAL B C 1
ATOM 4046 O O . VAL B 1 191 ? 32.644 76.135 31.904 1.00 8.11 508 VAL B O 1
ATOM 4050 N N . TRP B 1 192 ? 31.226 77.808 31.423 1.00 7.08 509 TRP B N 1
ATOM 4051 C CA . TRP B 1 192 ? 31.264 78.412 32.746 1.00 7.33 509 TRP B CA 1
ATOM 4052 C C . TRP B 1 192 ? 29.875 78.568 33.293 1.00 6.71 509 TRP B C 1
ATOM 4053 O O . TRP B 1 192 ? 28.918 78.696 32.558 1.00 7.67 509 TRP B O 1
ATOM 4064 N N . CYS B 1 193 ? 29.801 78.582 34.614 1.00 7.39 510 CYS B N 1
ATOM 4065 C CA . CYS B 1 193 ? 28.626 79.051 35.321 1.00 7.68 510 CYS B CA 1
ATOM 4066 C C . CYS B 1 193 ? 28.590 80.574 35.271 1.00 7.20 510 CYS B C 1
ATOM 4067 O O . CYS B 1 193 ? 29.607 81.242 35.046 1.00 8.21 510 CYS B O 1
ATOM 4070 N N . ALA B 1 194 ? 27.429 81.151 35.512 1.00 7.56 511 ALA B N 1
ATOM 4071 C CA . ALA B 1 194 ? 27.313 82.620 35.525 1.00 8.08 511 ALA B CA 1
ATOM 4072 C C . ALA B 1 194 ? 28.105 83.243 36.673 1.00 7.88 511 ALA B C 1
ATOM 4073 O O . ALA B 1 194 ? 28.458 84.392 36.617 1.00 8.30 511 ALA B O 1
ATOM 4075 N N . GLN B 1 195 ? 28.399 82.462 37.700 1.00 7.58 512 GLN B N 1
ATOM 4076 C CA . GLN B 1 195 ? 29.259 82.925 38.780 1.00 8.57 512 GLN B CA 1
ATOM 4077 C C . GLN B 1 195 ? 30.013 81.749 39.360 1.00 8.13 512 GLN B C 1
ATOM 4078 O O . GLN B 1 195 ? 29.489 80.639 39.425 1.00 8.21 512 GLN B O 1
ATOM 4084 N N . HIS B 1 196 ? 31.262 82.017 39.728 1.00 8.18 513 HIS B N 1
ATOM 4085 C CA . HIS B 1 196 ? 32.183 81.011 40.265 1.00 8.07 513 HIS B CA 1
ATOM 4086 C C . HIS B 1 196 ? 32.855 81.550 41.507 1.00 8.51 513 HIS B C 1
ATOM 4087 O O . HIS B 1 196 ? 32.974 82.749 41.703 1.00 8.71 513 HIS B O 1
ATOM 4094 N N . GLY B 1 197 ? 33.336 80.648 42.341 1.00 8.85 514 GLY B N 1
ATOM 4095 C CA . GLY B 1 197 ? 34.022 81.069 43.546 1.00 8.87 514 GLY B CA 1
ATOM 4096 C C . GLY B 1 197 ? 35.303 81.805 43.201 1.00 9.07 514 GLY B C 1
ATOM 4097 O O . GLY B 1 197 ? 36.112 81.341 42.408 1.00 10.69 514 GLY B O 1
ATOM 4098 N N . ALA B 1 198 ? 35.475 82.980 43.786 1.00 9.78 515 ALA B N 1
ATOM 4099 C CA . ALA B 1 198 ? 36.623 83.807 43.469 1.00 10.87 515 ALA B CA 1
ATOM 4100 C C . ALA B 1 198 ? 37.928 83.122 43.836 1.00 11.06 515 ALA B C 1
ATOM 4101 O O . ALA B 1 198 ? 38.952 83.336 43.193 1.00 12.05 515 ALA B O 1
ATOM 4103 N N . LEU B 1 199 ? 37.885 82.302 44.892 1.00 12.35 516 LEU B N 1
ATOM 4104 C CA . LEU B 1 199 ? 39.077 81.593 45.366 1.00 13.71 516 LEU B CA 1
ATOM 4105 C C . LEU B 1 199 ? 39.107 80.122 45.014 1.00 13.57 516 LEU B C 1
ATOM 4106 O O . LEU B 1 199 ? 40.191 79.566 44.829 1.00 15.62 516 LEU B O 1
ATOM 4111 N N . ASP B 1 200 ? 37.940 79.492 44.917 1.00 12.70 517 ASP B N 1
ATOM 4112 C CA . ASP B 1 200 ? 37.877 78.038 44.725 1.00 12.27 517 ASP B CA 1
ATOM 4113 C C . ASP B 1 200 ? 37.520 77.609 43.299 1.00 12.13 517 ASP B C 1
ATOM 4114 O O . ASP B 1 200 ? 37.552 76.423 42.995 1.00 12.82 517 ASP B O 1
ATOM 4119 N N . TYR B 1 201 ? 37.185 78.576 42.443 1.00 11.54 518 TYR B N 1
ATOM 4120 C CA . TYR B 1 201 ? 36.894 78.363 41.016 1.00 11.13 518 TYR B CA 1
ATOM 4121 C C . TYR B 1 201 ? 35.624 77.564 40.762 1.00 10.96 518 TYR B C 1
ATOM 4122 O O . TYR B 1 201 ? 35.308 77.285 39.607 1.00 11.31 518 TYR B O 1
ATOM 4131 N N . GLN B 1 202 ? 34.913 77.170 41.812 1.00 10.94 519 GLN B N 1
ATOM 4132 C CA . GLN B 1 202 ? 33.759 76.283 41.660 1.00 11.75 519 GLN B CA 1
ATOM 4133 C C . GLN B 1 202 ? 32.516 77.049 41.187 1.00 10.68 519 GLN B C 1
ATOM 4134 O O . GLN B 1 202 ? 32.302 78.192 41.587 1.00 10.33 519 GLN B O 1
ATOM 4140 N N . PRO B 1 203 ? 31.635 76.422 40.421 1.00 10.11 520 PRO B N 1
ATOM 4141 C CA . PRO B 1 203 ? 30.338 77.045 40.150 1.00 9.84 520 PRO B CA 1
ATOM 4142 C C . PRO B 1 203 ? 29.625 77.356 41.443 1.00 10.21 520 PRO B C 1
ATOM 4143 O O . PRO B 1 203 ? 29.683 76.609 42.406 1.00 11.03 520 PRO B O 1
ATOM 4147 N N . LYS B 1 204 ? 28.967 78.496 41.451 1.00 9.41 521 LYS B N 1
ATOM 4148 C CA . LYS B 1 204 ? 28.175 78.960 42.580 1.00 9.22 521 LYS B CA 1
ATOM 4149 C C . LYS B 1 204 ? 26.771 79.355 42.158 1.00 9.39 521 LYS B C 1
ATOM 4150 O O . LYS B 1 204 ? 26.511 79.597 40.990 1.00 9.93 521 LYS B O 1
ATOM 4156 N N . LYS B 1 205 ? 25.882 79.441 43.140 1.00 9.70 522 LYS B N 1
ATOM 4157 C CA . LYS B 1 205 ? 24.562 80.031 42.959 1.00 10.14 522 LYS B CA 1
ATOM 4158 C C . LYS B 1 205 ? 24.673 81.545 43.055 1.00 10.23 522 LYS B C 1
ATOM 4159 O O . LYS B 1 205 ? 25.627 82.087 43.590 1.00 10.92 522 LYS B O 1
ATOM 4165 N N . ALA B 1 206 ? 23.653 82.203 42.558 1.00 9.49 523 ALA B N 1
ATOM 4166 C CA . ALA B 1 206 ? 23.510 83.645 42.762 1.00 9.70 523 ALA B CA 1
ATOM 4167 C C . ALA B 1 206 ? 22.182 83.868 43.481 1.00 9.45 523 ALA B C 1
ATOM 4168 O O . ALA B 1 206 ? 22.060 83.487 44.654 1.00 10.77 523 ALA B O 1
ATOM 4170 N N . ARG B 1 207 ? 21.188 84.407 42.802 1.00 9.86 524 ARG B N 1
ATOM 4171 C CA . ARG B 1 207 ? 19.892 84.601 43.403 1.00 10.45 524 ARG B CA 1
ATOM 4172 C C . ARG B 1 207 ? 19.212 83.238 43.526 1.00 10.99 524 ARG B C 1
ATOM 4173 O O . ARG B 1 207 ? 19.751 82.223 43.093 1.00 10.84 524 ARG B O 1
ATOM 4181 N N . ALA B 1 208 ? 18.023 83.205 44.107 1.00 10.92 525 ALA B N 1
ATOM 4182 C CA . ALA B 1 208 ? 17.408 81.945 44.503 1.00 11.00 525 ALA B CA 1
ATOM 4183 C C . ALA B 1 208 ? 17.184 81.026 43.326 1.00 10.42 525 ALA B C 1
ATOM 4184 O O . ALA B 1 208 ? 17.283 79.811 43.457 1.00 10.84 525 ALA B O 1
ATOM 4186 N N . TYR B 1 209 ? 16.919 81.627 42.176 1.00 10.78 526 TYR B N 1
ATOM 4187 C CA . TYR B 1 209 ? 16.564 80.906 40.950 1.00 10.38 526 TYR B CA 1
ATOM 4188 C C . TYR B 1 209 ? 17.743 80.800 39.980 1.00 9.55 526 TYR B C 1
ATOM 4189 O O . TYR B 1 209 ? 17.557 80.435 38.830 1.00 9.56 526 TYR B O 1
ATOM 4198 N N . GLU B 1 210 ? 18.943 81.102 40.468 1.00 8.53 527 GLU B N 1
ATOM 4199 C CA . GLU B 1 210 ? 20.168 81.070 39.671 1.00 8.54 527 GLU B CA 1
ATOM 4200 C C . GLU B 1 210 ? 21.109 80.044 40.266 1.00 8.88 527 GLU B C 1
ATOM 4201 O O . GLU B 1 210 ? 21.928 80.355 41.091 1.00 9.96 527 GLU B O 1
ATOM 4207 N N . LEU B 1 211 ? 20.970 78.810 39.811 1.00 8.77 528 LEU B N 1
ATOM 4208 C CA . LEU B 1 211 ? 21.660 77.702 40.415 1.00 9.03 528 LEU B CA 1
ATOM 4209 C C . LEU B 1 211 ? 22.975 77.381 39.744 1.00 8.74 528 LEU B C 1
ATOM 4210 O O . LEU B 1 211 ? 23.273 77.852 38.660 1.00 8.35 528 LEU B O 1
ATOM 4215 N N . GLU B 1 212 ? 23.756 76.561 40.416 1.00 8.67 529 GLU B N 1
ATOM 4216 C CA . GLU B 1 212 ? 25.001 76.036 39.867 1.00 9.20 529 GLU B CA 1
ATOM 4217 C C . GLU B 1 212 ? 24.700 75.296 38.585 1.00 9.13 529 GLU B C 1
ATOM 4218 O O . GLU B 1 212 ? 23.823 74.451 38.539 1.00 9.52 529 GLU B O 1
ATOM 4224 N N . SER B 1 213 ? 25.429 75.627 37.541 1.00 7.35 530 SER B N 1
ATOM 4225 C CA . SER B 1 213 ? 25.059 75.227 36.206 1.00 7.29 530 SER B CA 1
ATOM 4226 C C . SER B 1 213 ? 26.112 75.702 35.246 1.00 7.48 530 SER B C 1
ATOM 4227 O O . SER B 1 213 ? 26.959 76.501 35.584 1.00 8.35 530 SER B O 1
ATOM 4230 N N . LEU B 1 214 ? 26.021 75.192 34.034 1.00 7.34 531 LEU B N 1
ATOM 4231 C CA . LEU B 1 214 ? 26.670 75.830 32.901 1.00 7.43 531 LEU B CA 1
ATOM 4232 C C . LEU B 1 214 ? 25.734 76.894 32.370 1.00 7.19 531 LEU B C 1
ATOM 4233 O O . LEU B 1 214 ? 24.531 76.658 32.212 1.00 7.97 531 LEU B O 1
ATOM 4238 N N . SER B 1 215 ? 26.291 78.069 32.111 1.00 7.89 532 SER B N 1
ATOM 4239 C CA . SER B 1 215 ? 25.522 79.188 31.645 1.00 7.61 532 SER B CA 1
ATOM 4240 C C . SER B 1 215 ? 25.520 79.253 30.140 1.00 7.63 532 SER B C 1
ATOM 4241 O O . SER B 1 215 ? 26.532 79.552 29.523 1.00 8.10 532 SER B O 1
ATOM 4244 N N . GLY B 1 216 ? 24.352 79.020 29.556 1.00 7.74 533 GLY B N 1
ATOM 4245 C CA . GLY B 1 216 ? 24.183 79.203 28.130 1.00 7.89 533 GLY B CA 1
ATOM 4246 C C . GLY B 1 216 ? 24.300 80.653 27.724 1.00 7.96 533 GLY B C 1
ATOM 4247 O O . GLY B 1 216 ? 24.714 80.989 26.640 1.00 9.37 533 GLY B O 1
ATOM 4248 N N . SER B 1 217 ? 23.903 81.539 28.616 1.00 8.03 534 SER B N 1
ATOM 4249 C CA . SER B 1 217 ? 23.825 82.957 28.339 1.00 9.14 534 SER B CA 1
ATOM 4250 C C . SER B 1 217 ? 25.158 83.635 28.475 1.00 9.91 534 SER B C 1
ATOM 4251 O O . SER B 1 217 ? 25.533 84.430 27.634 1.00 12.42 534 SER B O 1
ATOM 4254 N N . GLU B 1 218 ? 25.885 83.338 29.518 1.00 8.33 535 GLU B N 1
ATOM 4255 C CA . GLU B 1 218 ? 27.118 84.084 29.799 1.00 8.34 535 GLU B CA 1
ATOM 4256 C C . GLU B 1 218 ? 28.375 83.496 29.193 1.00 8.02 535 GLU B C 1
ATOM 4257 O O . GLU B 1 218 ? 29.403 84.147 29.098 1.00 8.80 535 GLU B O 1
ATOM 4263 N N . SER B 1 219 ? 28.325 82.235 28.810 1.00 7.52 536 SER B N 1
ATOM 4264 C CA . SER B 1 219 ? 29.542 81.628 28.338 1.00 7.43 536 SER B CA 1
ATOM 4265 C C . SER B 1 219 ? 29.975 82.145 26.970 1.00 7.60 536 SER B C 1
ATOM 4266 O O . SER B 1 219 ? 31.129 82.044 26.625 1.00 8.22 536 SER B O 1
ATOM 4269 N N . VAL B 1 220 ? 29.056 82.710 26.211 1.00 8.49 537 VAL B N 1
ATOM 4270 C CA . VAL B 1 220 ? 29.391 83.303 24.922 1.00 8.82 537 VAL B CA 1
ATOM 4271 C C . VAL B 1 220 ? 30.403 84.403 25.096 1.00 8.46 537 VAL B C 1
ATOM 4272 O O . VAL B 1 220 ? 31.413 84.432 24.411 1.00 8.76 537 VAL B O 1
ATOM 4276 N N . GLY B 1 221 ? 30.152 85.318 26.018 1.00 7.78 538 GLY B N 1
ATOM 4277 C CA . GLY B 1 221 ? 31.051 86.432 26.221 1.00 7.55 538 GLY B CA 1
ATOM 4278 C C . GLY B 1 221 ? 32.406 86.028 26.718 1.00 7.79 538 GLY B C 1
ATOM 4279 O O . GLY B 1 221 ? 33.408 86.654 26.401 1.00 8.26 538 GLY B O 1
ATOM 4280 N N . VAL B 1 222 ? 32.443 84.994 27.547 1.00 7.45 539 VAL B N 1
ATOM 4281 C CA . VAL B 1 222 ? 33.709 84.481 28.036 1.00 7.37 539 VAL B CA 1
ATOM 4282 C C . VAL B 1 222 ? 34.542 83.955 26.873 1.00 7.41 539 VAL B C 1
ATOM 4283 O O . VAL B 1 222 ? 35.710 84.277 26.745 1.00 7.83 539 VAL B O 1
ATOM 4287 N N . LEU B 1 223 ? 33.920 83.170 26.009 1.00 7.59 540 LEU B N 1
ATOM 4288 C CA . LEU B 1 223 ? 34.608 82.676 24.830 1.00 7.94 540 LEU B CA 1
ATOM 4289 C C . LEU B 1 223 ? 35.061 83.832 23.935 1.00 7.40 540 LEU B C 1
ATOM 4290 O O . LEU B 1 223 ? 36.177 83.840 23.416 1.00 8.36 540 LEU B O 1
ATOM 4295 N N . ALA B 1 224 ? 34.216 84.829 23.767 1.00 7.62 541 ALA B N 1
ATOM 4296 C CA . ALA B 1 224 ? 34.568 85.979 22.962 1.00 7.76 541 ALA B CA 1
ATOM 4297 C C . ALA B 1 224 ? 35.768 86.683 23.550 1.00 8.75 541 ALA B C 1
ATOM 4298 O O . ALA B 1 224 ? 36.705 87.064 22.826 1.00 9.43 541 ALA B O 1
ATOM 4300 N N . PHE B 1 225 ? 35.761 86.887 24.856 1.00 8.51 542 PHE B N 1
ATOM 4301 C CA . PHE B 1 225 ? 36.917 87.485 25.489 1.00 8.31 542 PHE B CA 1
ATOM 4302 C C . PHE B 1 225 ? 38.170 86.634 25.241 1.00 8.74 542 PHE B C 1
ATOM 4303 O O . PHE B 1 225 ? 39.220 87.150 24.874 1.00 9.22 542 PHE B O 1
ATOM 4311 N N . LEU B 1 226 ? 38.077 85.330 25.447 1.00 8.65 543 LEU B N 1
ATOM 4312 C CA . LEU B 1 226 ? 39.270 84.494 25.234 1.00 8.59 543 LEU B CA 1
ATOM 4313 C C . LEU B 1 226 ? 39.757 84.628 23.797 1.00 8.92 543 LEU B C 1
ATOM 4314 O O . LEU B 1 226 ? 40.957 84.547 23.555 1.00 10.63 543 LEU B O 1
ATOM 4319 N N . MET B 1 227 ? 38.845 84.791 22.857 1.00 9.01 544 MET B N 1
ATOM 4320 C CA . MET B 1 227 ? 39.191 84.939 21.457 1.00 9.48 544 MET B CA 1
ATOM 4321 C C . MET B 1 227 ? 39.907 86.240 21.145 1.00 10.26 544 MET B C 1
ATOM 4322 O O . MET B 1 227 ? 40.474 86.364 20.067 1.00 12.04 544 MET B O 1
ATOM 4327 N N . THR B 1 228 ? 39.910 87.192 22.063 1.00 10.14 545 THR B N 1
ATOM 4328 C CA . THR B 1 228 ? 40.714 88.403 21.896 1.00 11.09 545 THR B CA 1
ATOM 4329 C C . THR B 1 228 ? 42.150 88.222 22.320 1.00 11.22 545 THR B C 1
ATOM 4330 O O . THR B 1 228 ? 42.963 89.095 22.082 1.00 12.46 545 THR B O 1
ATOM 4334 N N . GLN B 1 229 ? 42.434 87.141 23.024 1.00 11.32 546 GLN B N 1
ATOM 4335 C CA . GLN B 1 229 ? 43.735 86.922 23.618 1.00 11.77 546 GLN B CA 1
ATOM 4336 C C . GLN B 1 229 ? 44.647 86.154 22.674 1.00 12.96 546 GLN B C 1
ATOM 4337 O O . GLN B 1 229 ? 44.185 85.476 21.767 1.00 12.33 546 GLN B O 1
ATOM 4343 N N . PRO B 1 230 ? 45.958 86.258 22.889 1.00 14.44 547 PRO B N 1
ATOM 4344 C CA . PRO B 1 230 ? 46.880 85.420 22.138 1.00 14.30 547 PRO B CA 1
ATOM 4345 C C . PRO B 1 230 ? 46.461 83.976 22.287 1.00 13.99 547 PRO B C 1
ATOM 4346 O O . PRO B 1 230 ? 46.237 83.499 23.402 1.00 14.45 547 PRO B O 1
ATOM 4350 N N . GLN B 1 231 ? 46.300 83.305 21.158 1.00 14.01 548 GLN B N 1
ATOM 4351 C CA . GLN B 1 231 ? 45.793 81.957 21.119 1.00 14.25 548 GLN B CA 1
ATOM 4352 C C . GLN B 1 231 ? 46.899 80.960 21.405 1.00 14.24 548 GLN B C 1
ATOM 4353 O O . GLN B 1 231 ? 47.379 80.269 20.515 1.00 15.21 548 GLN B O 1
ATOM 4359 N N . THR B 1 232 ? 47.257 80.853 22.662 1.00 13.47 549 THR B N 1
ATOM 4360 C CA . THR B 1 232 ? 48.188 79.822 23.080 1.00 13.62 549 THR B CA 1
ATOM 4361 C C . THR B 1 232 ? 47.536 78.478 22.827 1.00 13.51 549 THR B C 1
ATOM 4362 O O . THR B 1 232 ? 46.329 78.382 22.583 1.00 12.74 549 THR B O 1
ATOM 4366 N N . ALA B 1 233 ? 48.305 77.413 22.928 1.00 13.94 550 ALA B N 1
ATOM 4367 C CA . ALA B 1 233 ? 47.741 76.083 22.721 1.00 14.29 550 ALA B CA 1
ATOM 4368 C C . ALA B 1 233 ? 46.570 75.842 23.667 1.00 14.39 550 ALA B C 1
ATOM 4369 O O . ALA B 1 233 ? 45.523 75.317 23.273 1.00 13.57 550 ALA B O 1
ATOM 4371 N N . GLU B 1 234 ? 46.746 76.265 24.910 1.00 14.19 551 GLU B N 1
ATOM 4372 C CA . GLU B 1 234 ? 45.750 76.010 25.934 1.00 14.11 551 GLU B CA 1
ATOM 4373 C C . GLU B 1 234 ? 44.504 76.846 25.684 1.00 12.80 551 GLU B C 1
ATOM 4374 O O . GLU B 1 234 ? 43.393 76.347 25.827 1.00 13.45 551 GLU B O 1
ATOM 4380 N N . ILE B 1 235 ? 44.675 78.112 25.336 1.00 11.55 552 ILE B N 1
ATOM 4381 C CA . ILE B 1 235 ? 43.541 78.987 25.072 1.00 11.56 552 ILE B CA 1
ATOM 4382 C C . ILE B 1 235 ? 42.786 78.513 23.853 1.00 10.62 552 ILE B C 1
ATOM 4383 O O . ILE B 1 235 ? 41.558 78.468 23.858 1.00 1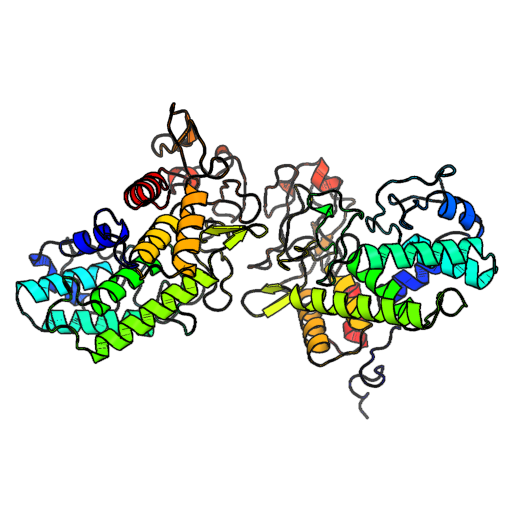0.70 552 ILE B O 1
ATOM 4388 N N . GLU B 1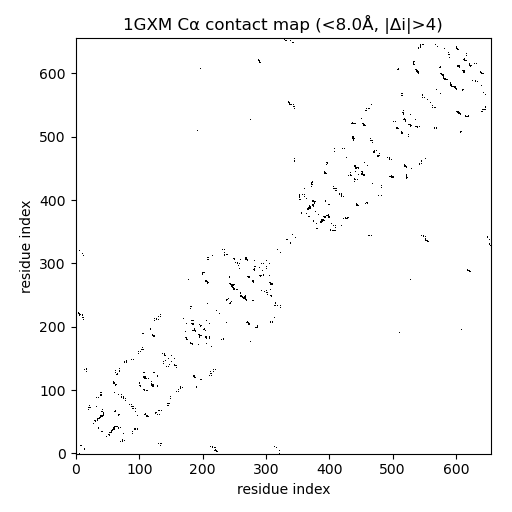 236 ? 43.488 78.126 22.790 1.00 11.40 553 GLU B N 1
ATOM 4389 C CA . GLU B 1 236 ? 42.810 77.608 21.624 1.00 12.18 553 GLU B CA 1
ATOM 4390 C C . GLU B 1 236 ? 41.975 76.377 21.990 1.00 12.21 553 GLU B C 1
ATOM 4391 O O . GLU B 1 236 ? 40.824 76.251 21.587 1.00 11.69 553 GLU B O 1
ATOM 4397 N N . GLN B 1 237 ? 42.542 75.476 22.767 1.00 12.44 554 GLN B N 1
ATOM 4398 C CA . GLN B 1 237 ? 41.827 74.279 23.186 1.00 13.30 554 GLN B CA 1
ATOM 4399 C C . GLN B 1 237 ? 40.604 74.665 24.004 1.00 11.98 554 GLN B C 1
ATOM 4400 O O . GLN B 1 237 ? 39.546 74.095 23.828 1.00 11.95 554 GLN B O 1
ATOM 4406 N N . ALA B 1 238 ? 40.760 75.630 24.889 1.00 11.47 555 ALA B N 1
ATOM 4407 C CA . ALA B 1 238 ? 39.665 76.064 25.767 1.00 11.01 555 ALA B CA 1
ATOM 4408 C C . ALA B 1 238 ? 38.525 76.648 24.955 1.00 9.87 555 ALA B C 1
ATOM 4409 O O . ALA B 1 238 ? 37.357 76.349 25.181 1.00 9.68 555 ALA B O 1
ATOM 4411 N N . VAL B 1 239 ? 38.858 77.507 24.010 1.00 9.68 556 VAL B N 1
ATOM 4412 C CA . VAL B 1 239 ? 37.873 78.138 23.171 1.00 9.26 556 VAL B CA 1
ATOM 4413 C C . VAL B 1 239 ? 37.181 77.112 22.298 1.00 9.04 556 VAL B C 1
ATOM 4414 O O . VAL B 1 239 ? 35.968 77.066 22.211 1.00 9.28 556 VAL B O 1
ATOM 4418 N N . ARG B 1 240 ? 37.960 76.247 21.667 1.00 9.41 557 ARG B N 1
ATOM 4419 C CA . ARG B 1 240 ? 37.376 75.243 20.809 1.00 10.16 557 ARG B CA 1
ATOM 4420 C C . ARG B 1 240 ? 36.439 74.344 21.591 1.00 9.10 557 ARG B C 1
ATOM 4421 O O . ARG B 1 240 ? 35.401 73.949 21.082 1.00 9.25 557 ARG B O 1
ATOM 4429 N N . ALA B 1 241 ? 36.795 74.031 22.830 1.00 9.51 558 ALA B N 1
ATOM 4430 C CA . ALA B 1 241 ? 35.951 73.170 23.659 1.00 9.58 558 ALA B CA 1
ATOM 4431 C C . ALA B 1 241 ? 34.643 73.889 23.973 1.00 8.95 558 ALA B C 1
ATOM 4432 O O . ALA B 1 241 ? 33.582 73.287 23.948 1.00 8.57 558 ALA B O 1
ATOM 4434 N N . GLY B 1 242 ? 34.726 75.168 24.309 1.00 8.25 559 GLY B N 1
ATOM 4435 C CA . GLY B 1 242 ? 33.514 75.895 24.627 1.00 8.61 559 GLY B CA 1
ATOM 4436 C C . GLY B 1 242 ? 32.611 76.065 23.429 1.00 8.35 559 GLY B C 1
ATOM 4437 O O . GLY B 1 242 ? 31.392 75.967 23.528 1.00 7.89 559 GLY B O 1
ATOM 4438 N N . VAL B 1 243 ? 33.198 76.370 22.281 1.00 8.56 560 VAL B N 1
ATOM 4439 C CA . VAL B 1 243 ? 32.429 76.498 21.049 1.00 9.17 560 VAL B CA 1
ATOM 4440 C C . VAL B 1 243 ? 31.785 75.169 20.687 1.00 8.26 560 VAL B C 1
ATOM 4441 O O . VAL B 1 243 ? 30.616 75.115 20.283 1.00 9.03 560 VAL B O 1
ATOM 4445 N N . ALA B 1 244 ? 32.531 74.082 20.843 1.00 8.03 561 ALA B N 1
ATOM 4446 C CA . ALA B 1 244 ? 31.990 72.758 20.584 1.00 8.12 561 ALA B CA 1
ATOM 4447 C C . ALA B 1 244 ? 30.802 72.447 21.472 1.00 8.19 561 ALA B C 1
ATOM 4448 O O . ALA B 1 244 ? 29.829 71.844 21.032 1.00 9.14 561 ALA B O 1
ATOM 4450 N N . TRP B 1 245 ? 30.879 72.897 22.719 1.00 8.18 562 TRP B N 1
ATOM 4451 C CA . TRP B 1 245 ? 29.783 72.677 23.642 1.00 7.98 562 TRP B CA 1
ATOM 4452 C C . TRP B 1 245 ? 28.557 73.449 23.151 1.00 7.85 562 TRP B C 1
ATOM 4453 O O . TRP B 1 245 ? 27.489 72.890 23.095 1.00 8.81 562 TRP B O 1
ATOM 4464 N N . PHE B 1 246 ? 28.707 74.705 22.747 1.00 8.00 563 PHE B N 1
ATOM 4465 C CA . PHE B 1 246 ? 27.567 75.444 22.227 1.00 7.85 563 PHE B CA 1
ATOM 4466 C C . PHE B 1 246 ? 27.022 74.837 20.960 1.00 8.25 563 PHE B C 1
ATOM 4467 O O . PHE B 1 246 ? 25.830 74.886 20.711 1.00 8.44 563 PHE B O 1
ATOM 4475 N N . ASN B 1 247 ? 27.907 74.302 20.119 1.00 7.97 564 ASN B N 1
ATOM 4476 C CA . ASN B 1 247 ? 27.534 73.772 18.826 1.00 8.55 564 ASN B CA 1
ATOM 4477 C C . ASN B 1 247 ? 27.097 72.314 18.878 1.00 8.82 564 ASN B C 1
ATOM 4478 O O . ASN B 1 247 ? 26.900 71.713 17.835 1.00 10.31 564 ASN B O 1
ATOM 4483 N N . SER B 1 248 ? 26.964 71.735 20.062 1.00 9.42 565 SER B N 1
ATOM 4484 C CA . SER B 1 248 ? 26.588 70.337 20.200 1.00 10.63 565 SER B CA 1
ATOM 4485 C C . SER B 1 248 ? 25.097 70.178 20.218 1.00 11.22 565 SER B C 1
ATOM 4486 O O . SER B 1 248 ? 24.406 70.880 20.947 1.00 9.87 565 SER B O 1
ATOM 4489 N N . PRO B 1 249 ? 24.580 69.185 19.498 1.00 11.89 566 PRO B N 1
ATOM 4490 C CA . PRO B 1 249 ? 23.174 68.839 19.604 1.00 12.08 566 PRO B CA 1
ATOM 4491 C C . PRO B 1 249 ? 22.764 68.318 20.974 1.00 11.22 566 PRO B C 1
ATOM 4492 O O . PRO B 1 249 ? 21.580 68.209 21.269 1.00 11.87 566 PRO B O 1
ATOM 4496 N N . ARG B 1 250 ? 23.740 68.018 21.810 1.00 10.06 567 ARG B N 1
ATOM 4497 C CA . ARG B 1 250 ? 23.470 67.642 23.195 1.00 10.43 567 ARG B CA 1
ATOM 4498 C C . ARG B 1 250 ? 23.410 68.844 24.111 1.00 9.89 567 ARG B C 1
ATOM 4499 O O . ARG B 1 250 ? 23.161 68.704 25.299 1.00 10.55 567 ARG B O 1
ATOM 4507 N N . THR B 1 251 ? 23.636 70.022 23.539 1.00 7.97 568 THR B N 1
ATOM 4508 C CA . THR B 1 251 ? 23.494 71.283 24.244 1.00 8.20 568 THR B CA 1
ATOM 4509 C C . THR B 1 251 ? 22.291 72.046 23.736 1.00 7.97 568 THR B C 1
ATOM 4510 O O . THR B 1 251 ? 21.397 72.392 24.498 1.00 8.65 568 THR B O 1
ATOM 4514 N N . TYR B 1 252 ? 22.274 72.381 22.460 1.00 8.03 569 TYR B N 1
ATOM 4515 C CA . TYR B 1 252 ? 21.153 73.149 21.957 1.00 8.39 569 TYR B CA 1
ATOM 4516 C C . TYR B 1 252 ? 19.949 72.264 21.780 1.00 8.81 569 TYR B C 1
ATOM 4517 O O . TYR B 1 252 ? 20.066 71.061 21.604 1.00 9.25 569 TYR B O 1
ATOM 4526 N N . LEU B 1 253 ? 18.784 72.899 21.855 1.00 9.04 570 LEU B N 1
ATOM 4527 C CA . LEU B 1 253 ? 17.505 72.286 21.589 1.00 9.10 570 LEU B CA 1
ATOM 4528 C C . LEU B 1 253 ? 17.159 72.596 20.146 1.00 9.32 570 LEU B C 1
ATOM 4529 O O . LEU B 1 253 ? 16.813 73.722 19.781 1.00 9.29 570 LEU B O 1
ATOM 4534 N N . GLU B 1 254 ? 17.275 71.581 19.317 1.00 9.04 571 GLU B N 1
ATOM 4535 C CA . GLU B 1 254 ? 17.058 71.746 17.899 1.00 9.57 571 GLU B CA 1
ATOM 4536 C C . GLU B 1 254 ? 15.607 71.968 17.589 1.00 8.84 571 GLU B C 1
ATOM 4537 O O . GLU B 1 254 ? 14.724 71.270 18.100 1.00 9.46 571 GLU B O 1
ATOM 4543 N N . GLY B 1 255 ? 15.353 72.897 16.681 1.00 9.12 572 GLY B N 1
ATOM 4544 C CA . GLY B 1 255 ? 14.029 73.103 16.162 1.00 9.81 572 GLY B CA 1
ATOM 4545 C C . GLY B 1 255 ? 13.077 73.811 17.104 1.00 8.80 572 GLY B C 1
ATOM 4546 O O . GLY B 1 255 ? 11.865 73.688 16.981 1.00 10.16 572 GLY B O 1
ATOM 4547 N N . TYR B 1 256 ? 13.628 74.553 18.047 1.00 8.81 573 TYR B N 1
ATOM 4548 C CA . TYR B 1 256 ? 12.884 75.356 18.987 1.00 9.57 573 TYR B CA 1
ATOM 4549 C C . TYR B 1 256 ? 13.506 76.722 19.039 1.00 9.68 573 TYR B C 1
ATOM 4550 O O . TYR B 1 256 ? 14.661 76.930 18.680 1.00 9.26 573 TYR B O 1
ATOM 4559 N N . THR B 1 257 ? 12.712 77.645 19.547 1.00 9.21 574 THR B N 1
ATOM 4560 C CA . THR B 1 257 ? 13.161 78.968 19.835 1.00 9.45 574 THR B CA 1
ATOM 4561 C C . THR B 1 257 ? 12.498 79.469 21.104 1.00 9.46 574 THR B C 1
ATOM 4562 O O . THR B 1 257 ? 11.487 78.931 21.532 1.00 10.74 574 THR B O 1
ATOM 4566 N N . TYR B 1 258 ? 13.080 80.476 21.719 1.00 9.65 575 TYR B N 1
ATOM 4567 C CA . TYR B 1 258 ? 12.516 81.081 22.903 1.00 9.99 575 TYR B CA 1
ATOM 4568 C C . TYR B 1 258 ? 11.790 82.339 22.515 1.00 11.45 575 TYR B C 1
ATOM 4569 O O . TYR B 1 258 ? 12.369 83.274 21.990 1.00 11.42 575 TYR B O 1
ATOM 4578 N N . ASP B 1 259 ? 10.492 82.351 22.759 1.00 12.58 576 ASP B N 1
ATOM 4579 C CA . ASP B 1 259 ? 9.637 83.463 22.369 1.00 14.02 576 ASP B CA 1
ATOM 4580 C C . ASP B 1 259 ? 8.982 83.988 23.626 1.00 14.58 576 ASP B C 1
ATOM 4581 O O . ASP B 1 259 ? 7.953 83.457 24.070 1.00 14.03 576 ASP B O 1
ATOM 4586 N N . SER B 1 260 ? 9.596 85.019 24.200 1.00 15.91 577 SER B N 1
ATOM 4587 C CA . SER B 1 260 ? 9.131 85.636 25.445 1.00 17.50 577 SER B CA 1
ATOM 4588 C C . SER B 1 260 ? 7.681 86.113 25.388 1.00 16.70 577 SER B C 1
ATOM 4589 O O . SER B 1 260 ? 7.016 86.142 26.418 1.00 17.47 577 SER B O 1
ATOM 4592 N N . SER B 1 261 ? 7.193 86.430 24.188 1.00 16.13 578 SER B N 1
ATOM 4593 C CA . SER B 1 261 ? 5.793 86.850 24.018 1.00 15.70 578 SER B CA 1
ATOM 4594 C C . SER B 1 261 ? 4.810 85.761 24.414 1.00 15.23 578 SER B C 1
ATOM 4595 O O . SER B 1 261 ? 3.634 86.032 24.654 1.00 15.29 578 SER B O 1
ATOM 4598 N N . LEU B 1 262 ? 5.294 84.533 24.488 1.00 13.55 579 LEU B N 1
ATOM 4599 C CA . LEU B 1 262 ? 4.487 83.371 24.774 1.00 12.85 579 LEU B CA 1
ATOM 4600 C C . LEU B 1 262 ? 4.729 82.852 26.200 1.00 12.31 579 LEU B C 1
ATOM 4601 O O . LEU B 1 262 ? 4.278 81.787 26.542 1.00 12.68 579 LEU B O 1
ATOM 4606 N N . ALA B 1 263 ? 5.423 83.625 27.022 1.00 12.84 580 ALA B N 1
ATOM 4607 C CA . ALA B 1 263 ? 5.856 83.158 28.341 1.00 13.56 580 ALA B CA 1
ATOM 4608 C C . ALA B 1 263 ? 4.718 82.976 29.338 1.00 14.11 580 ALA B C 1
ATOM 4609 O O . ALA B 1 263 ? 4.909 82.307 30.342 1.00 14.50 580 ALA B O 1
ATOM 4611 N N . ALA B 1 264 ? 3.535 83.509 29.062 1.00 15.00 581 ALA B N 1
ATOM 4612 C CA . ALA B 1 264 ? 2.398 83.294 29.975 1.00 15.57 581 ALA B CA 1
ATOM 4613 C C . ALA B 1 264 ? 2.224 81.812 30.269 1.00 14.82 581 ALA B C 1
ATOM 4614 O O . ALA B 1 264 ? 1.884 81.418 31.388 1.00 14.74 581 ALA B O 1
ATOM 4616 N N . THR B 1 265 ? 2.408 80.979 29.255 1.00 13.83 582 THR B N 1
ATOM 4617 C CA . THR B 1 265 ? 2.269 79.555 29.472 1.00 14.14 582 THR B CA 1
ATOM 4618 C C . THR B 1 265 ? 3.542 78.810 29.141 1.00 13.14 582 THR B C 1
ATOM 4619 O O . THR B 1 265 ? 3.964 77.986 29.916 1.00 13.62 582 THR B O 1
ATOM 4623 N N . ASN B 1 266 ? 4.149 79.088 27.988 1.00 12.59 583 ASN B N 1
ATOM 4624 C CA . ASN B 1 266 ? 5.392 78.400 27.629 1.00 12.02 583 ASN B CA 1
ATOM 4625 C C . ASN B 1 266 ? 6.078 79.105 26.481 1.00 11.01 583 ASN B C 1
ATOM 4626 O O . ASN B 1 266 ? 5.584 79.072 25.371 1.00 10.94 583 ASN B O 1
ATOM 4631 N N . PRO B 1 267 ? 7.220 79.739 26.746 1.00 10.14 584 PRO B N 1
ATOM 4632 C CA . PRO B 1 267 ? 7.955 80.478 25.713 1.00 10.38 584 PRO B CA 1
ATOM 4633 C C . PRO B 1 267 ? 8.848 79.596 24.852 1.00 10.14 584 PRO B C 1
ATOM 4634 O O . PRO B 1 267 ? 9.427 80.094 23.905 1.00 10.92 584 PRO B O 1
ATOM 4638 N N . ILE B 1 268 ? 8.967 78.323 25.160 1.00 9.08 585 ILE B N 1
ATOM 4639 C CA . ILE B 1 268 ? 9.827 77.412 24.406 1.00 9.57 585 ILE B CA 1
ATOM 4640 C C . ILE B 1 268 ? 8.953 76.747 23.380 1.00 10.58 585 ILE B C 1
ATOM 4641 O O . ILE B 1 268 ? 8.129 75.885 23.705 1.00 11.35 585 ILE B O 1
ATOM 4646 N N . VAL B 1 269 ? 9.094 77.191 22.145 1.00 11.42 586 VAL B N 1
ATOM 4647 C CA . VAL B 1 269 ? 8.164 76.816 21.105 1.00 12.19 586 VAL B CA 1
ATOM 4648 C C . VAL B 1 269 ? 8.870 76.252 19.893 1.00 11.82 586 VAL B C 1
ATOM 4649 O O . VAL B 1 269 ? 9.984 76.672 19.572 1.00 11.12 586 VAL B O 1
ATOM 4653 N N . PRO B 1 270 ? 8.250 75.306 19.212 1.00 12.56 587 PRO B N 1
ATOM 4654 C CA . PRO B 1 270 ? 8.867 74.761 18.004 1.00 13.24 587 PRO B CA 1
ATOM 4655 C C . PRO B 1 270 ? 9.022 75.844 16.970 1.00 13.28 587 PRO B C 1
ATOM 4656 O O . PRO B 1 270 ? 8.163 76.710 16.789 1.00 14.01 587 PRO B O 1
ATOM 4660 N N . ARG B 1 271 ? 10.148 75.794 16.279 1.00 12.98 588 ARG B N 1
ATOM 4661 C CA . ARG B 1 271 ? 10.382 76.643 15.131 1.00 13.45 588 ARG B CA 1
ATOM 4662 C C . ARG B 1 271 ? 11.393 75.903 14.278 1.00 12.88 588 ARG B C 1
ATOM 4663 O O . ARG B 1 271 ? 12.563 75.787 14.626 1.00 12.76 588 ARG B O 1
ATOM 4677 N N . ALA B 1 272 ? 10.915 75.373 13.167 1.00 12.69 589 ALA B N 1
ATOM 4678 C CA . ALA B 1 272 ? 11.763 74.650 12.254 1.00 13.07 589 ALA B CA 1
ATOM 4679 C C . ALA B 1 272 ? 12.914 75.542 11.837 1.00 12.56 589 ALA B C 1
ATOM 4680 O O . ALA B 1 272 ? 12.742 76.737 11.597 1.00 13.03 589 ALA B O 1
ATOM 4682 N N . GLY B 1 273 ? 14.108 74.967 11.810 1.00 11.97 590 GLY B N 1
ATOM 4683 C CA . GLY B 1 273 ? 15.296 75.678 11.381 1.00 11.88 590 GLY B CA 1
ATOM 4684 C C . GLY B 1 273 ? 15.965 76.495 12.454 1.00 11.93 590 GLY B C 1
ATOM 4685 O O . GLY B 1 273 ? 17.018 77.069 12.220 1.00 13.47 590 GLY B O 1
ATOM 4686 N N . SER B 1 274 ? 15.371 76.532 13.643 1.00 11.01 591 SER B N 1
ATOM 4687 C CA . SER B 1 274 ? 15.921 77.282 14.754 1.00 11.10 591 SER B CA 1
ATOM 4688 C C . SER B 1 274 ? 16.618 76.352 15.717 1.00 10.76 591 SER B C 1
ATOM 4689 O O . SER B 1 274 ? 16.571 75.150 15.576 1.00 11.06 591 SER B O 1
ATOM 4692 N N . LYS B 1 275 ? 17.312 76.950 16.665 1.00 10.79 592 LYS B N 1
ATOM 4693 C CA . LYS B 1 275 ? 17.935 76.242 17.773 1.00 11.07 592 LYS B CA 1
ATOM 4694 C C . LYS B 1 275 ? 17.788 77.151 18.973 1.00 9.53 592 LYS B C 1
ATOM 4695 O O . LYS B 1 275 ? 17.788 78.364 18.839 1.00 10.80 592 LYS B O 1
ATOM 4701 N N . MET B 1 276 ? 17.704 76.555 20.144 1.00 8.49 593 MET B N 1
ATOM 4702 C CA . MET B 1 276 ? 17.569 77.292 21.377 1.00 8.34 593 MET B CA 1
ATOM 4703 C C . MET B 1 276 ? 18.593 76.781 22.355 1.00 7.39 593 MET B C 1
ATOM 4704 O O . MET B 1 276 ? 18.839 75.583 22.421 1.00 8.76 593 MET B O 1
ATOM 4709 N N . TRP B 1 277 ? 19.163 77.680 23.129 1.00 6.95 594 TRP B N 1
ATOM 4710 C CA . TRP B 1 277 ? 20.017 77.304 24.237 1.00 7.07 594 TRP B CA 1
ATOM 4711 C C . TRP B 1 277 ? 19.323 77.663 25.520 1.00 7.59 594 TRP B C 1
ATOM 4712 O O . TRP B 1 277 ? 18.652 78.686 25.621 1.00 8.20 594 TRP B O 1
ATOM 4723 N N . TYR B 1 278 ? 19.464 76.797 26.511 1.00 7.33 595 TYR B N 1
ATOM 4724 C CA . TYR B 1 278 ? 18.997 77.091 27.840 1.00 7.58 595 TYR B CA 1
ATOM 4725 C C . TYR B 1 278 ? 19.903 78.071 28.526 1.00 6.83 595 TYR B C 1
ATOM 4726 O O . TYR B 1 278 ? 21.104 78.118 28.297 1.00 7.61 595 TYR B O 1
ATOM 4735 N N . ARG B 1 279 ? 19.323 78.860 29.402 1.00 6.96 596 ARG B N 1
ATOM 4736 C CA . ARG B 1 279 ? 20.116 79.703 30.260 1.00 7.21 596 ARG B CA 1
ATOM 4737 C C . ARG B 1 279 ? 20.948 78.898 31.265 1.00 6.99 596 ARG B C 1
ATOM 4738 O O . ARG B 1 279 ? 22.055 79.297 31.600 1.00 7.11 596 ARG B O 1
ATOM 4746 N N . PHE B 1 280 ? 20.402 77.771 31.709 1.00 6.61 597 PHE B N 1
ATOM 4747 C CA . PHE B 1 280 ? 21.021 76.927 32.714 1.00 5.95 597 PHE B CA 1
ATOM 4748 C C . PHE B 1 280 ? 21.067 75.496 32.234 1.00 6.28 597 PHE B C 1
ATOM 4749 O O . PHE B 1 280 ? 20.044 74.938 31.861 1.00 7.15 597 PHE B O 1
ATOM 4757 N N . TYR B 1 281 ? 22.248 74.901 32.299 1.00 6.37 598 TYR B N 1
ATOM 4758 C CA . TYR B 1 281 ? 22.453 73.491 32.042 1.00 6.89 598 TYR B CA 1
ATOM 4759 C C . TYR B 1 281 ? 23.039 72.801 33.238 1.00 7.40 598 TYR B C 1
ATOM 4760 O O . TYR B 1 281 ? 23.900 73.323 33.925 1.00 7.40 598 TYR B O 1
ATOM 4769 N N . ASP B 1 282 ? 22.592 71.583 33.469 1.00 7.65 599 ASP B N 1
ATOM 4770 C CA . ASP B 1 282 ? 23.156 70.794 34.542 1.00 8.02 599 ASP B CA 1
ATOM 4771 C C . ASP B 1 282 ? 24.635 70.540 34.295 1.00 7.75 599 ASP B C 1
ATOM 4772 O O . ASP B 1 282 ? 25.021 70.114 33.223 1.00 8.70 599 ASP B O 1
ATOM 4777 N N . LEU B 1 283 ? 25.439 70.762 35.316 1.00 7.69 600 LEU B N 1
ATOM 4778 C CA . LEU B 1 283 ? 26.878 70.647 35.228 1.00 7.67 600 LEU B CA 1
ATOM 4779 C C . LEU B 1 283 ? 27.329 69.280 34.754 1.00 8.68 600 LEU B C 1
ATOM 4780 O O . LEU B 1 283 ? 28.331 69.155 34.057 1.00 9.77 600 LEU B O 1
ATOM 4785 N N . ASN B 1 284 ? 26.638 68.256 35.211 1.00 9.26 601 ASN B N 1
ATOM 4786 C CA . ASN B 1 284 ? 27.021 66.889 34.937 1.00 9.56 601 ASN B CA 1
ATOM 4787 C C . ASN B 1 284 ? 26.278 66.191 33.823 1.00 9.83 601 ASN B C 1
ATOM 4788 O O . ASN B 1 284 ? 26.874 65.371 33.159 1.00 13.16 601 ASN B O 1
ATOM 4793 N N . THR B 1 285 ? 24.997 66.464 33.619 1.00 8.66 602 THR B N 1
ATOM 4794 C CA . THR B 1 285 ? 24.248 65.788 32.567 1.00 9.15 602 THR B CA 1
ATOM 4795 C C . THR B 1 285 ? 23.977 66.647 31.343 1.00 8.68 602 THR B C 1
ATOM 4796 O O . THR B 1 285 ? 23.491 66.166 30.330 1.00 9.47 602 THR B O 1
ATOM 4800 N N . ASN B 1 286 ? 24.297 67.928 31.444 1.00 8.12 603 ASN B N 1
ATOM 4801 C CA . ASN B 1 286 ? 24.044 68.865 30.362 1.00 7.98 603 ASN B CA 1
ATOM 4802 C C . ASN B 1 286 ? 22.576 69.032 30.026 1.00 8.28 603 ASN B C 1
ATOM 4803 O O . ASN B 1 286 ? 22.231 69.456 28.945 1.00 9.97 603 ASN B O 1
ATOM 4808 N N . ARG B 1 287 ? 21.691 68.737 30.966 1.00 8.91 604 ARG B N 1
ATOM 4809 C CA . ARG B 1 287 ? 20.267 68.934 30.781 1.00 9.43 604 ARG B CA 1
ATOM 4810 C C . ARG B 1 287 ? 19.904 70.380 31.066 1.00 8.47 604 ARG B C 1
ATOM 4811 O O . ARG B 1 287 ? 20.265 70.928 32.092 1.00 8.92 604 ARG B O 1
ATOM 4819 N N . GLY B 1 288 ? 19.184 70.991 30.150 1.00 7.87 605 GLY B N 1
ATOM 4820 C CA . GLY B 1 288 ? 18.635 72.310 30.402 1.00 7.75 605 GLY B CA 1
ATOM 4821 C C . GLY B 1 288 ? 17.644 72.262 31.550 1.00 7.78 605 GLY B C 1
ATOM 4822 O O . GLY B 1 288 ? 16.864 71.322 31.653 1.00 9.06 605 GLY B O 1
ATOM 4823 N N . PHE B 1 289 ? 17.676 73.259 32.422 1.00 7.57 606 PHE B N 1
ATOM 4824 C CA . PHE B 1 289 ? 16.780 73.255 33.563 1.00 7.41 606 PHE B CA 1
ATOM 4825 C C . PHE B 1 289 ? 16.297 74.627 33.940 1.00 7.63 606 PHE B C 1
ATOM 4826 O O . PHE B 1 289 ? 16.779 75.656 33.451 1.00 8.15 606 PHE B O 1
ATOM 4834 N N . PHE B 1 290 ? 15.303 74.604 34.819 1.00 7.51 607 PHE B N 1
ATOM 4835 C CA . PHE B 1 290 ? 14.647 75.786 35.315 1.00 7.69 607 PHE B CA 1
ATOM 4836 C C . PHE B 1 290 ? 14.712 75.804 36.819 1.00 7.57 607 PHE B C 1
ATOM 4837 O O . PHE B 1 290 ? 14.913 74.787 37.462 1.00 8.10 607 PHE B O 1
ATOM 4845 N N . SER B 1 291 ? 14.478 76.984 37.354 1.00 7.43 608 SER B N 1
ATOM 4846 C CA . SER B 1 291 ? 14.346 77.178 38.774 1.00 7.84 608 SER B CA 1
ATOM 4847 C C . SER B 1 291 ? 13.231 78.149 39.062 1.00 8.37 608 SER B C 1
ATOM 4848 O O . SER B 1 291 ? 12.403 78.448 38.210 1.00 9.58 608 SER B O 1
ATOM 4851 N N . ASP B 1 292 ? 13.156 78.588 40.297 1.00 8.92 609 ASP B N 1
ATOM 4852 C CA . ASP B 1 292 ? 12.034 79.410 40.713 1.00 10.28 609 ASP B CA 1
ATOM 4853 C C . ASP B 1 292 ? 12.434 80.066 42.021 1.00 10.54 609 ASP B C 1
ATOM 4854 O O . ASP B 1 292 ? 13.522 79.849 42.544 1.00 10.54 609 ASP B O 1
ATOM 4859 N N . ARG B 1 293 ? 11.532 80.847 42.586 1.00 11.50 610 ARG B N 1
ATOM 4860 C CA . ARG B 1 293 ? 11.896 81.585 43.793 1.00 12.57 610 ARG B CA 1
ATOM 4861 C C . ARG B 1 293 ? 12.162 80.684 44.975 1.00 12.33 610 ARG B C 1
ATOM 4862 O O . ARG B 1 293 ? 12.830 81.094 45.924 1.00 12.99 610 ARG B O 1
ATOM 4870 N N . ASP B 1 294 ? 11.633 79.464 44.933 1.00 12.74 611 ASP B N 1
ATOM 4871 C CA . ASP B 1 294 ? 11.918 78.469 45.967 1.00 13.74 611 ASP B CA 1
ATOM 4872 C C . ASP B 1 294 ? 13.250 77.757 45.808 1.00 12.49 611 ASP B C 1
ATOM 4873 O O . ASP B 1 294 ? 13.608 76.892 46.615 1.00 14.59 611 ASP B O 1
ATOM 4878 N N . GLY B 1 295 ? 14.014 78.116 44.787 1.00 11.72 612 GLY B N 1
ATOM 4879 C CA . GLY B 1 295 ? 15.300 77.506 44.575 1.00 11.04 612 GLY B CA 1
ATOM 4880 C C . GLY B 1 295 ? 15.277 76.070 44.085 1.00 11.03 612 GLY B C 1
ATOM 4881 O O . GLY B 1 295 ? 16.310 75.392 44.046 1.00 11.49 612 GLY B O 1
ATOM 4882 N N . SER B 1 296 ? 14.114 75.620 43.633 1.00 10.21 613 SER B N 1
ATOM 4883 C CA . SER B 1 296 ? 13.978 74.273 43.138 1.00 10.69 613 SER B CA 1
ATOM 4884 C C . SER B 1 296 ? 14.587 74.181 41.749 1.00 9.99 613 SER B C 1
ATOM 4885 O O . SER B 1 296 ? 14.877 75.189 41.106 1.00 11.28 613 SER B O 1
ATOM 4888 N N . LYS B 1 297 ? 14.813 72.962 41.313 1.00 8.98 614 LYS B N 1
ATOM 4889 C CA . LYS B 1 297 ? 15.407 72.681 40.032 1.00 9.25 614 LYS B CA 1
ATOM 4890 C C . LYS B 1 297 ? 14.501 71.670 39.355 1.00 8.87 614 LYS B C 1
ATOM 4891 O O . LYS B 1 297 ? 14.214 70.604 39.892 1.00 9.35 614 LYS B O 1
ATOM 4897 N N . PHE B 1 298 ? 14.038 72.011 38.174 1.00 8.52 615 PHE B N 1
ATOM 4898 C CA . PHE B 1 298 ? 13.042 71.197 37.503 1.00 8.44 615 PHE B CA 1
ATOM 4899 C C . PHE B 1 298 ? 13.164 71.391 36.007 1.00 9.18 615 PHE B C 1
ATOM 4900 O O . PHE B 1 298 ? 13.933 72.226 35.549 1.00 9.30 615 PHE B O 1
ATOM 4908 N N . TYR B 1 299 ? 12.405 70.615 35.253 1.00 9.38 616 TYR B N 1
ATOM 4909 C CA . TYR B 1 299 ? 12.672 70.445 33.821 1.00 10.57 616 TYR B CA 1
ATOM 4910 C C . TYR B 1 299 ? 11.501 70.763 32.919 1.00 11.42 616 TYR B C 1
ATOM 4911 O O . TYR B 1 299 ? 11.586 70.556 31.711 1.00 14.05 616 TYR B O 1
ATOM 4920 N N . ASP B 1 300 ? 10.416 71.260 33.488 1.00 12.20 617 ASP B N 1
ATOM 4921 C CA . ASP B 1 300 ? 9.239 71.619 32.731 1.00 12.87 617 ASP B CA 1
ATOM 4922 C C . ASP B 1 300 ? 8.886 73.040 33.112 1.00 12.42 617 ASP B C 1
ATOM 4923 O O . ASP B 1 300 ? 8.465 73.306 34.241 1.00 13.16 617 ASP B O 1
ATOM 4928 N N . ILE B 1 301 ? 9.038 73.953 32.162 1.00 11.79 618 ILE B N 1
ATOM 4929 C CA . ILE B 1 301 ? 8.895 75.363 32.463 1.00 12.34 618 ILE B CA 1
ATOM 4930 C C . ILE B 1 301 ? 7.460 75.710 32.821 1.00 12.80 618 ILE B C 1
ATOM 4931 O O . ILE B 1 301 ? 7.233 76.715 33.456 1.00 12.32 618 ILE B O 1
ATOM 4936 N N . THR B 1 302 ? 6.500 74.871 32.439 1.00 13.74 619 THR B N 1
ATOM 4937 C CA . THR B 1 302 ? 5.106 75.120 32.815 1.00 15.49 619 THR B CA 1
ATOM 4938 C C . THR B 1 302 ? 4.861 74.879 34.310 1.00 15.72 619 THR B C 1
ATOM 4939 O O . THR B 1 302 ? 3.798 75.234 34.807 1.00 18.25 619 THR B O 1
ATOM 4943 N N . GLN B 1 303 ? 5.815 74.261 35.005 1.00 15.96 620 GLN B N 1
ATOM 4944 C CA . GLN B 1 303 ? 5.745 74.039 36.465 1.00 16.43 620 GLN B CA 1
ATOM 4945 C C . GLN B 1 303 ? 6.158 75.314 37.222 1.00 15.18 620 GLN B C 1
ATOM 4946 O O . GLN B 1 303 ? 5.994 75.408 38.427 1.00 16.02 620 GLN B O 1
ATOM 4952 N N . MET B 1 304 ? 6.743 76.274 36.516 1.00 13.00 621 MET B N 1
ATOM 4953 C CA . MET B 1 304 ? 7.288 77.470 37.139 1.00 11.77 621 MET B CA 1
ATOM 4954 C C . MET B 1 304 ? 6.187 78.445 37.527 1.00 11.04 621 MET B C 1
ATOM 4955 O O . MET B 1 304 ? 5.166 78.518 36.867 1.00 12.08 621 MET B O 1
ATOM 4960 N N . SER B 1 305 ? 6.424 79.212 38.578 1.00 10.87 622 SER B N 1
ATOM 4961 C CA . SER B 1 305 ? 5.570 80.342 38.889 1.00 10.84 622 SER B CA 1
ATOM 4962 C C . SER B 1 305 ? 5.422 81.253 37.677 1.00 10.52 622 SER B C 1
ATOM 4963 O O . SER B 1 305 ? 6.363 81.492 36.920 1.00 11.06 622 SER B O 1
ATOM 4966 N N . LEU B 1 306 ? 4.235 81.823 37.539 1.00 10.86 623 LEU B N 1
ATOM 4967 C CA . LEU B 1 306 ? 3.952 82.737 36.458 1.00 10.62 623 LEU B CA 1
ATOM 4968 C C . LEU B 1 306 ? 4.932 83.891 36.431 1.00 10.49 623 LEU B C 1
ATOM 4969 O O . LEU B 1 306 ? 5.464 84.266 35.380 1.00 11.61 623 LEU B O 1
ATOM 4974 N N . GLU B 1 307 ? 5.212 84.463 37.590 1.00 10.70 624 GLU B N 1
ATOM 4975 C CA . GLU B 1 307 ? 6.049 85.644 37.638 1.00 11.17 624 GLU B CA 1
ATOM 4976 C C . GLU B 1 307 ? 7.486 85.338 37.201 1.00 11.10 624 GLU B C 1
ATOM 4977 O O . GLU B 1 307 ? 8.109 86.150 36.555 1.00 12.01 624 GLU B O 1
ATOM 4983 N N . ARG B 1 308 ? 8.018 84.173 37.558 1.00 10.43 625 ARG B N 1
ATOM 4984 C CA . ARG B 1 308 ? 9.376 83.843 37.128 1.00 10.15 625 ARG B CA 1
ATOM 4985 C C . ARG B 1 308 ? 9.421 83.432 35.677 1.00 9.81 625 ARG B C 1
ATOM 4986 O O . ARG B 1 308 ? 10.419 83.691 35.004 1.00 10.07 625 ARG B O 1
ATOM 4994 N N . ARG B 1 309 ? 8.368 82.823 35.170 1.00 9.62 626 ARG B N 1
ATOM 4995 C CA . ARG B 1 309 ? 8.370 82.423 33.759 1.00 10.31 626 ARG B CA 1
ATOM 4996 C C . ARG B 1 309 ? 8.274 83.652 32.855 1.00 11.10 626 ARG B C 1
ATOM 4997 O O . ARG B 1 309 ? 8.882 83.697 31.794 1.00 11.58 626 ARG B O 1
ATOM 5005 N N . THR B 1 310 ? 7.498 84.649 33.265 1.00 11.79 627 THR B N 1
ATOM 5006 C CA . THR B 1 310 ? 7.339 85.872 32.466 1.00 12.39 627 THR B CA 1
ATOM 5007 C C . THR B 1 310 ? 8.394 86.915 32.756 1.00 13.32 627 THR B C 1
ATOM 5008 O O . THR B 1 310 ? 8.683 87.748 31.894 1.00 15.75 627 THR B O 1
ATOM 5012 N N . GLY B 1 311 ? 8.971 86.879 33.943 1.00 13.03 628 GLY B N 1
ATOM 5013 C CA . GLY B 1 311 ? 9.861 87.928 34.411 1.00 13.54 628 GLY B CA 1
ATOM 5014 C C . GLY B 1 311 ? 11.345 87.705 34.206 1.00 13.24 628 GLY B C 1
ATOM 5015 O O . GLY B 1 311 ? 12.152 88.564 34.523 1.00 15.10 628 GLY B O 1
ATOM 5016 N N . TYR B 1 312 ? 11.703 86.544 33.679 1.00 12.64 629 TYR B N 1
ATOM 5017 C CA . TYR B 1 312 ? 13.103 86.173 33.519 1.00 11.94 629 TYR B CA 1
ATOM 5018 C C . TYR B 1 312 ? 13.170 85.273 32.300 1.00 11.56 629 TYR B C 1
ATOM 5019 O O . TYR B 1 312 ? 12.287 84.448 32.117 1.00 11.73 629 TYR B O 1
ATOM 5028 N N . SER B 1 313 ? 14.211 85.396 31.480 1.00 11.31 630 SER B N 1
ATOM 5029 C CA . SER B 1 313 ? 14.316 84.536 30.317 1.00 11.54 630 SER B CA 1
ATOM 5030 C C . SER B 1 313 ? 15.104 83.301 30.670 1.00 10.39 630 SER B C 1
ATOM 5031 O O . SER B 1 313 ? 16.194 83.365 31.217 1.00 12.31 630 SER B O 1
ATOM 5035 N N . TRP B 1 314 ? 14.570 82.179 30.259 1.00 8.50 631 TRP B N 1
ATOM 5036 C CA . TRP B 1 314 ? 15.123 80.877 30.610 1.00 7.88 631 TRP B CA 1
ATOM 5037 C C . TRP B 1 314 ? 15.858 80.216 29.479 1.00 8.02 631 TRP B C 1
ATOM 5038 O O . TRP B 1 314 ? 16.347 79.124 29.636 1.00 8.03 631 TRP B O 1
ATOM 5049 N N . GLY B 1 315 ? 15.928 80.883 28.337 1.00 7.77 632 GLY B N 1
ATOM 5050 C CA . GLY B 1 315 ? 16.636 80.364 27.183 1.00 7.40 632 GLY B CA 1
ATOM 5051 C C . GLY B 1 315 ? 16.670 81.422 26.119 1.00 7.66 632 GLY B C 1
ATOM 5052 O O . GLY B 1 315 ? 16.096 82.479 26.281 1.00 8.49 632 GLY B O 1
ATOM 5053 N N . GLY B 1 316 ? 17.363 81.134 25.031 1.00 7.16 633 GLY B N 1
ATOM 5054 C CA . GLY B 1 316 ? 17.527 82.113 23.991 1.00 8.19 633 GLY B CA 1
ATOM 5055 C C . GLY B 1 316 ? 18.435 81.637 22.905 1.00 8.03 633 GLY B C 1
ATOM 5056 O O . GLY B 1 316 ? 18.861 80.502 22.864 1.00 8.48 633 GLY B O 1
ATOM 5057 N N . ASN B 1 317 ? 18.724 82.559 22.007 1.00 8.71 634 ASN B N 1
ATOM 5058 C CA . ASN B 1 317 ? 19.539 82.298 20.822 1.00 9.50 634 ASN B CA 1
ATOM 5059 C C . ASN B 1 317 ? 21.015 82.474 21.125 1.00 9.44 634 ASN B C 1
ATOM 5060 O O . ASN B 1 317 ? 21.773 82.891 20.290 1.00 11.18 634 ASN B O 1
ATOM 5068 N N . TYR B 1 318 ? 21.444 82.104 22.321 1.00 8.41 635 TYR B N 1
ATOM 5069 C CA . TYR B 1 318 ? 22.739 82.538 22.798 1.00 8.64 635 TYR B CA 1
ATOM 5070 C C . TYR B 1 318 ? 23.917 82.104 21.957 1.00 8.35 635 TYR B C 1
ATOM 5071 O O . TYR B 1 318 ? 24.851 82.865 21.734 1.00 9.50 635 TYR B O 1
ATOM 5080 N N . GLY B 1 319 ? 23.882 80.873 21.489 1.00 9.03 636 GLY B N 1
ATOM 5081 C CA . GLY B 1 319 ? 25.040 80.303 20.845 1.00 9.29 636 GLY B CA 1
ATOM 5082 C C . GLY B 1 319 ? 25.292 80.817 19.454 1.00 8.89 636 GLY B C 1
ATOM 5083 O O . GLY B 1 319 ? 26.421 80.734 19.002 1.00 9.29 636 GLY B O 1
ATOM 5084 N N . THR B 1 320 ? 24.267 81.320 18.782 1.00 9.01 637 THR B N 1
ATOM 5085 C CA . THR B 1 320 ? 24.414 81.695 17.381 1.00 9.90 637 THR B CA 1
ATOM 5086 C C . THR B 1 320 ? 25.577 82.627 17.156 1.00 9.69 637 THR B C 1
ATOM 5087 O O . THR B 1 320 ? 26.372 82.442 16.227 1.00 10.31 637 THR B O 1
ATOM 5091 N N . SER B 1 321 ? 25.695 83.656 17.971 1.00 10.41 638 SER B N 1
ATOM 5092 C CA . SER B 1 321 ? 26.721 84.643 17.713 1.00 11.39 638 SER B CA 1
ATOM 5093 C C . SER B 1 321 ? 28.115 84.044 17.814 1.00 11.04 638 SER B C 1
ATOM 5094 O O . SER B 1 321 ? 28.953 84.352 16.987 1.00 11.33 638 SER B O 1
ATOM 5098 N N . ILE B 1 322 ? 28.368 83.215 18.815 1.00 10.22 639 ILE B N 1
ATOM 5099 C CA . ILE B 1 322 ? 29.704 82.645 18.966 1.00 10.30 639 ILE B CA 1
ATOM 5100 C C . ILE B 1 322 ? 29.962 81.557 17.949 1.00 9.81 639 ILE B C 1
ATOM 5101 O O . ILE B 1 322 ? 31.084 81.414 17.506 1.00 9.80 639 ILE B O 1
ATOM 5106 N N . ILE B 1 323 ? 28.940 80.813 17.576 1.00 9.11 640 ILE B N 1
ATOM 5107 C CA . ILE B 1 323 ? 29.097 79.789 16.567 1.00 9.70 640 ILE B CA 1
ATOM 5108 C C . ILE B 1 323 ? 29.410 80.440 15.241 1.00 9.91 640 ILE B C 1
ATOM 5109 O O . ILE B 1 323 ? 30.289 79.975 14.521 1.00 10.64 640 ILE B O 1
ATOM 5114 N N . ASN B 1 324 ? 28.704 81.508 14.903 1.00 9.31 641 ASN B N 1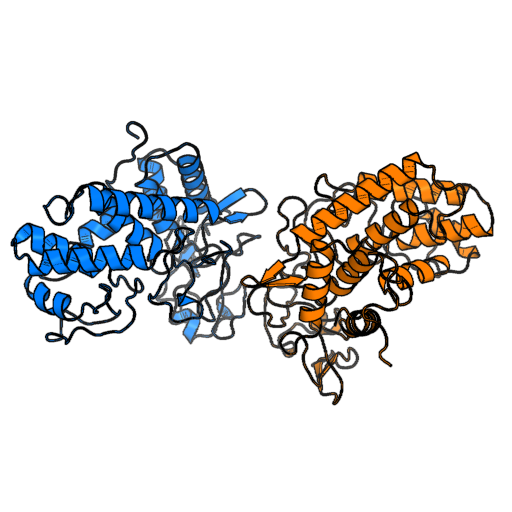
ATOM 5115 C CA . ASN B 1 324 ? 28.962 82.171 13.623 1.00 9.96 641 ASN B CA 1
ATOM 5116 C C . ASN B 1 324 ? 30.391 82.732 13.593 1.00 10.24 641 ASN B C 1
ATOM 5117 O O . ASN B 1 324 ? 31.108 82.644 12.589 1.00 12.56 641 ASN B O 1
ATOM 5122 N N . PHE B 1 325 ? 30.814 83.332 14.692 1.00 9.79 642 PHE B N 1
ATOM 5123 C CA . PHE B 1 325 ? 32.158 83.879 14.764 1.00 10.04 642 PHE B CA 1
ATOM 5124 C C . PHE B 1 325 ? 33.224 82.778 14.750 1.00 10.96 642 PHE B C 1
ATOM 5125 O O . PHE B 1 325 ? 34.244 82.878 14.064 1.00 12.34 642 PHE B O 1
ATOM 5133 N N . ALA B 1 326 ? 32.987 81.706 15.482 1.00 11.68 643 ALA B N 1
ATOM 5134 C CA . ALA B 1 326 ? 33.894 80.569 15.472 1.00 12.67 643 ALA B CA 1
ATOM 5135 C C . ALA B 1 326 ? 34.017 79.974 14.073 1.00 14.01 643 ALA B C 1
ATOM 5136 O O . ALA B 1 326 ? 35.099 79.589 13.669 1.00 15.45 643 ALA B O 1
ATOM 5138 N N . GLN B 1 327 ? 32.907 79.904 13.346 1.00 15.23 644 GLN B N 1
ATOM 5139 C CA . GLN B 1 327 ? 32.920 79.356 11.991 1.00 16.86 644 GLN B CA 1
ATOM 5140 C C . GLN B 1 327 ? 33.837 80.220 11.143 1.00 17.42 644 GLN B C 1
ATOM 5141 O O . GLN B 1 327 ? 34.660 79.698 10.356 1.00 18.02 644 GLN B O 1
ATOM 5147 N N . LYS B 1 328 ? 33.684 81.529 11.285 1.00 17.61 645 LYS B N 1
ATOM 5148 C CA . LYS B 1 328 ? 34.478 82.501 10.525 1.00 18.35 645 LYS B CA 1
ATOM 5149 C C . LYS B 1 328 ? 35.981 82.285 10.704 1.00 18.57 645 LYS B C 1
ATOM 5150 O O . LYS B 1 328 ? 36.754 82.346 9.738 1.00 19.64 645 LYS B O 1
ATOM 5156 N N . VAL B 1 329 ? 36.399 82.028 11.936 1.00 18.67 646 VAL B N 1
ATOM 5157 C CA . VAL B 1 329 ? 37.826 81.889 12.254 1.00 19.18 646 VAL B CA 1
ATOM 5158 C C . VAL B 1 329 ? 38.297 80.422 12.315 1.00 19.73 646 VAL B C 1
ATOM 5159 O O . VAL B 1 329 ? 39.418 80.132 12.749 1.00 20.79 646 VAL B O 1
ATOM 5163 N N . GLY B 1 330 ? 37.461 79.497 11.871 1.00 19.99 647 GLY B N 1
ATOM 5164 C CA . GLY B 1 330 ? 37.845 78.098 11.752 1.00 20.40 647 GLY B CA 1
A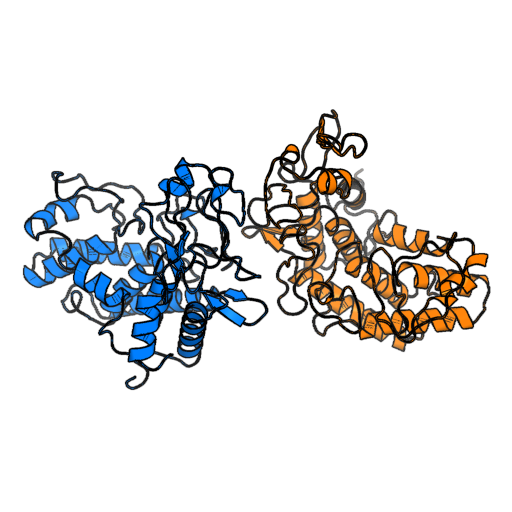TOM 5165 C C . GLY B 1 330 ? 38.008 77.383 13.078 1.00 20.91 647 GLY B C 1
ATOM 5166 O O . GLY B 1 330 ? 38.742 76.418 13.189 1.00 21.08 647 GLY B O 1
ATOM 5167 N N . TYR B 1 331 ? 37.295 77.849 14.094 1.00 20.67 648 TYR B N 1
ATOM 5168 C CA . TYR B 1 331 ? 37.329 77.215 15.411 1.00 21.52 648 TYR B CA 1
ATOM 5169 C C . TYR B 1 331 ? 36.166 76.265 15.569 1.00 23.61 648 TYR B C 1
ATOM 5170 O O . TYR B 1 331 ? 35.873 75.762 16.655 1.00 23.81 648 TYR B O 1
ATOM 5179 N N . LEU B 1 332 ? 35.529 76.023 14.439 1.00 26.30 649 LEU B N 1
ATOM 5180 C CA . LEU B 1 332 ? 34.396 75.158 14.324 1.00 28.77 649 LEU B CA 1
ATOM 5181 C C . LEU B 1 332 ? 34.649 74.194 13.184 1.00 30.28 649 LEU B C 1
ATOM 5182 O O . LEU B 1 332 ? 34.572 74.613 12.027 1.00 31.80 649 LEU B O 1
#

Foldseek 3Di:
DPQQAFDLVLQPLSVVLVCLLPVDPLVLLQQLLQQAAPQLWHDPDDPSVPDDGHNHYHFWHFLPPNTLLSSLSNLLSVCLVPVDCSSLVSNVSSLSSQLVQADPQLAHFGTPPDPDAQSNFRALPPPRLLSNLVSLQCLLVCHPPNVDVSDDPVSSVSSVVSSVSNLSLLLLLQAQAVNAGEFHFRTAHSPPSAFQAHALWRGRFGFLARRSSNLSSLSRDRNDVSSLRNNLRHLVNLVDCLFKPAQWFAQLVPLQQGRTGGDHGAIKGFRGAHSHSRQQWTGENNSDIGRDSNPYDSCPSNVDGGMHPRNPSSNVSCVVRVSD/DDQDALNQDDQLAHDLVLQVLSVVLVCLLPVDPLVLLQQLLQQQAPQLWGDEDDDSVDDDRHHHYHFWHFLPQNTLLSSLSNLLSSCLVPVDCVSLVSNLSSLVSQLVQADPQLAHFGTPPDPDAQSNFRALANPRSLSNLVSLQCLLVCHPPNVDVSDDPVSSVSSVVSSVSNLSLLLLLQAQAVNAGEFHFRTAHSPPSAFQAHALWRGRFGFLARRSSNLSSLSRDRNDVSSLRNSLRHLCNLVDCLFKPAQWFAQLVPLQQGRTGGHHPAIKGFRGAHSHRRQQWTGENNSDIGRDSNVYDSCPSNVDGGMHRRSVSSNVVCVVSVSD